Protein AF-A0A150NGZ4-F1 (afdb_monomer_lite)

Structure (mmCIF, N/CA/C/O backbone):
data_AF-A0A150NGZ4-F1
#
_entry.id   AF-A0A150NGZ4-F1
#
loop_
_atom_site.group_PDB
_atom_site.id
_atom_site.type_symbol
_atom_site.label_atom_id
_atom_site.label_alt_id
_atom_site.label_comp_id
_atom_site.label_asym_id
_atom_site.label_entity_id
_atom_site.label_seq_id
_atom_site.pdbx_PDB_ins_code
_atom_site.Cartn_x
_atom_site.Cartn_y
_atom_site.Cartn_z
_atom_site.occupancy
_atom_site.B_iso_or_equiv
_atom_site.auth_seq_id
_atom_site.auth_comp_id
_atom_site.auth_asym_id
_atom_site.auth_atom_id
_atom_site.pdbx_PDB_model_num
ATOM 1 N N . MET A 1 1 ? 56.032 -5.238 21.127 1.00 36.91 1 MET A N 1
ATOM 2 C CA . MET A 1 1 ? 55.082 -4.123 21.346 1.00 36.91 1 MET A CA 1
ATOM 3 C C . MET A 1 1 ? 53.674 -4.587 21.000 1.00 36.91 1 MET A C 1
ATOM 5 O O . MET A 1 1 ? 53.521 -5.477 20.177 1.00 36.91 1 MET A O 1
ATOM 9 N N . HIS A 1 2 ? 52.697 -4.085 21.748 1.00 31.81 2 HIS A N 1
ATOM 10 C CA . HIS A 1 2 ? 51.497 -4.788 22.205 1.00 31.81 2 HIS A CA 1
ATOM 11 C C . HIS A 1 2 ? 50.479 -5.238 21.144 1.00 31.81 2 HIS A C 1
ATOM 13 O O . HIS A 1 2 ? 49.986 -4.450 20.345 1.00 31.81 2 HIS A O 1
ATOM 19 N N . LYS A 1 3 ? 50.081 -6.513 21.259 1.00 32.81 3 LYS A N 1
ATOM 20 C CA . LYS A 1 3 ? 48.838 -7.089 20.729 1.00 32.81 3 LYS A CA 1
ATOM 21 C C . LYS A 1 3 ? 47.707 -6.685 21.684 1.00 32.81 3 LYS A C 1
ATOM 23 O O . LYS A 1 3 ? 47.708 -7.111 22.837 1.00 32.81 3 LYS A O 1
ATOM 28 N N . ALA A 1 4 ? 46.778 -5.843 21.239 1.00 34.00 4 ALA A N 1
ATOM 29 C CA . ALA A 1 4 ? 45.606 -5.480 22.031 1.00 34.00 4 ALA A CA 1
ATOM 30 C C . ALA A 1 4 ? 44.537 -6.576 21.902 1.00 34.00 4 ALA A C 1
ATOM 32 O O . ALA A 1 4 ? 43.885 -6.721 20.869 1.00 34.00 4 ALA A O 1
ATOM 33 N N . VAL A 1 5 ? 44.396 -7.364 22.966 1.00 34.28 5 VAL A N 1
ATOM 34 C CA . VAL A 1 5 ? 43.283 -8.287 23.204 1.00 34.28 5 VAL A CA 1
ATOM 35 C C . VAL A 1 5 ? 42.033 -7.447 23.478 1.00 34.28 5 VAL A C 1
ATOM 37 O O . VAL A 1 5 ? 42.026 -6.642 24.409 1.00 34.28 5 VAL A O 1
ATOM 40 N N . LYS A 1 6 ? 40.973 -7.602 22.675 1.00 34.97 6 LYS A N 1
ATOM 41 C CA . LYS A 1 6 ? 39.661 -7.034 23.010 1.00 34.97 6 LYS A CA 1
ATOM 42 C C . LYS A 1 6 ? 39.039 -7.881 24.120 1.00 34.97 6 LYS A C 1
ATOM 44 O O . LYS A 1 6 ? 38.775 -9.060 23.921 1.00 34.97 6 LYS A O 1
ATOM 49 N N . GLN A 1 7 ? 38.837 -7.256 25.277 1.00 33.19 7 GLN A N 1
ATOM 50 C CA . GLN A 1 7 ? 38.049 -7.783 26.386 1.00 33.19 7 GLN A CA 1
ATOM 51 C C . GLN A 1 7 ? 36.609 -8.047 25.933 1.00 33.19 7 GLN A C 1
ATOM 53 O O . GLN A 1 7 ? 35.908 -7.130 25.501 1.00 33.19 7 GLN A O 1
ATOM 58 N N . GLU A 1 8 ? 36.164 -9.290 26.089 1.00 33.44 8 GLU A N 1
ATOM 59 C CA . GLU A 1 8 ? 34.751 -9.646 26.136 1.00 33.44 8 GLU A CA 1
ATOM 60 C C . GLU A 1 8 ? 34.102 -8.935 27.331 1.00 33.44 8 GLU A C 1
ATOM 62 O O . GLU A 1 8 ? 34.470 -9.152 28.487 1.00 33.44 8 GLU A O 1
ATOM 67 N N . LYS A 1 9 ? 33.130 -8.060 27.062 1.00 32.12 9 LYS A N 1
ATOM 68 C CA . LYS A 1 9 ? 32.269 -7.486 28.099 1.00 32.12 9 LYS A CA 1
ATOM 69 C C . LYS A 1 9 ? 30.989 -8.312 28.208 1.00 32.12 9 LYS A C 1
ATOM 71 O O . LYS A 1 9 ? 30.039 -8.099 27.468 1.00 32.12 9 LYS A O 1
ATOM 76 N N . GLY A 1 10 ? 31.028 -9.244 29.159 1.00 28.92 10 GLY A N 1
ATOM 77 C CA . GLY A 1 10 ? 29.951 -9.619 30.079 1.00 28.92 10 GLY A CA 1
ATOM 78 C C . GLY A 1 10 ? 28.541 -9.810 29.521 1.00 28.92 10 GLY A C 1
ATOM 79 O O . GLY A 1 10 ? 27.763 -8.863 29.425 1.00 28.92 10 GLY A O 1
ATOM 80 N N . HIS A 1 11 ? 28.163 -11.074 29.326 1.00 36.06 11 HIS A N 1
ATOM 81 C CA . HIS A 1 11 ? 26.771 -11.513 29.296 1.00 36.06 11 HIS A CA 1
ATOM 82 C C . HIS A 1 11 ? 26.103 -11.297 30.663 1.00 36.06 11 HIS A C 1
ATOM 84 O O . HIS A 1 11 ? 26.305 -12.060 31.607 1.00 36.06 11 HIS A O 1
ATOM 90 N N . GLY A 1 12 ? 25.280 -10.254 30.755 1.00 27.25 12 GLY A N 1
ATOM 91 C CA . GLY A 1 12 ? 24.364 -10.028 31.868 1.00 27.25 12 GLY A CA 1
ATOM 92 C C . GLY A 1 12 ? 23.060 -10.794 31.665 1.00 27.25 12 GLY A C 1
ATOM 93 O O . GLY A 1 12 ? 22.142 -10.306 31.013 1.00 27.25 12 GLY A O 1
ATOM 94 N N . TYR A 1 13 ? 22.983 -11.994 32.238 1.00 30.89 13 TYR A N 1
ATOM 95 C CA . TYR A 1 13 ? 21.742 -12.743 32.443 1.00 30.89 13 TYR A CA 1
ATOM 96 C C . TYR A 1 13 ? 20.863 -11.970 33.443 1.00 30.89 13 TYR A C 1
ATOM 98 O O . TYR A 1 13 ? 21.121 -11.987 34.648 1.00 30.89 13 TYR A O 1
ATOM 106 N N . LEU A 1 14 ? 19.824 -11.279 32.967 1.00 34.59 14 LEU A N 1
ATOM 107 C CA . LEU A 1 14 ? 18.794 -10.736 33.852 1.00 34.59 14 LEU A CA 1
ATOM 108 C C . LEU A 1 14 ? 17.794 -11.841 34.196 1.00 34.59 14 LEU A C 1
ATOM 110 O O . LEU A 1 14 ? 17.188 -12.480 33.335 1.00 34.59 14 LEU A O 1
ATOM 114 N N . ARG A 1 15 ? 17.697 -12.098 35.501 1.00 35.44 15 ARG A N 1
ATOM 115 C CA . ARG A 1 15 ? 16.850 -13.110 36.129 1.00 35.44 15 ARG A CA 1
ATOM 116 C C . ARG A 1 15 ? 15.384 -12.907 35.746 1.00 35.44 15 ARG A C 1
ATOM 118 O O . ARG A 1 15 ? 14.846 -11.813 35.877 1.00 35.44 15 ARG A O 1
ATOM 125 N N . LYS A 1 16 ? 14.737 -14.011 35.365 1.00 32.66 16 LYS A N 1
ATOM 126 C CA . LYS A 1 16 ? 13.282 -14.153 35.263 1.00 32.66 16 LYS A CA 1
ATOM 127 C C . LYS A 1 16 ? 12.617 -13.673 36.558 1.00 32.66 16 LYS A C 1
ATOM 129 O O . LYS A 1 16 ? 12.785 -14.306 37.599 1.00 32.66 16 LYS A O 1
ATOM 134 N N . THR A 1 17 ? 11.816 -12.619 36.489 1.00 31.05 17 THR A N 1
ATOM 135 C CA . THR A 1 17 ? 10.779 -12.354 37.487 1.00 31.05 17 THR A CA 1
ATOM 136 C C . THR A 1 17 ? 9.543 -13.163 37.104 1.00 31.05 17 THR A C 1
ATOM 138 O O . THR A 1 17 ? 8.916 -12.949 36.070 1.00 31.05 17 THR A O 1
ATOM 141 N N . LYS A 1 18 ? 9.229 -14.166 37.929 1.00 33.97 18 LYS A N 1
ATOM 142 C CA . LYS A 1 18 ? 7.945 -14.866 37.910 1.00 33.97 18 LYS A CA 1
ATOM 143 C C . LYS A 1 18 ? 6.867 -13.882 38.379 1.00 33.97 18 LYS A C 1
ATOM 145 O O . LYS A 1 18 ? 6.717 -13.697 39.582 1.00 33.97 18 LYS A O 1
ATOM 150 N N . LEU A 1 19 ? 6.119 -13.277 37.459 1.00 30.95 19 LEU A N 1
ATOM 151 C CA . LEU A 1 19 ? 4.767 -12.812 37.763 1.00 30.95 19 LEU A CA 1
ATOM 152 C C . LEU A 1 19 ? 3.815 -13.936 37.358 1.00 30.95 19 LEU A C 1
ATOM 154 O O . LEU A 1 19 ? 3.672 -14.254 36.179 1.00 30.95 19 LEU A O 1
ATOM 158 N N . GLY A 1 20 ? 3.258 -14.606 38.364 1.00 28.58 20 GLY A N 1
ATOM 159 C CA . GLY A 1 20 ? 2.256 -15.642 38.182 1.00 28.58 20 GLY A CA 1
ATOM 160 C C . GLY A 1 20 ? 1.002 -15.043 37.562 1.00 28.58 20 GLY A C 1
ATOM 161 O O . GLY A 1 20 ? 0.298 -14.269 38.203 1.00 28.58 20 GLY A O 1
ATOM 162 N N . LEU A 1 21 ? 0.734 -15.419 36.315 1.00 27.64 21 LEU A N 1
ATOM 163 C CA . LEU A 1 21 ? -0.572 -15.273 35.699 1.00 27.64 21 LEU A CA 1
ATOM 164 C C . LEU A 1 21 ? -1.488 -16.310 36.369 1.00 27.64 21 LEU A C 1
ATOM 166 O O . LEU A 1 21 ? -1.452 -17.492 36.036 1.00 27.64 21 LEU A O 1
ATOM 170 N N . LEU A 1 22 ? -2.243 -15.880 37.378 1.00 28.89 22 LEU A N 1
ATOM 171 C CA . LEU A 1 22 ? -3.355 -16.645 37.934 1.00 28.89 22 LEU A CA 1
ATOM 172 C C . LEU A 1 22 ? -4.478 -16.654 36.893 1.00 28.89 22 LEU A C 1
ATOM 174 O O . LEU A 1 22 ? -5.355 -15.797 36.868 1.00 28.89 22 LEU A O 1
ATOM 178 N N . SER A 1 23 ? -4.416 -17.632 35.996 1.00 29.98 23 SER A N 1
ATOM 179 C CA . SER A 1 23 ? -5.546 -18.101 35.207 1.00 29.98 23 SER A CA 1
ATOM 180 C C . SER A 1 23 ? -6.567 -18.738 36.152 1.00 29.98 23 SER A C 1
ATOM 182 O O . SER A 1 23 ? -6.460 -19.911 36.503 1.00 29.98 23 SER A O 1
ATOM 184 N N . GLY A 1 24 ? -7.541 -17.943 36.591 1.00 27.81 24 GLY A N 1
ATOM 185 C CA . GLY A 1 24 ? -8.750 -18.422 37.251 1.00 27.81 24 GLY A CA 1
ATOM 186 C C . GLY A 1 24 ? -9.751 -18.909 36.209 1.00 27.81 24 GLY A C 1
ATOM 187 O O . GLY A 1 24 ? -10.623 -18.158 35.788 1.00 27.81 24 GLY A O 1
ATOM 188 N N . ILE A 1 25 ? -9.618 -20.164 35.784 1.00 34.53 25 ILE A N 1
ATOM 189 C CA . ILE A 1 25 ? -10.732 -20.903 35.185 1.00 34.53 25 ILE A CA 1
ATOM 190 C C . ILE A 1 25 ? -11.650 -21.273 36.351 1.00 34.53 25 ILE A C 1
ATOM 192 O O . ILE A 1 25 ? -11.352 -22.206 37.095 1.00 34.53 25 ILE A O 1
ATOM 196 N N . ILE A 1 26 ? -12.750 -20.543 36.534 1.00 31.19 26 ILE A N 1
ATOM 197 C CA . ILE A 1 26 ? -13.868 -21.044 37.336 1.00 31.19 26 ILE A CA 1
ATOM 198 C C . ILE A 1 26 ? -14.718 -21.893 36.397 1.00 31.19 26 ILE A C 1
ATOM 200 O O . ILE A 1 26 ? -15.551 -21.403 35.640 1.00 31.19 26 ILE A O 1
ATOM 204 N N . LEU A 1 27 ? -14.434 -23.192 36.423 1.00 33.28 27 LEU A N 1
ATOM 205 C CA . LEU A 1 27 ? -15.319 -24.231 35.930 1.00 33.28 27 LEU A CA 1
ATOM 206 C C . LEU A 1 27 ? -16.271 -24.571 37.085 1.00 33.28 27 LEU A C 1
ATOM 208 O O . LEU A 1 27 ? -15.913 -25.346 37.968 1.00 33.28 27 LEU A O 1
ATOM 212 N N . THR A 1 28 ? -17.469 -23.991 37.109 1.00 33.62 28 THR A N 1
ATOM 213 C CA . THR A 1 28 ? -18.533 -24.446 38.015 1.00 33.62 28 THR A CA 1
ATOM 214 C C . THR A 1 28 ? -19.837 -24.616 37.250 1.00 33.62 28 THR A C 1
ATOM 216 O O . THR A 1 28 ? -20.512 -23.654 36.901 1.00 33.62 28 THR A O 1
ATOM 219 N N . THR A 1 29 ? -20.143 -25.892 37.009 1.00 31.53 29 THR A N 1
ATOM 220 C CA . THR A 1 29 ? -21.485 -26.491 36.968 1.00 31.53 29 THR A CA 1
ATOM 221 C C . THR A 1 29 ? -22.500 -25.905 35.986 1.00 31.53 29 THR A C 1
ATOM 223 O O . THR A 1 29 ? -23.330 -25.065 36.319 1.00 31.53 29 THR A O 1
ATOM 226 N N . ALA A 1 30 ? -22.512 -26.505 34.796 1.00 32.78 30 ALA A N 1
ATOM 227 C CA . ALA A 1 30 ? -23.700 -26.633 33.969 1.00 32.78 30 ALA A CA 1
ATOM 228 C C . ALA A 1 30 ? -24.761 -27.484 34.692 1.00 32.78 30 ALA A C 1
ATOM 230 O O . ALA A 1 30 ? -24.617 -28.697 34.789 1.00 32.78 30 ALA A O 1
ATOM 231 N N . LEU A 1 31 ? -25.833 -26.844 35.155 1.00 30.55 31 LEU A N 1
ATOM 232 C CA . LEU A 1 31 ? -27.172 -27.428 35.272 1.00 30.55 31 LEU A CA 1
ATOM 233 C C . LEU A 1 31 ? -28.177 -26.340 34.868 1.00 30.55 31 LEU A C 1
ATOM 235 O O . LEU A 1 31 ? -28.877 -25.761 35.689 1.00 30.55 31 LEU A O 1
ATOM 239 N N . GLY A 1 32 ? -28.181 -26.025 33.571 1.00 27.70 32 GLY A N 1
ATOM 240 C CA . GLY A 1 32 ? -29.242 -25.261 32.924 1.00 27.70 32 GLY A CA 1
ATOM 241 C C . GLY A 1 32 ? -30.362 -26.214 32.538 1.00 27.70 32 GLY A C 1
ATOM 242 O O . GLY A 1 32 ? -30.306 -26.863 31.495 1.00 27.70 32 GLY A O 1
ATOM 243 N N . SER A 1 33 ? -31.349 -26.324 33.418 1.00 33.25 33 SER A N 1
ATOM 244 C CA . SER A 1 33 ? -32.653 -26.899 33.131 1.00 33.25 33 SER A CA 1
ATOM 245 C C . SER A 1 33 ? -33.321 -26.148 31.979 1.00 33.25 33 SER A C 1
ATOM 247 O O . SER A 1 33 ? -33.451 -24.926 31.976 1.00 33.25 33 SER A O 1
ATOM 249 N N . LEU A 1 34 ? -33.752 -26.944 31.007 1.00 33.00 34 LEU A N 1
ATOM 250 C CA . LEU A 1 34 ? -34.758 -26.651 29.998 1.00 33.00 34 LEU A CA 1
ATOM 251 C C . LEU A 1 34 ? -35.952 -25.906 30.602 1.00 33.00 34 LEU A C 1
ATOM 253 O O . LEU A 1 34 ? -36.667 -26.506 31.391 1.00 33.00 34 LEU A O 1
ATOM 257 N N . PHE A 1 35 ? -36.233 -24.686 30.149 1.00 30.02 35 PHE A N 1
ATOM 258 C CA . PHE A 1 35 ? -37.610 -24.227 29.958 1.00 30.02 35 PHE A CA 1
ATOM 259 C C . PHE A 1 35 ? -37.660 -23.303 28.741 1.00 30.02 35 PHE A C 1
ATOM 261 O O . PHE A 1 35 ? -37.274 -22.138 28.777 1.00 30.02 35 PHE A O 1
ATOM 268 N N . LEU A 1 36 ? -38.126 -23.885 27.635 1.00 33.28 36 LEU A N 1
ATOM 269 C CA . LEU A 1 36 ? -38.756 -23.162 26.541 1.00 33.28 36 LEU A CA 1
ATOM 270 C C . LEU A 1 36 ? -39.989 -22.461 27.113 1.00 33.28 36 LEU A C 1
ATOM 272 O O . LEU A 1 36 ? -40.887 -23.148 27.586 1.00 33.28 36 LEU A O 1
ATOM 276 N N . ASN A 1 37 ? -40.066 -21.138 27.014 1.00 29.95 37 ASN A N 1
ATOM 277 C CA . ASN A 1 37 ? -41.358 -20.473 26.924 1.00 29.95 37 ASN A CA 1
ATOM 278 C C . ASN A 1 37 ? -41.387 -19.663 25.637 1.00 29.95 37 ASN A C 1
ATOM 280 O O . ASN A 1 37 ? -40.569 -18.773 25.402 1.00 29.95 37 ASN A O 1
ATOM 284 N N . GLY A 1 38 ? -42.314 -20.094 24.786 1.00 29.11 38 GLY A N 1
ATOM 285 C CA . GLY A 1 38 ? -42.644 -19.491 23.518 1.00 29.11 38 GLY A CA 1
ATOM 286 C C . GLY A 1 38 ? -43.181 -18.076 23.677 1.00 29.11 38 GLY A C 1
ATOM 287 O O . GLY A 1 38 ? -43.637 -17.630 24.727 1.00 29.11 38 GLY A O 1
ATOM 288 N N . ILE A 1 39 ? -43.070 -17.400 22.555 1.00 31.09 39 ILE A N 1
ATOM 289 C CA . 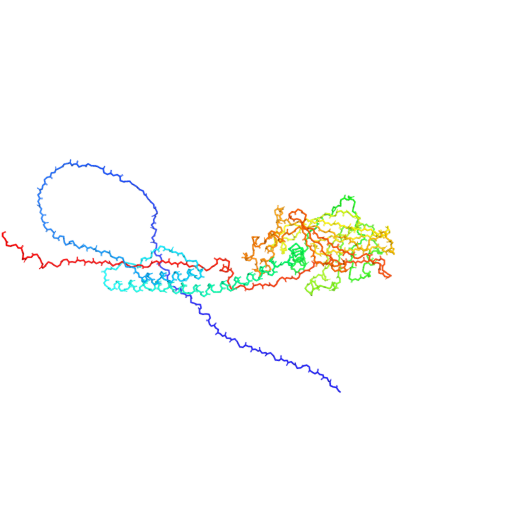ILE A 1 39 ? -43.347 -16.007 22.275 1.00 31.09 39 ILE A CA 1
ATOM 290 C C . ILE A 1 39 ? -44.808 -15.876 21.812 1.00 31.09 39 ILE A C 1
ATOM 292 O O . ILE A 1 39 ? -45.273 -16.761 21.098 1.00 31.09 39 ILE A O 1
ATOM 296 N N . VAL A 1 40 ? -45.410 -14.705 22.096 1.00 29.27 40 VAL A N 1
ATOM 297 C CA . VAL A 1 40 ? -46.467 -14.010 21.308 1.00 29.27 40 VAL A CA 1
ATOM 298 C C . VAL A 1 40 ? -47.882 -14.621 21.392 1.00 29.27 40 VAL A C 1
ATOM 300 O O . VAL A 1 40 ? -48.032 -15.831 21.357 1.00 29.27 40 VAL A O 1
ATOM 303 N N . SER A 1 41 ? -49.011 -13.901 21.391 1.00 29.39 41 SER A N 1
ATOM 304 C CA . SER A 1 41 ? -49.455 -12.500 21.578 1.00 29.39 41 SER A CA 1
ATOM 305 C C . SER A 1 41 ? -50.963 -12.488 21.226 1.00 29.39 41 SER A C 1
ATOM 307 O O . SER A 1 41 ? -51.409 -13.402 20.536 1.00 29.39 41 SER A O 1
ATOM 309 N N . ALA A 1 42 ? -51.656 -11.389 21.565 1.00 28.64 42 ALA A N 1
ATOM 310 C CA . ALA A 1 42 ? -52.917 -10.884 20.983 1.00 28.64 42 ALA A CA 1
ATOM 311 C C . ALA A 1 42 ? -54.234 -11.534 21.464 1.00 28.64 42 ALA A C 1
ATOM 313 O O . ALA A 1 42 ? -54.302 -12.743 21.632 1.00 28.64 42 ALA A O 1
ATOM 314 N N . ASP A 1 43 ? -55.355 -10.831 21.640 1.00 26.86 43 ASP A N 1
ATOM 315 C CA . ASP A 1 43 ? -55.718 -9.406 21.760 1.00 26.86 43 ASP A CA 1
ATOM 316 C C . ASP A 1 43 ? -57.229 -9.373 22.132 1.00 26.86 43 ASP A C 1
ATOM 318 O O . ASP A 1 43 ? -57.909 -10.395 22.045 1.00 26.86 43 ASP A O 1
ATOM 322 N N . GLU A 1 44 ? -57.720 -8.187 22.494 1.00 27.91 44 GLU A N 1
ATOM 323 C CA . GLU A 1 44 ? -59.110 -7.692 22.459 1.00 27.91 44 GLU A CA 1
ATOM 324 C C . GLU A 1 44 ? -60.123 -8.018 23.596 1.00 27.91 44 GLU A C 1
ATOM 326 O O . GLU A 1 44 ? -60.679 -9.101 23.759 1.00 27.91 44 GLU A O 1
ATOM 331 N N . GLN A 1 45 ? -60.431 -6.942 24.339 1.00 26.58 45 GLN A N 1
ATOM 332 C CA . GLN A 1 45 ? -61.703 -6.576 25.011 1.00 26.58 45 GLN A CA 1
ATOM 333 C C . GLN A 1 45 ? -62.889 -6.478 23.999 1.00 26.58 45 GLN A C 1
ATOM 335 O O . GLN A 1 45 ? -62.602 -6.505 22.806 1.00 26.58 45 GLN A O 1
ATOM 340 N N . PRO A 1 46 ? -64.170 -6.151 24.352 1.00 37.31 46 PRO A N 1
ATOM 341 C CA . PRO A 1 46 ? -64.877 -6.057 25.648 1.00 37.31 46 PRO A CA 1
ATOM 342 C C . PRO A 1 46 ? -66.329 -6.654 25.688 1.00 37.31 46 PRO A C 1
ATOM 344 O O . PRO A 1 46 ? -66.981 -6.859 24.675 1.00 37.31 46 PRO A O 1
ATOM 347 N N . ASN A 1 47 ? -66.855 -6.825 26.913 1.00 25.83 47 ASN A N 1
ATOM 348 C CA . ASN A 1 47 ? -68.254 -6.725 27.410 1.00 25.83 47 ASN A CA 1
ATOM 349 C C . ASN A 1 47 ? -69.482 -7.059 26.518 1.00 25.83 47 ASN A C 1
ATOM 351 O O . ASN A 1 47 ? -69.756 -6.364 25.546 1.00 25.83 47 ASN A O 1
ATOM 355 N N . SER A 1 48 ? -70.410 -7.889 27.034 1.00 24.08 48 SER A N 1
ATOM 356 C CA . SER A 1 48 ? -71.755 -7.420 27.465 1.00 24.08 48 SER A CA 1
ATOM 357 C C . SER A 1 48 ? -72.709 -8.521 27.984 1.00 24.08 48 SER A C 1
ATOM 359 O O . SER A 1 48 ? -72.734 -9.645 27.495 1.00 24.08 48 SER A O 1
ATOM 361 N N . SER A 1 49 ? -73.588 -8.078 28.895 1.00 26.05 49 SER A N 1
ATOM 362 C CA . SER A 1 49 ? -74.959 -8.537 29.206 1.00 26.05 49 SER A CA 1
ATOM 363 C C . SER A 1 49 ? -75.219 -9.583 30.316 1.00 26.05 49 SER A C 1
ATOM 365 O O . SER A 1 49 ? -74.725 -10.703 30.330 1.00 26.05 49 SER A O 1
ATOM 367 N N . THR A 1 50 ? -76.062 -9.134 31.250 1.00 27.12 50 THR A N 1
ATOM 368 C CA . THR A 1 50 ? -76.626 -9.723 32.486 1.00 27.12 50 THR A CA 1
ATOM 369 C C . THR A 1 50 ? -78.098 -10.167 32.217 1.00 27.12 50 THR A C 1
ATOM 371 O O . THR A 1 50 ? -78.634 -9.748 31.191 1.00 27.12 50 THR A O 1
ATOM 374 N N . PRO A 1 51 ? -78.890 -10.692 33.188 1.00 48.88 51 PRO A N 1
ATOM 375 C CA . PRO A 1 51 ? -79.001 -12.026 33.833 1.00 48.88 51 PRO A CA 1
ATOM 376 C C . PRO A 1 51 ? -80.364 -12.741 33.496 1.00 48.88 51 PRO A C 1
ATOM 378 O O . PRO A 1 51 ? -81.051 -12.273 32.588 1.00 48.88 51 PRO A O 1
ATOM 381 N N . PRO A 1 52 ? -80.826 -13.827 34.187 1.00 33.62 52 PRO A N 1
ATOM 382 C CA . PRO A 1 52 ? -81.605 -13.655 35.438 1.00 33.62 52 PRO A CA 1
ATOM 383 C C . PRO A 1 52 ? -81.527 -14.777 36.517 1.00 33.62 52 PRO A C 1
ATOM 385 O O . PRO A 1 52 ? -81.281 -15.945 36.243 1.00 33.62 52 PRO A O 1
ATOM 388 N N . ASN A 1 53 ? -81.798 -14.343 37.758 1.00 30.06 53 ASN A N 1
ATOM 389 C CA . ASN A 1 53 ? -82.244 -15.017 38.996 1.00 30.06 53 ASN A CA 1
ATOM 390 C C . ASN A 1 53 ? -82.537 -16.534 39.025 1.00 30.06 53 ASN A C 1
ATOM 392 O O . ASN A 1 53 ? -83.406 -16.996 38.292 1.00 30.06 53 ASN A O 1
ATOM 396 N N . ALA A 1 54 ? -82.064 -17.206 40.091 1.00 27.34 54 ALA A N 1
ATOM 397 C CA . ALA A 1 54 ? -82.933 -17.928 41.040 1.00 27.34 54 ALA A CA 1
ATOM 398 C C . ALA A 1 54 ? -82.211 -18.354 42.346 1.00 27.34 54 ALA A C 1
ATOM 400 O O . ALA A 1 54 ? -81.215 -19.063 42.311 1.00 27.34 54 ALA A O 1
ATOM 401 N N . ALA A 1 55 ? -82.821 -17.951 43.469 1.00 27.78 55 ALA A N 1
ATOM 402 C CA . ALA A 1 55 ? -82.940 -18.612 44.778 1.00 27.78 55 ALA A CA 1
ATOM 403 C C . ALA A 1 55 ? -81.700 -18.966 45.640 1.00 27.78 55 ALA A C 1
ATOM 405 O O . ALA A 1 55 ? -80.864 -19.799 45.312 1.00 27.78 55 ALA A O 1
ATOM 406 N N . GLN A 1 56 ? -81.709 -18.389 46.848 1.00 33.81 56 GLN A N 1
ATOM 407 C CA . GLN A 1 56 ? -80.907 -18.740 48.024 1.00 33.81 56 GLN A CA 1
ATOM 408 C C . GLN A 1 56 ? -81.422 -20.014 48.717 1.00 33.81 56 GLN A C 1
ATOM 410 O O . GLN A 1 56 ? -82.627 -20.146 48.929 1.00 33.81 56 GLN A O 1
ATOM 415 N N . THR A 1 57 ? -80.517 -20.860 49.226 1.00 27.36 57 THR A N 1
ATOM 416 C CA . THR A 1 57 ? -80.629 -21.517 50.552 1.00 27.36 57 THR A CA 1
ATOM 417 C C . THR A 1 57 ? -79.221 -21.975 51.004 1.00 27.36 57 THR A C 1
ATOM 419 O O . THR A 1 57 ? -78.478 -22.477 50.162 1.00 27.36 57 THR A O 1
ATOM 422 N N . PRO A 1 58 ? -78.799 -21.761 52.270 1.00 39.97 58 PRO A N 1
ATOM 423 C CA . PRO A 1 58 ? -77.412 -21.952 52.726 1.00 39.97 58 PRO A CA 1
ATOM 424 C C . PRO A 1 58 ? -77.161 -23.415 53.153 1.00 39.97 58 PRO A C 1
ATOM 426 O O . PRO A 1 58 ? -78.130 -24.133 53.414 1.00 39.97 58 PRO A O 1
ATOM 429 N N . PRO A 1 59 ? -75.899 -23.885 53.254 1.00 31.94 59 PRO A N 1
ATOM 430 C CA . PRO A 1 59 ? -75.265 -23.862 54.578 1.00 31.94 59 PRO A CA 1
ATOM 431 C C . PRO A 1 59 ? -73.724 -23.765 54.600 1.00 31.94 59 PRO A C 1
ATOM 433 O O . PRO A 1 59 ? -73.027 -23.999 53.617 1.00 31.94 59 PRO A O 1
ATOM 436 N N . SER A 1 60 ? -73.250 -23.524 55.823 1.00 28.12 60 SER A N 1
ATOM 437 C CA . SER A 1 60 ? -71.911 -23.792 56.357 1.00 28.12 60 SER A CA 1
ATOM 438 C C . SER A 1 60 ? -70.847 -22.727 56.113 1.00 28.12 60 SER A C 1
ATOM 440 O O . SER A 1 60 ? -70.113 -22.731 55.127 1.00 28.12 60 SER A O 1
ATOM 442 N N . GLU A 1 61 ? -70.723 -21.862 57.124 1.00 36.31 61 GLU A N 1
ATOM 443 C CA . GLU A 1 61 ? -69.492 -21.159 57.471 1.00 36.31 61 GLU A CA 1
ATOM 444 C C . GLU A 1 61 ? -68.304 -22.124 57.389 1.00 36.31 61 GLU A C 1
ATOM 446 O O . GLU A 1 61 ? -68.069 -22.951 58.268 1.00 36.31 61 GLU A O 1
ATOM 451 N N . THR A 1 62 ? -67.537 -22.003 56.313 1.00 29.55 62 THR A N 1
ATOM 452 C CA . THR A 1 62 ? -66.115 -22.311 56.369 1.00 29.55 62 THR A CA 1
ATOM 453 C C . THR A 1 62 ? -65.456 -20.952 56.497 1.00 29.55 62 THR A C 1
ATOM 455 O O . THR A 1 62 ? -65.529 -20.144 55.572 1.00 29.55 62 THR A O 1
ATOM 458 N N . VAL A 1 63 ? -64.896 -20.659 57.670 1.00 34.12 63 VAL A N 1
ATOM 459 C CA . VAL A 1 63 ? -64.048 -19.483 57.870 1.00 34.12 63 VAL A CA 1
ATOM 460 C C . VAL A 1 63 ? -62.869 -19.632 56.913 1.00 34.12 63 VAL A C 1
ATOM 462 O O . VAL A 1 63 ? -61.921 -20.367 57.181 1.00 34.12 63 VAL A O 1
ATOM 465 N N . VAL A 1 64 ? -62.950 -18.979 55.755 1.00 36.31 64 VAL A N 1
ATOM 466 C CA . VAL A 1 64 ? -61.790 -18.765 54.899 1.00 36.31 64 VAL A CA 1
ATOM 467 C C . VAL A 1 64 ? -60.960 -17.718 55.625 1.00 36.31 64 VAL A C 1
ATOM 469 O O . VAL A 1 64 ? -61.268 -16.529 55.578 1.00 36.31 64 VAL A O 1
ATOM 472 N N . GLN A 1 65 ? -59.922 -18.160 56.336 1.00 38.44 65 GLN A N 1
ATOM 473 C CA . GLN A 1 65 ? -58.798 -17.283 56.639 1.00 38.44 65 GLN A CA 1
ATOM 474 C C . GLN A 1 65 ? -58.243 -16.815 55.294 1.00 38.44 65 GLN A C 1
ATOM 476 O O . GLN A 1 65 ? -57.542 -17.557 54.608 1.00 38.44 65 GLN A O 1
ATOM 481 N N . SER A 1 66 ? -58.601 -15.607 54.874 1.00 40.78 66 SER A N 1
ATOM 482 C CA . SER A 1 66 ? -57.941 -14.955 53.755 1.00 40.78 66 SER A CA 1
ATOM 483 C C . SER A 1 66 ? -56.536 -14.568 54.218 1.00 40.78 66 SER A C 1
ATOM 485 O O . SER A 1 66 ? -56.352 -13.500 54.799 1.00 40.78 66 SER A O 1
ATOM 487 N N . GLU A 1 67 ? -55.550 -15.448 54.020 1.00 53.28 67 GLU A N 1
ATOM 488 C CA . GLU A 1 67 ? -54.148 -15.023 53.972 1.00 53.28 67 GLU A CA 1
ATOM 489 C C . GLU A 1 67 ? -54.021 -14.116 52.743 1.00 53.28 67 GLU A C 1
ATOM 491 O O . GLU A 1 67 ? -54.212 -14.555 51.611 1.00 53.28 67 GLU A O 1
ATOM 496 N N . TYR A 1 68 ? -53.765 -12.831 52.960 1.00 59.78 68 TYR A N 1
ATOM 497 C CA . TYR A 1 68 ? -53.413 -11.915 51.885 1.00 59.78 68 TYR A CA 1
ATOM 498 C C . TYR A 1 68 ? -51.889 -11.779 51.857 1.00 59.78 68 TYR A C 1
ATOM 500 O O . TYR A 1 68 ? -51.246 -11.477 52.866 1.00 59.78 68 TYR A O 1
ATOM 508 N N . GLU A 1 69 ? -51.315 -12.068 50.692 1.00 73.62 69 GLU A N 1
ATOM 509 C CA . GLU A 1 69 ? -49.884 -11.970 50.427 1.00 73.62 69 GLU A CA 1
ATOM 510 C C . GLU A 1 69 ? -49.595 -10.617 49.777 1.00 73.62 69 GLU A C 1
ATOM 512 O O . GLU A 1 69 ? -50.086 -10.312 48.689 1.00 73.62 69 GLU A O 1
ATOM 517 N N . THR A 1 70 ? -48.795 -9.786 50.444 1.00 82.38 70 THR A N 1
ATOM 518 C CA . THR A 1 70 ? -48.259 -8.556 49.849 1.00 82.38 70 THR A CA 1
ATOM 519 C C . THR A 1 70 ? -46.822 -8.793 49.420 1.00 82.38 70 THR A C 1
ATOM 521 O O . THR A 1 70 ? -45.989 -9.180 50.236 1.00 82.38 70 THR A O 1
ATOM 524 N N . SER A 1 71 ? -46.539 -8.553 48.142 1.00 86.38 71 SER A N 1
ATOM 525 C CA . SER A 1 71 ? -45.220 -8.730 47.539 1.00 86.38 71 SER A CA 1
ATOM 526 C C . SER A 1 71 ? -44.563 -7.370 47.302 1.00 86.38 71 SER A C 1
ATOM 528 O O . SER A 1 71 ? -45.167 -6.494 46.682 1.00 86.38 71 SER A O 1
ATOM 530 N N . THR A 1 72 ? -43.342 -7.183 47.804 1.00 91.12 72 THR A N 1
ATOM 531 C CA . THR A 1 72 ? -42.567 -5.943 47.656 1.00 91.12 72 THR A CA 1
ATOM 532 C C . THR A 1 72 ? -41.242 -6.237 46.968 1.00 91.12 72 THR A C 1
ATOM 534 O O . THR A 1 72 ? -40.475 -7.081 47.421 1.00 91.12 72 THR A O 1
ATOM 537 N N . THR A 1 73 ? -40.945 -5.529 45.879 1.00 93.81 73 THR A N 1
ATOM 538 C CA . THR A 1 73 ? -39.647 -5.624 45.201 1.00 93.81 73 THR A CA 1
ATOM 539 C C . THR A 1 73 ? -38.689 -4.583 45.765 1.00 93.81 73 THR A C 1
ATOM 541 O O . THR A 1 73 ? -38.993 -3.391 45.794 1.00 93.81 73 THR A O 1
ATOM 544 N N . HIS A 1 74 ? -37.515 -5.036 46.185 1.00 93.81 74 HIS A N 1
ATOM 545 C CA . HIS A 1 74 ? -36.453 -4.214 46.736 1.00 93.81 74 HIS A CA 1
ATOM 546 C C . HIS A 1 74 ? -35.295 -4.120 45.755 1.00 93.81 74 HIS A C 1
ATOM 548 O O . HIS A 1 74 ? -34.735 -5.137 45.343 1.00 93.81 74 HIS A O 1
ATOM 554 N N . THR A 1 75 ? -34.901 -2.893 45.431 1.00 94.75 75 THR A N 1
ATOM 555 C CA . THR A 1 75 ? -33.688 -2.623 44.663 1.00 94.75 75 THR A CA 1
ATOM 556 C C . THR A 1 75 ? -32.479 -2.506 45.581 1.00 94.75 75 THR A C 1
ATOM 558 O O . THR A 1 75 ? -32.557 -1.912 46.657 1.00 94.75 75 THR A O 1
ATOM 561 N N . VAL A 1 76 ? -31.346 -3.052 45.147 1.00 96.00 76 VAL A N 1
ATOM 562 C CA . VAL A 1 76 ? -30.118 -3.110 45.941 1.00 96.00 76 VAL A CA 1
ATOM 563 C C . VAL A 1 76 ? -29.053 -2.177 45.374 1.00 96.00 76 VAL A C 1
ATOM 565 O O . VAL A 1 76 ? -28.783 -2.203 44.177 1.00 96.00 76 VAL A O 1
ATOM 568 N N . LYS A 1 77 ? -28.446 -1.353 46.246 1.00 95.00 77 LYS A N 1
ATOM 569 C CA . LYS A 1 77 ? -27.287 -0.482 45.947 1.00 95.00 77 LYS A CA 1
ATOM 570 C C . LYS A 1 77 ? -27.423 0.357 44.659 1.00 95.00 77 LYS A C 1
ATOM 572 O O . LYS A 1 77 ? -26.436 0.702 44.015 1.00 95.00 77 LYS A O 1
ATOM 577 N N . GLU A 1 78 ? -28.650 0.725 44.287 1.00 94.69 78 GLU A N 1
ATOM 578 C CA . GLU A 1 78 ? -28.937 1.381 43.004 1.00 94.69 78 GLU A CA 1
ATOM 579 C C . GLU A 1 78 ? -28.218 2.723 42.855 1.00 94.69 78 GLU A C 1
ATOM 581 O O . GLU A 1 78 ? -27.662 3.030 41.803 1.00 94.69 78 GLU A O 1
ATOM 586 N N . THR A 1 79 ? -28.217 3.522 43.922 1.00 94.94 79 THR A N 1
ATOM 587 C CA . THR A 1 79 ? -27.578 4.840 43.949 1.00 94.94 79 THR A CA 1
ATOM 588 C C . THR A 1 79 ? -26.070 4.739 43.746 1.00 94.94 79 THR A C 1
ATOM 590 O O . THR A 1 79 ? -25.507 5.528 42.991 1.00 94.94 79 THR A O 1
ATOM 593 N N . GLU A 1 80 ? -25.425 3.748 44.364 1.00 96.44 80 GLU A N 1
ATOM 594 C CA . GLU A 1 80 ? -23.991 3.487 44.227 1.00 96.44 80 GLU A CA 1
ATOM 595 C C . GLU A 1 80 ? -23.639 3.012 42.812 1.00 96.44 80 GLU A C 1
ATOM 597 O O . GLU A 1 80 ? -22.741 3.572 42.177 1.00 96.44 80 GLU A O 1
ATOM 602 N N . LEU A 1 81 ? -24.394 2.044 42.276 1.00 97.31 81 LEU A N 1
ATOM 603 C CA . LEU A 1 81 ? -24.205 1.545 40.915 1.00 97.31 81 LEU A CA 1
ATOM 604 C C . LEU A 1 81 ? -24.383 2.665 39.882 1.00 97.31 81 LEU A C 1
ATOM 6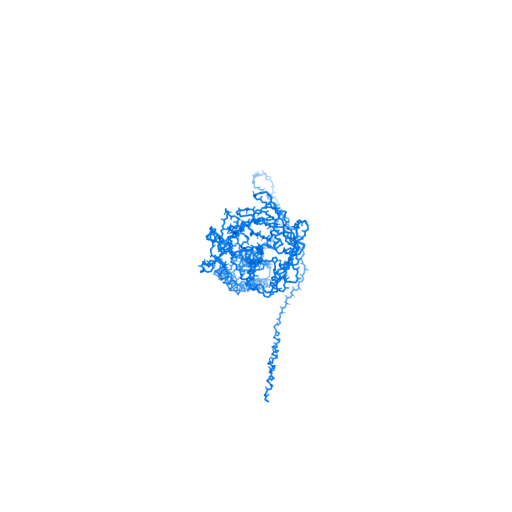06 O O . LEU A 1 81 ? -23.522 2.851 39.022 1.00 97.31 81 LEU A O 1
ATOM 610 N N . LYS A 1 82 ? -25.456 3.462 39.987 1.00 96.44 82 LYS A N 1
ATOM 611 C CA . LYS A 1 82 ? -25.711 4.589 39.076 1.00 96.44 82 LYS A CA 1
ATOM 612 C C . LYS A 1 82 ? -24.640 5.673 39.185 1.00 96.44 82 LYS A C 1
ATOM 614 O O . LYS A 1 82 ? -24.185 6.164 38.155 1.00 96.44 82 LYS A O 1
ATOM 619 N N . ALA A 1 83 ? -24.181 6.007 40.393 1.00 96.88 83 ALA A N 1
ATOM 620 C CA . ALA A 1 83 ? -23.074 6.948 40.571 1.00 96.88 83 ALA A CA 1
ATOM 621 C C . ALA A 1 83 ? -21.795 6.452 39.877 1.00 96.88 83 ALA A C 1
ATOM 623 O O . ALA A 1 83 ? -21.121 7.225 39.195 1.00 96.88 83 ALA A O 1
ATOM 624 N N . LYS A 1 84 ? -21.493 5.150 39.983 1.00 97.25 84 LYS A N 1
ATOM 625 C CA . LYS A 1 84 ? -20.341 4.535 39.314 1.00 97.25 84 LYS A CA 1
ATOM 626 C C . LYS A 1 84 ? -20.475 4.541 37.790 1.00 97.25 84 LYS A C 1
ATOM 628 O O . LYS A 1 84 ? -19.502 4.826 37.095 1.00 97.25 84 LYS A O 1
ATOM 633 N N . VAL A 1 85 ? -21.670 4.258 37.269 1.00 97.50 85 VAL A N 1
ATOM 634 C CA . VAL A 1 85 ? -21.972 4.322 35.831 1.00 97.50 85 VAL A CA 1
ATOM 635 C C . VAL A 1 85 ? -21.711 5.724 35.280 1.00 97.50 85 VAL A C 1
ATOM 637 O O . VAL A 1 85 ? -21.034 5.860 34.260 1.00 97.50 85 VAL A O 1
ATOM 640 N N . GLU A 1 86 ? -22.204 6.764 35.951 1.00 97.12 86 GLU A N 1
A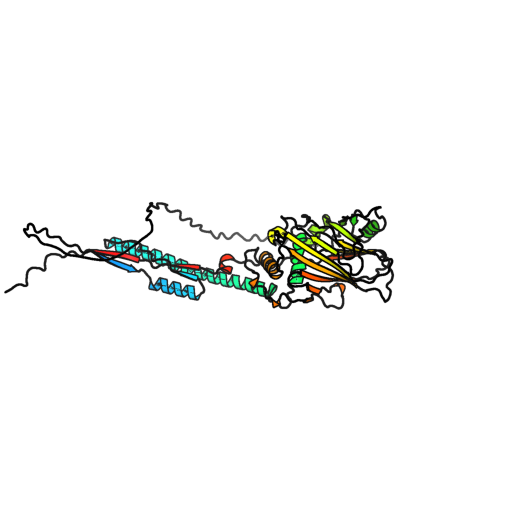TOM 641 C CA . GLU A 1 86 ? -21.987 8.146 35.512 1.00 97.12 86 GLU A CA 1
ATOM 642 C C . GLU A 1 86 ? -20.511 8.556 35.610 1.00 97.12 86 GLU A C 1
ATOM 644 O O . GLU A 1 86 ? -19.989 9.199 34.697 1.00 97.12 86 GLU A O 1
ATOM 649 N N . GLU A 1 87 ? -19.798 8.102 36.647 1.00 96.62 87 GLU A N 1
ATOM 650 C CA . GLU A 1 87 ? -18.356 8.322 36.786 1.00 96.62 87 GLU A CA 1
ATOM 651 C C . GLU A 1 87 ? -17.570 7.766 35.585 1.00 96.62 87 GLU A C 1
ATOM 653 O O . GLU A 1 87 ? -16.746 8.468 34.996 1.00 96.62 87 GLU A O 1
ATOM 658 N N . VAL A 1 88 ? -17.823 6.518 35.175 1.00 96.88 88 VAL A N 1
ATOM 659 C CA . VAL A 1 88 ? -17.072 5.909 34.062 1.00 96.88 88 VAL A CA 1
ATOM 660 C C . VAL A 1 88 ? -17.511 6.440 32.695 1.00 96.88 88 VAL A C 1
ATOM 662 O O . VAL A 1 88 ? -16.673 6.576 31.798 1.00 96.88 88 VAL A O 1
ATOM 665 N N . LYS A 1 89 ? -18.787 6.820 32.530 1.00 96.62 89 LYS A N 1
ATOM 666 C CA . LYS A 1 89 ? -19.262 7.524 31.326 1.00 96.62 89 LYS A CA 1
ATOM 667 C C . LYS A 1 89 ? -18.541 8.855 31.143 1.00 96.62 89 LYS A C 1
ATOM 669 O O . LYS A 1 89 ? -18.128 9.165 30.027 1.00 96.62 89 LYS A O 1
ATOM 674 N N . ALA A 1 90 ? -18.324 9.607 32.225 1.00 95.94 90 ALA A N 1
ATOM 675 C CA . ALA A 1 90 ? -17.586 10.870 32.185 1.00 95.94 90 ALA A CA 1
ATOM 676 C C . ALA A 1 90 ? -16.125 10.697 31.720 1.00 95.94 90 ALA A C 1
ATOM 678 O O . ALA A 1 90 ? -15.546 11.611 31.135 1.00 95.94 90 ALA A O 1
ATOM 679 N N . LEU A 1 91 ? -15.540 9.509 31.907 1.00 94.75 91 LEU A N 1
ATOM 680 C CA . LEU A 1 91 ? -14.205 9.157 31.407 1.00 94.75 91 LEU A CA 1
ATOM 681 C C . LEU A 1 91 ? -14.200 8.699 29.935 1.00 94.75 91 LEU A C 1
ATOM 683 O O . LEU A 1 91 ? -13.132 8.457 29.361 1.00 94.75 91 LEU A O 1
ATOM 687 N N . GLY A 1 92 ? -15.374 8.604 29.307 1.00 93.69 92 GLY A N 1
ATOM 688 C CA . GLY A 1 92 ? -15.555 8.192 27.917 1.00 93.69 92 GLY A CA 1
ATOM 689 C C . GLY A 1 92 ? -15.757 6.688 27.718 1.00 93.69 92 GLY A C 1
ATOM 690 O O . GLY A 1 92 ? -15.605 6.218 26.590 1.00 93.69 92 GLY A O 1
ATOM 691 N N . VAL A 1 93 ? -16.081 5.933 28.776 1.00 96.94 93 VAL A N 1
ATOM 692 C CA . VAL A 1 93 ? -16.500 4.526 28.661 1.00 96.94 93 VAL A CA 1
ATOM 693 C C . VAL A 1 93 ? -17.947 4.474 28.170 1.00 96.94 93 VAL A C 1
ATOM 695 O O . VAL A 1 93 ? -18.835 5.111 28.739 1.00 96.94 93 VAL A O 1
ATOM 698 N N . LYS A 1 94 ? -18.219 3.688 27.125 1.00 96.62 94 LYS A N 1
ATOM 699 C CA . LYS A 1 94 ? -19.584 3.470 26.638 1.00 96.62 94 LYS A CA 1
ATOM 700 C C . LYS A 1 94 ? -20.304 2.485 27.557 1.00 96.62 94 LYS A C 1
ATOM 702 O O . LYS A 1 94 ? -20.004 1.295 27.537 1.00 96.62 94 LYS A O 1
ATOM 707 N N . VAL A 1 95 ? -21.284 2.955 28.322 1.00 97.19 95 VAL A N 1
ATOM 708 C CA . VAL A 1 95 ? -22.070 2.098 29.222 1.00 97.19 95 VAL A CA 1
ATOM 709 C C . VAL A 1 95 ? -23.495 1.923 28.703 1.00 97.19 95 VAL A C 1
ATOM 711 O O . VAL A 1 95 ? -24.158 2.912 28.395 1.00 97.19 95 VAL A O 1
ATOM 714 N N . THR A 1 96 ? -23.962 0.675 28.615 1.00 96.88 96 THR A N 1
ATOM 715 C CA . THR A 1 96 ? -25.322 0.325 28.162 1.00 96.88 96 THR A CA 1
ATOM 716 C C . THR A 1 96 ? -26.096 -0.369 29.282 1.00 96.88 96 THR A C 1
ATOM 718 O O . THR A 1 96 ? -25.598 -1.322 29.875 1.00 96.88 96 THR A O 1
ATOM 721 N N . GLU A 1 97 ? -27.306 0.101 29.578 1.00 96.88 97 GLU A N 1
ATOM 722 C CA . GLU A 1 97 ? -28.189 -0.553 30.548 1.00 96.88 97 GLU A CA 1
ATOM 723 C C . GLU A 1 97 ? -28.873 -1.771 29.914 1.00 96.88 97 GLU A C 1
ATOM 725 O O . GLU A 1 97 ? -29.315 -1.731 28.766 1.00 96.88 97 GLU A O 1
ATOM 730 N N . THR A 1 98 ? -28.935 -2.863 30.664 1.00 96.44 98 THR A N 1
ATOM 731 C CA . THR A 1 98 ? -29.592 -4.126 30.313 1.00 96.44 98 THR A CA 1
ATOM 732 C C . THR A 1 98 ? -30.779 -4.362 31.255 1.00 96.44 98 THR A C 1
ATOM 734 O O . THR A 1 98 ? -30.862 -3.694 32.289 1.00 96.44 98 THR A O 1
ATOM 737 N N . PRO A 1 99 ? -31.734 -5.250 30.911 1.00 97.38 99 PRO A N 1
ATOM 738 C CA . PRO A 1 99 ? -32.935 -5.453 31.719 1.00 97.38 99 PRO A CA 1
ATOM 739 C C . PRO A 1 99 ? -32.627 -5.783 33.183 1.00 97.38 99 PRO A C 1
ATOM 741 O O . PRO A 1 99 ? -31.678 -6.509 33.470 1.00 97.38 99 PRO A O 1
ATOM 744 N N . THR A 1 100 ? -33.455 -5.262 34.092 1.00 96.00 100 THR A N 1
ATOM 745 C CA . THR A 1 100 ? -33.357 -5.517 35.534 1.00 96.00 100 THR A CA 1
ATOM 746 C C . THR A 1 100 ? -33.331 -7.013 35.832 1.00 96.00 100 THR A C 1
ATOM 748 O O . THR A 1 100 ? -34.168 -7.769 35.338 1.00 96.00 100 THR A O 1
ATOM 751 N N . GLU A 1 101 ? -32.404 -7.426 36.690 1.00 96.94 101 GLU A N 1
ATOM 752 C CA . GLU A 1 101 ? -32.309 -8.798 37.170 1.00 96.94 101 GLU A CA 1
ATOM 753 C C . GLU A 1 101 ? -33.017 -8.930 38.525 1.00 96.94 101 GLU A C 1
ATOM 755 O O . GLU A 1 101 ? -32.769 -8.154 39.451 1.00 96.94 101 GLU A O 1
ATOM 760 N N . ASN A 1 102 ? -33.898 -9.921 38.661 1.00 95.31 102 ASN A N 1
ATOM 761 C CA . ASN A 1 102 ? -34.475 -10.306 39.947 1.00 95.31 102 ASN A CA 1
ATOM 762 C C . ASN A 1 102 ? -33.817 -11.608 40.419 1.00 95.31 102 ASN A C 1
ATOM 764 O O . ASN A 1 102 ? -33.832 -12.603 39.697 1.00 95.31 102 ASN A O 1
ATOM 768 N N . VAL A 1 103 ? -33.225 -11.601 41.616 1.00 95.94 103 VAL A N 1
ATOM 769 C CA . VAL A 1 103 ? -32.503 -12.764 42.159 1.00 95.94 103 VAL A CA 1
ATOM 770 C C . VAL A 1 103 ? -33.409 -13.793 42.836 1.00 95.94 103 VAL A C 1
ATOM 772 O O . VAL A 1 103 ? -32.938 -14.879 43.164 1.00 95.94 103 VAL A O 1
ATOM 775 N N . GLY A 1 104 ? -34.692 -13.483 43.042 1.00 94.56 104 GLY A N 1
ATOM 776 C CA . GLY A 1 104 ? -35.681 -14.418 43.567 1.00 94.56 104 GLY A CA 1
ATOM 777 C C . GLY A 1 104 ? -36.770 -13.770 44.423 1.00 94.56 104 GLY A C 1
ATOM 778 O O . GLY A 1 104 ? -36.760 -12.570 44.705 1.00 94.56 104 GLY A O 1
ATOM 779 N N . VAL A 1 105 ? -37.696 -14.616 44.877 1.00 94.44 105 VAL A N 1
ATOM 780 C CA . VAL A 1 105 ? -38.798 -14.257 45.776 1.00 94.44 105 VAL A CA 1
ATOM 781 C C . VAL A 1 105 ? -38.582 -14.955 47.121 1.00 94.44 105 VAL A C 1
ATOM 783 O O . VAL A 1 105 ? -38.494 -16.180 47.163 1.00 94.44 105 VAL A O 1
ATOM 786 N N . ALA A 1 106 ? -38.484 -14.190 48.206 1.00 92.00 106 ALA A N 1
ATOM 787 C CA . ALA A 1 106 ? -38.359 -14.680 49.574 1.00 92.00 106 ALA A CA 1
ATOM 788 C C . ALA A 1 106 ? -39.728 -14.767 50.257 1.00 92.00 106 ALA A C 1
ATOM 790 O O . ALA A 1 106 ? -40.487 -13.798 50.258 1.00 92.00 106 ALA A O 1
ATOM 791 N N . ASN A 1 107 ? -39.998 -15.900 50.904 1.00 91.12 107 ASN A N 1
ATOM 792 C CA . ASN A 1 107 ? -41.199 -16.153 51.710 1.00 91.12 107 ASN A CA 1
ATOM 793 C C . ASN A 1 107 ? -40.901 -16.200 53.219 1.00 91.12 107 ASN A C 1
ATOM 795 O O . ASN A 1 107 ? -41.804 -16.381 54.036 1.00 91.12 107 ASN A O 1
ATOM 799 N N . SER A 1 108 ? -39.627 -16.071 53.599 1.00 86.56 108 SER A N 1
ATOM 800 C CA . SER A 1 108 ? -39.162 -16.081 54.984 1.00 86.56 108 SER A CA 1
ATOM 801 C C . SER A 1 108 ? -38.071 -15.031 55.215 1.00 86.56 108 SER A C 1
ATOM 803 O O . SER A 1 108 ? -37.334 -14.656 54.304 1.00 86.56 108 SER A O 1
ATOM 805 N N . SER A 1 109 ? -37.915 -14.571 56.459 1.00 85.00 109 SER A N 1
ATOM 806 C CA . SER A 1 109 ? -36.891 -13.573 56.816 1.00 85.00 109 SER A CA 1
ATOM 807 C C . SER A 1 109 ? -35.451 -14.062 56.560 1.00 85.00 109 SER A C 1
ATOM 809 O O . SER A 1 109 ? -34.578 -13.282 56.166 1.00 85.00 109 SER A O 1
ATOM 811 N N . SER A 1 110 ? -35.195 -15.368 56.707 1.00 86.25 110 SER A N 1
ATOM 812 C CA . SER A 1 110 ? -33.908 -15.977 56.346 1.00 86.25 110 SER A CA 1
ATOM 813 C C . SER A 1 110 ? -33.639 -15.924 54.840 1.00 86.25 110 SER A C 1
ATOM 815 O O . SER A 1 110 ? -32.516 -15.628 54.434 1.00 86.25 110 SER A O 1
ATOM 817 N N . GLU A 1 111 ? -34.663 -16.145 54.008 1.00 91.69 111 GLU A N 1
ATOM 818 C CA . GLU A 1 111 ? -34.546 -16.026 52.548 1.00 91.69 111 GLU A CA 1
ATOM 819 C C . GLU A 1 111 ? -34.309 -14.577 52.116 1.00 91.69 111 GLU A C 1
ATOM 821 O O . GLU A 1 111 ? -33.478 -14.344 51.241 1.00 91.69 111 GLU A O 1
ATOM 826 N N . VAL A 1 112 ? -34.949 -13.596 52.768 1.00 91.44 112 VAL A N 1
ATOM 827 C CA . VAL A 1 112 ? -34.702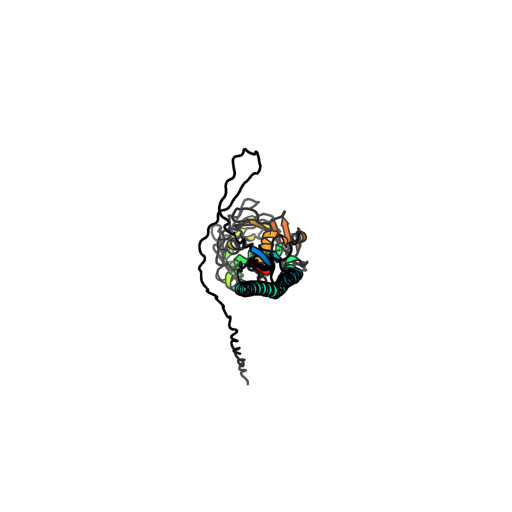 -12.163 52.509 1.00 91.44 112 VAL A CA 1
ATOM 828 C C . VAL A 1 112 ? -33.226 -11.824 52.705 1.00 91.44 112 VAL A C 1
ATOM 830 O O . VAL A 1 112 ? -32.622 -11.159 51.865 1.00 91.44 112 VAL A O 1
ATOM 833 N N . THR A 1 113 ? -32.621 -12.313 53.791 1.00 92.62 113 THR A N 1
ATOM 834 C CA . THR A 1 113 ? -31.205 -12.053 54.093 1.00 92.62 113 THR A CA 1
ATOM 835 C C . THR A 1 113 ? -30.289 -12.664 53.029 1.00 92.62 113 THR A C 1
ATOM 837 O O . THR A 1 113 ? -29.360 -12.006 52.562 1.00 92.62 113 THR A O 1
ATOM 840 N N . HIS A 1 114 ? -30.578 -13.894 52.594 1.00 94.38 114 HIS A N 1
ATOM 841 C CA . HIS A 1 114 ? -29.797 -14.579 51.563 1.00 94.38 114 HIS A CA 1
ATOM 842 C C . HIS A 1 114 ? -29.935 -13.923 50.178 1.00 94.38 114 HIS A C 1
ATOM 844 O O . HIS A 1 114 ? -28.933 -13.687 49.499 1.00 94.38 114 HIS A O 1
ATOM 850 N N . LEU A 1 115 ? -31.161 -13.597 49.750 1.00 96.31 115 LEU A N 1
ATOM 851 C CA . LEU A 1 115 ? -31.407 -12.936 48.465 1.00 96.31 115 LEU A CA 1
ATOM 852 C C . LEU A 1 115 ? -30.826 -11.523 48.435 1.00 96.31 115 LEU A C 1
ATOM 854 O O . LEU A 1 115 ? -30.234 -11.139 47.430 1.00 96.31 115 LEU A O 1
ATOM 858 N N . ARG A 1 116 ? -30.912 -10.774 49.542 1.00 95.50 116 ARG A N 1
ATOM 859 C CA . ARG A 1 116 ? -30.255 -9.468 49.659 1.00 95.50 116 ARG A CA 1
ATOM 860 C C . ARG A 1 116 ? -28.745 -9.590 49.479 1.00 95.50 116 ARG A C 1
ATOM 862 O O . ARG A 1 116 ? -28.199 -8.876 48.648 1.00 95.50 116 ARG A O 1
ATOM 869 N N . ALA A 1 117 ? -28.091 -10.512 50.188 1.00 95.44 117 ALA A N 1
ATOM 870 C CA . ALA A 1 117 ? -26.649 -10.727 50.053 1.00 95.44 117 ALA A CA 1
ATOM 871 C C . ALA A 1 117 ? -26.257 -11.130 48.619 1.00 95.44 117 ALA A C 1
ATOM 873 O O . ALA A 1 117 ? -25.296 -10.601 48.068 1.00 95.44 117 ALA A O 1
ATOM 874 N N . THR A 1 118 ? -27.050 -11.998 47.982 1.00 96.50 118 THR A N 1
ATOM 875 C CA . THR A 1 118 ? -26.841 -12.410 46.582 1.00 96.50 118 THR A CA 1
ATOM 876 C C . THR A 1 118 ? -26.974 -11.225 45.620 1.00 96.50 118 THR A C 1
ATOM 878 O O . THR A 1 118 ? -26.162 -11.056 44.711 1.00 96.50 118 THR A O 1
ATOM 881 N N . ALA A 1 119 ? -27.994 -10.385 45.810 1.00 96.62 119 ALA A N 1
ATOM 882 C CA . ALA A 1 119 ? -28.190 -9.183 45.009 1.00 96.62 119 ALA A CA 1
ATOM 883 C C . ALA A 1 119 ? -27.059 -8.163 45.220 1.00 96.62 119 ALA A C 1
ATOM 885 O O . ALA A 1 119 ? -26.568 -7.592 44.247 1.00 96.62 119 ALA A O 1
ATOM 886 N N . GLU A 1 120 ? -26.608 -7.964 46.462 1.00 97.44 120 GLU A N 1
ATOM 887 C CA . GLU A 1 120 ? -25.482 -7.082 46.793 1.00 97.44 120 GLU A CA 1
ATOM 888 C C . GLU A 1 120 ? -24.185 -7.558 46.137 1.00 97.44 120 GLU A C 1
ATOM 890 O O . GLU A 1 120 ? -23.504 -6.751 45.511 1.00 97.44 120 GLU A O 1
ATOM 895 N N . GLU A 1 121 ? -23.880 -8.858 46.194 1.00 97.62 121 GLU A N 1
ATOM 896 C CA . GLU A 1 121 ? -22.687 -9.431 45.562 1.00 97.62 121 GLU A CA 1
ATOM 897 C C . GLU A 1 121 ? -22.683 -9.216 44.041 1.00 97.62 121 GLU A C 1
ATOM 899 O O . GLU A 1 121 ? -21.651 -8.859 43.461 1.00 97.62 121 GLU A O 1
ATOM 904 N N . LYS A 1 122 ? -23.844 -9.374 43.387 1.00 97.25 122 LYS A N 1
ATOM 905 C CA . LYS A 1 122 ? -23.993 -9.095 41.951 1.00 97.25 122 LYS A CA 1
ATOM 906 C C . LYS A 1 122 ? -23.776 -7.621 41.623 1.00 97.25 122 LYS A C 1
ATOM 908 O O . LYS A 1 122 ? -23.075 -7.319 40.658 1.00 97.25 122 LYS A O 1
ATOM 913 N N . VAL A 1 123 ? -24.329 -6.700 42.416 1.00 97.88 123 VAL A N 1
ATOM 914 C CA . VAL A 1 123 ? -24.092 -5.259 42.219 1.00 97.88 123 VAL A CA 1
ATOM 915 C C . VAL A 1 123 ? -22.620 -4.910 42.460 1.00 97.88 123 VAL A C 1
ATOM 917 O O . VAL A 1 123 ? -22.025 -4.199 41.653 1.00 97.88 123 VAL A O 1
ATOM 920 N N . ASP A 1 124 ? -21.985 -5.474 43.487 1.00 97.69 124 ASP A N 1
ATOM 921 C CA . ASP A 1 124 ? -20.564 -5.251 43.779 1.00 97.69 124 ASP A CA 1
ATOM 922 C C . ASP A 1 124 ? -19.649 -5.807 42.679 1.00 97.69 124 ASP A C 1
ATOM 924 O O . ASP A 1 124 ? -18.583 -5.252 42.400 1.00 97.69 124 ASP A O 1
ATOM 928 N N . ALA A 1 125 ? -20.040 -6.905 42.027 1.00 97.00 125 ALA A N 1
ATOM 929 C CA . ALA A 1 125 ? -19.348 -7.413 40.846 1.00 97.00 125 ALA A CA 1
ATOM 930 C C . ALA A 1 125 ? -19.455 -6.439 39.661 1.00 97.00 125 ALA A C 1
ATOM 932 O O . ALA A 1 125 ? -18.434 -6.141 39.039 1.00 97.00 125 ALA A O 1
ATOM 933 N N . GLN A 1 126 ? -20.646 -5.888 39.397 1.00 98.06 126 GLN A N 1
ATOM 934 C CA . GLN A 1 126 ? -20.837 -4.864 38.363 1.00 98.06 126 GLN A CA 1
ATOM 935 C C . GLN A 1 126 ? -20.027 -3.594 38.660 1.00 98.06 126 GLN A C 1
ATOM 937 O O . GLN A 1 126 ? -19.363 -3.064 37.772 1.00 98.06 126 GLN A O 1
ATOM 942 N N . ILE A 1 127 ? -20.010 -3.129 39.913 1.00 97.44 127 ILE A N 1
ATOM 943 C CA . ILE A 1 127 ? -19.215 -1.965 40.332 1.00 97.44 127 ILE A CA 1
ATOM 944 C C . ILE A 1 127 ? -17.719 -2.214 40.108 1.00 97.44 127 ILE A C 1
ATOM 946 O O . ILE A 1 127 ? -17.032 -1.342 39.577 1.00 97.44 127 ILE A O 1
ATOM 950 N N . ARG A 1 128 ? -17.203 -3.401 40.459 1.00 97.06 128 ARG A N 1
ATOM 951 C CA . ARG A 1 128 ? -15.795 -3.768 40.216 1.00 97.06 128 ARG A CA 1
ATOM 952 C C . ARG A 1 128 ? -15.450 -3.816 38.730 1.00 97.06 128 ARG A C 1
ATOM 954 O O . ARG A 1 128 ? -14.375 -3.356 38.348 1.00 97.06 128 ARG A O 1
ATOM 961 N N . ASP A 1 129 ? -16.340 -4.348 37.897 1.00 96.56 129 ASP A N 1
ATOM 962 C CA . ASP A 1 129 ? -16.140 -4.373 36.447 1.00 96.56 129 ASP A CA 1
ATOM 963 C C . ASP A 1 129 ? -16.121 -2.953 35.853 1.00 96.56 129 ASP A C 1
ATOM 965 O O . ASP A 1 129 ? -15.197 -2.607 35.111 1.00 96.56 129 ASP A O 1
ATOM 969 N N . LEU A 1 130 ? -17.056 -2.087 36.262 1.00 97.06 130 LEU A N 1
ATOM 970 C CA . LEU A 1 130 ? -17.055 -0.669 35.887 1.00 97.06 130 LEU A CA 1
ATOM 971 C C . LEU A 1 130 ? -15.770 0.035 36.352 1.00 97.06 130 LEU A C 1
ATOM 973 O O . LEU A 1 130 ? -15.166 0.784 35.587 1.00 97.06 130 LEU A O 1
ATOM 977 N N . GLU A 1 131 ? -15.298 -0.235 37.569 1.00 95.44 131 GLU A N 1
ATOM 978 C CA . GLU A 1 131 ? -14.048 0.337 38.080 1.00 95.44 131 GLU A CA 1
ATOM 979 C C . GLU A 1 131 ? -12.834 -0.113 37.247 1.00 95.44 131 GLU A C 1
ATOM 981 O O . GLU A 1 131 ? -11.973 0.703 36.914 1.00 95.44 131 GLU A O 1
ATOM 986 N N . SER A 1 132 ? -12.790 -1.382 36.824 1.00 95.19 132 SER A N 1
ATOM 987 C CA . SER A 1 132 ? -11.723 -1.898 35.954 1.00 95.19 132 SER A CA 1
ATOM 988 C C . SER A 1 132 ? -11.674 -1.196 34.589 1.00 95.19 132 SER A C 1
ATOM 990 O O . SER A 1 132 ? -10.590 -0.973 34.041 1.00 95.19 132 SER A O 1
ATOM 992 N N . ALA A 1 133 ? -12.831 -0.757 34.075 1.00 96.00 133 ALA A N 1
ATOM 993 C CA . ALA A 1 133 ? -12.933 -0.055 32.800 1.00 96.00 133 ALA A CA 1
ATOM 994 C C . ALA A 1 133 ? -12.178 1.286 32.800 1.00 96.00 133 ALA A C 1
ATOM 996 O O . ALA A 1 133 ? -11.766 1.748 31.737 1.00 96.00 133 ALA A O 1
ATOM 997 N N . LYS A 1 134 ? -11.931 1.893 33.970 1.00 94.44 134 LYS A N 1
ATOM 998 C CA . LYS A 1 134 ? -11.136 3.127 34.077 1.00 94.44 134 LYS A CA 1
ATOM 999 C C . LYS A 1 134 ? -9.689 2.910 33.646 1.00 94.44 134 LYS A C 1
ATOM 1001 O O . LYS A 1 134 ? -9.161 3.690 32.857 1.00 94.44 134 LYS A O 1
ATOM 1006 N N . ALA A 1 135 ? -9.062 1.834 34.121 1.00 93.81 135 ALA A N 1
ATOM 1007 C CA . ALA A 1 135 ? -7.686 1.502 33.757 1.00 93.81 135 ALA A CA 1
ATOM 1008 C C . ALA A 1 135 ? -7.570 1.166 32.261 1.00 93.81 135 ALA A C 1
ATOM 1010 O O . ALA A 1 135 ? -6.639 1.610 31.590 1.00 93.81 135 ALA A O 1
ATOM 1011 N N . GLU A 1 136 ? -8.551 0.439 31.719 1.00 95.62 136 GLU A N 1
ATOM 1012 C CA . GLU A 1 136 ? -8.629 0.165 30.281 1.00 95.62 136 GLU A CA 1
ATOM 1013 C C . GLU A 1 136 ? -8.770 1.451 29.462 1.00 95.62 136 GLU A C 1
ATOM 1015 O O . GLU A 1 136 ? -8.122 1.602 28.429 1.00 95.62 136 GLU A O 1
ATOM 1020 N N . GLN A 1 137 ? -9.587 2.395 29.931 1.00 96.25 137 GLN A N 1
ATOM 1021 C CA . GLN A 1 137 ? -9.826 3.656 29.240 1.00 96.25 137 GLN A CA 1
ATOM 1022 C C . GLN A 1 137 ? -8.574 4.540 29.207 1.00 96.25 137 GLN A C 1
ATOM 1024 O O . GLN A 1 137 ? -8.289 5.157 28.180 1.00 96.25 137 GLN A O 1
ATOM 1029 N N . GLU A 1 138 ? -7.790 4.574 30.286 1.00 95.00 138 GLU A N 1
ATOM 1030 C CA . GLU A 1 138 ? -6.490 5.256 30.284 1.00 95.00 138 GLU A CA 1
ATOM 1031 C C . GLU A 1 138 ? -5.507 4.608 29.298 1.00 95.00 138 GLU A C 1
ATOM 1033 O O . GLU A 1 138 ? -4.827 5.306 28.541 1.00 95.00 138 GLU A O 1
ATOM 1038 N N . GLN A 1 139 ? -5.495 3.274 29.208 1.00 95.81 139 GLN A N 1
ATOM 1039 C CA . GLN A 1 139 ? -4.687 2.572 28.211 1.00 95.81 139 GLN A CA 1
ATOM 1040 C C . GLN A 1 139 ? -5.136 2.885 26.772 1.00 95.81 139 GLN A C 1
ATOM 1042 O O . GLN A 1 139 ? -4.291 3.101 25.900 1.00 95.81 139 GLN A O 1
ATOM 1047 N N . VAL A 1 140 ? -6.447 2.965 26.519 1.00 96.69 140 VAL A N 1
ATOM 1048 C CA . VAL A 1 140 ? -7.010 3.359 25.216 1.00 96.69 140 VAL A CA 1
ATOM 1049 C C . VAL A 1 140 ? -6.587 4.773 24.832 1.00 96.69 140 VAL A C 1
ATOM 1051 O O . VAL A 1 140 ? -6.214 5.002 23.681 1.00 96.69 140 VAL A O 1
ATOM 1054 N N . LYS A 1 141 ? -6.595 5.726 25.773 1.00 95.88 141 LYS A N 1
ATOM 1055 C CA . LYS A 1 141 ? -6.097 7.089 25.521 1.00 95.88 141 LYS A CA 1
ATOM 1056 C C . LYS A 1 141 ? -4.623 7.071 25.114 1.00 95.88 141 LYS A C 1
ATOM 1058 O O . LYS A 1 141 ? -4.270 7.696 24.117 1.00 95.88 141 LYS A O 1
ATOM 1063 N N . ALA A 1 142 ? -3.781 6.320 25.826 1.00 96.50 142 ALA A N 1
ATOM 1064 C CA . ALA A 1 142 ? -2.360 6.198 25.499 1.00 96.50 142 ALA A CA 1
ATOM 1065 C C . ALA A 1 142 ? -2.126 5.580 24.107 1.00 96.50 142 ALA A C 1
ATOM 1067 O O . ALA A 1 142 ? -1.277 6.051 23.351 1.00 96.50 142 ALA A O 1
ATOM 1068 N N . ASP A 1 143 ? -2.895 4.556 23.735 1.00 97.38 143 ASP A N 1
ATOM 1069 C CA . ASP A 1 143 ? -2.805 3.948 22.405 1.00 97.38 143 ASP A CA 1
ATOM 1070 C C . ASP A 1 143 ? -3.303 4.893 21.299 1.00 97.38 143 ASP A C 1
ATOM 1072 O O . ASP A 1 143 ? -2.693 4.956 20.231 1.00 97.38 143 ASP A O 1
ATOM 1076 N N . ARG A 1 144 ? -4.343 5.696 21.558 1.00 96.31 144 ARG A N 1
ATOM 1077 C CA . ARG A 1 144 ? -4.813 6.731 20.621 1.00 96.31 144 ARG A CA 1
ATOM 1078 C C . ARG A 1 144 ? -3.776 7.822 20.375 1.00 96.31 144 ARG A C 1
ATOM 1080 O O . ARG A 1 144 ? -3.599 8.208 19.226 1.00 96.31 144 ARG A O 1
ATOM 1087 N N . VAL A 1 145 ? -3.021 8.235 21.394 1.00 97.00 145 VAL A N 1
ATOM 1088 C CA . VAL A 1 145 ? -1.903 9.179 21.212 1.00 97.00 145 VAL A CA 1
ATOM 1089 C C . VAL A 1 145 ? -0.880 8.633 20.210 1.00 97.00 145 VAL A C 1
ATOM 1091 O O . VAL A 1 145 ? -0.495 9.347 19.288 1.00 97.00 145 VAL A O 1
ATOM 1094 N N . LYS A 1 146 ? -0.508 7.349 20.303 1.00 97.25 146 LYS A N 1
ATOM 1095 C CA . LYS A 1 146 ? 0.411 6.720 19.333 1.00 97.25 146 LYS A CA 1
ATOM 1096 C C . LYS A 1 146 ? -0.166 6.708 17.912 1.00 97.25 146 LYS A C 1
ATOM 1098 O O . LYS A 1 146 ? 0.567 6.897 16.940 1.00 97.25 146 LYS A O 1
ATOM 1103 N N . ILE A 1 147 ? -1.474 6.467 17.779 1.00 97.00 147 ILE A N 1
ATOM 1104 C CA . ILE A 1 147 ? -2.171 6.517 16.486 1.00 97.00 147 ILE A CA 1
ATOM 1105 C C . ILE A 1 147 ? -2.105 7.937 15.914 1.00 97.00 147 ILE A C 1
ATOM 1107 O O . ILE A 1 147 ? -1.751 8.111 14.747 1.00 97.00 147 ILE A O 1
ATOM 1111 N N . ASP A 1 148 ? -2.392 8.952 16.724 1.00 96.12 148 ASP A N 1
ATOM 1112 C CA . ASP A 1 148 ? -2.387 10.350 16.298 1.00 96.12 148 ASP A CA 1
ATOM 1113 C C . ASP A 1 148 ? -0.980 10.835 15.925 1.00 96.12 148 ASP A C 1
ATOM 1115 O O . ASP A 1 148 ? -0.806 11.501 14.903 1.00 96.12 148 ASP A O 1
ATOM 1119 N N . GLU A 1 149 ? 0.051 10.445 16.674 1.00 96.31 149 GLU A N 1
ATOM 1120 C CA . GLU A 1 149 ? 1.456 10.701 16.331 1.00 96.31 149 GLU A CA 1
ATOM 1121 C C . GLU A 1 149 ? 1.839 10.081 14.981 1.00 96.31 149 GLU A C 1
ATOM 1123 O O . GLU A 1 149 ? 2.477 10.731 14.138 1.00 96.31 149 GLU A O 1
ATOM 1128 N N . PHE A 1 150 ? 1.400 8.846 14.729 1.00 96.12 150 PHE A N 1
ATOM 1129 C CA . PHE A 1 150 ? 1.603 8.182 13.446 1.00 96.12 150 PHE A CA 1
ATOM 1130 C C . PHE A 1 150 ? 0.895 8.935 12.309 1.00 96.12 150 PHE A C 1
ATOM 1132 O O . PHE A 1 150 ? 1.516 9.226 11.281 1.00 96.12 150 PHE A O 1
ATOM 1139 N N . LYS A 1 151 ? -0.377 9.320 12.492 1.00 95.25 151 LYS A N 1
ATOM 1140 C CA . LYS A 1 151 ? -1.131 10.120 11.509 1.00 95.25 151 LYS A CA 1
ATOM 1141 C C . LYS A 1 151 ? -0.447 11.463 11.254 1.00 95.25 151 LYS A C 1
ATOM 1143 O O . LYS A 1 151 ? -0.279 11.866 10.102 1.00 95.25 151 LYS A O 1
ATOM 1148 N N . ASN A 1 152 ? 0.034 12.131 12.296 1.00 93.94 152 ASN A N 1
ATOM 1149 C CA . ASN A 1 152 ? 0.751 13.394 12.162 1.00 93.94 152 ASN A CA 1
ATOM 1150 C C . ASN A 1 152 ? 2.032 13.249 11.342 1.00 93.94 152 ASN A C 1
ATOM 1152 O O . ASN A 1 152 ? 2.296 14.069 10.461 1.00 93.94 152 ASN A O 1
ATOM 1156 N N . THR A 1 153 ? 2.770 12.164 11.556 1.00 92.31 153 THR A N 1
ATOM 1157 C CA . THR A 1 153 ? 4.031 11.896 10.861 1.00 92.31 153 THR A CA 1
ATOM 1158 C C . THR A 1 153 ? 3.822 11.489 9.404 1.00 92.31 153 THR A C 1
ATOM 1160 O O . THR A 1 153 ? 4.535 11.970 8.527 1.00 92.31 153 THR A O 1
ATOM 1163 N N . PHE A 1 154 ? 2.855 10.612 9.116 1.00 91.94 154 PHE A N 1
ATOM 1164 C CA . PHE A 1 154 ? 2.739 9.958 7.806 1.00 91.94 154 PHE A CA 1
ATOM 1165 C C . PHE A 1 154 ? 1.571 10.440 6.942 1.00 91.94 154 PHE A C 1
ATOM 1167 O O . PHE A 1 154 ? 1.514 10.089 5.761 1.00 91.94 154 PHE A O 1
ATOM 1174 N N . ILE A 1 155 ? 0.680 11.268 7.486 1.00 92.38 155 ILE A N 1
ATOM 1175 C CA . ILE A 1 155 ? -0.478 11.818 6.775 1.00 92.38 155 ILE A CA 1
ATOM 1176 C C . ILE A 1 155 ? -0.460 13.347 6.838 1.00 92.38 155 ILE A C 1
ATOM 1178 O O . ILE A 1 155 ? -0.408 14.002 5.796 1.00 92.38 155 ILE A O 1
ATOM 1182 N N . ASN A 1 156 ? -0.467 13.933 8.039 1.00 90.44 156 ASN A N 1
ATOM 1183 C CA . ASN A 1 156 ? -0.751 15.364 8.196 1.00 90.44 156 ASN A CA 1
ATOM 1184 C C . ASN A 1 156 ? 0.457 16.261 7.920 1.00 90.44 156 ASN A C 1
ATOM 1186 O O . ASN A 1 156 ? 0.275 17.380 7.435 1.00 90.44 156 ASN A O 1
ATOM 1190 N N . ALA A 1 157 ? 1.684 15.790 8.147 1.00 87.56 157 ALA A N 1
ATOM 1191 C CA . ALA A 1 157 ? 2.879 16.595 7.919 1.00 87.56 157 ALA A CA 1
ATOM 1192 C C . ALA A 1 157 ? 2.965 17.136 6.475 1.00 87.56 157 ALA A C 1
ATOM 1194 O O . ALA A 1 157 ? 2.676 16.449 5.491 1.00 87.56 157 ALA A O 1
ATOM 1195 N N . ASN A 1 158 ? 3.350 18.408 6.329 1.00 83.56 158 ASN A N 1
ATOM 1196 C CA . ASN A 1 158 ? 3.313 19.128 5.045 1.00 83.56 158 ASN A CA 1
ATOM 1197 C C . ASN A 1 158 ? 4.280 18.572 3.992 1.00 83.56 158 ASN A C 1
ATOM 1199 O O . ASN A 1 158 ? 4.032 18.691 2.793 1.00 83.56 158 ASN A O 1
ATOM 1203 N N . TYR A 1 159 ? 5.368 17.942 4.429 1.00 78.50 159 TYR A N 1
ATOM 1204 C CA . TYR A 1 159 ? 6.353 17.335 3.537 1.00 78.50 159 TYR A CA 1
ATOM 1205 C C . TYR A 1 159 ? 5.916 15.967 2.992 1.00 78.50 159 TYR A C 1
ATOM 1207 O O . TYR A 1 159 ? 6.602 15.421 2.129 1.00 78.50 159 TYR A O 1
ATOM 1215 N N . ILE A 1 160 ? 4.797 15.402 3.463 1.00 82.75 160 ILE A N 1
ATOM 1216 C CA . ILE A 1 160 ? 4.308 14.111 2.980 1.00 82.75 160 ILE A CA 1
ATOM 1217 C C . ILE A 1 160 ? 3.885 14.206 1.519 1.00 82.75 160 ILE A C 1
ATOM 1219 O O . ILE A 1 160 ? 3.056 15.031 1.143 1.00 82.75 160 ILE A O 1
ATOM 1223 N N . LYS A 1 161 ? 4.484 13.328 0.712 1.00 86.44 161 LYS A N 1
ATOM 1224 C CA . LYS A 1 161 ? 4.226 13.144 -0.716 1.00 86.44 161 LYS A CA 1
ATOM 1225 C C . LYS A 1 161 ? 3.593 11.764 -0.903 1.00 86.44 161 LYS A C 1
ATOM 1227 O O . LYS A 1 161 ? 4.309 10.761 -0.939 1.00 86.44 161 LYS A O 1
ATOM 1232 N N . VAL A 1 162 ? 2.261 11.710 -0.901 1.00 88.25 162 VAL A N 1
ATOM 1233 C CA . VAL A 1 162 ? 1.466 10.471 -0.902 1.00 88.25 162 VAL A CA 1
ATOM 1234 C C . VAL A 1 162 ? 1.810 9.608 -2.111 1.00 88.25 162 VAL A C 1
ATOM 1236 O O . VAL A 1 162 ? 2.104 8.422 -1.960 1.00 88.25 162 VAL A O 1
ATOM 1239 N N . LYS A 1 163 ? 1.840 10.200 -3.308 1.00 88.62 163 LYS A N 1
ATOM 1240 C CA . LYS A 1 163 ? 2.016 9.453 -4.563 1.00 88.62 163 LYS A CA 1
ATOM 1241 C C . LYS A 1 163 ? 3.439 8.951 -4.706 1.00 88.62 163 LYS A C 1
ATOM 1243 O O . LYS A 1 163 ? 3.655 7.778 -5.003 1.00 88.62 163 LYS A O 1
ATOM 1248 N N . ALA A 1 164 ? 4.414 9.820 -4.437 1.00 85.44 164 ALA A N 1
ATOM 1249 C CA . ALA A 1 164 ? 5.820 9.439 -4.461 1.00 85.44 164 ALA A CA 1
ATOM 1250 C C . ALA A 1 164 ? 6.104 8.315 -3.453 1.00 85.44 164 ALA A C 1
ATOM 1252 O O . ALA A 1 164 ? 6.838 7.372 -3.758 1.00 85.44 164 ALA A O 1
ATOM 1253 N N . ARG A 1 165 ? 5.494 8.382 -2.260 1.00 86.69 165 ARG A N 1
ATOM 1254 C CA . ARG A 1 165 ? 5.620 7.330 -1.253 1.00 86.69 165 ARG A CA 1
ATOM 1255 C C . ARG A 1 165 ? 4.986 6.029 -1.728 1.00 86.69 165 ARG A C 1
ATOM 1257 O O . ARG A 1 165 ? 5.676 5.020 -1.685 1.00 86.69 165 ARG A O 1
ATOM 1264 N N . LEU A 1 166 ? 3.764 6.056 -2.255 1.00 89.31 166 LEU A N 1
ATOM 1265 C CA . LEU A 1 166 ? 3.089 4.870 -2.786 1.00 89.31 166 LEU A CA 1
ATOM 1266 C C . LEU A 1 166 ? 3.934 4.181 -3.871 1.00 89.31 166 LEU A C 1
ATOM 1268 O O . LEU A 1 166 ? 4.265 3.006 -3.726 1.00 89.31 166 LEU A O 1
ATOM 1272 N N . VAL A 1 167 ? 4.402 4.927 -4.879 1.00 87.50 167 VAL A N 1
ATOM 1273 C CA . VAL A 1 167 ? 5.259 4.383 -5.952 1.00 87.50 167 VAL A CA 1
ATOM 1274 C C . VAL A 1 167 ? 6.601 3.859 -5.430 1.00 87.50 167 VAL A C 1
ATOM 1276 O O . VAL A 1 167 ? 7.165 2.963 -6.038 1.00 87.50 167 VAL A O 1
ATOM 1279 N N . SER A 1 168 ? 7.143 4.386 -4.328 1.00 83.06 168 SER A N 1
ATOM 1280 C CA . SER A 1 168 ? 8.433 3.917 -3.782 1.00 83.06 168 SER A CA 1
ATOM 1281 C C . SER A 1 168 ? 8.323 2.810 -2.728 1.00 83.06 168 SER A C 1
ATOM 1283 O O . SER A 1 168 ? 9.249 2.017 -2.582 1.00 83.06 168 SER A O 1
ATOM 1285 N N . GLN A 1 169 ? 7.223 2.749 -1.971 1.00 84.50 169 GLN A N 1
ATOM 1286 C CA . GLN A 1 169 ? 7.061 1.845 -0.825 1.00 84.50 169 GLN A CA 1
ATOM 1287 C C . GLN A 1 169 ? 6.104 0.689 -1.099 1.00 84.50 169 GLN A C 1
ATOM 1289 O O . GLN A 1 169 ? 6.379 -0.413 -0.638 1.00 84.50 169 GLN A O 1
ATOM 1294 N N . VAL A 1 170 ? 5.016 0.901 -1.851 1.00 87.62 170 VAL A N 1
ATOM 1295 C CA . VAL A 1 170 ? 4.114 -0.197 -2.240 1.00 87.62 170 VAL A CA 1
ATOM 1296 C C . VAL A 1 170 ? 4.777 -1.025 -3.328 1.00 87.62 170 VAL A C 1
ATOM 1298 O O . VAL A 1 170 ? 4.961 -2.224 -3.163 1.00 87.62 170 VAL A O 1
ATOM 1301 N N . ASN A 1 171 ? 5.236 -0.380 -4.398 1.00 86.50 171 ASN A N 1
ATOM 1302 C CA . ASN A 1 171 ? 5.866 -1.079 -5.516 1.00 86.50 171 AS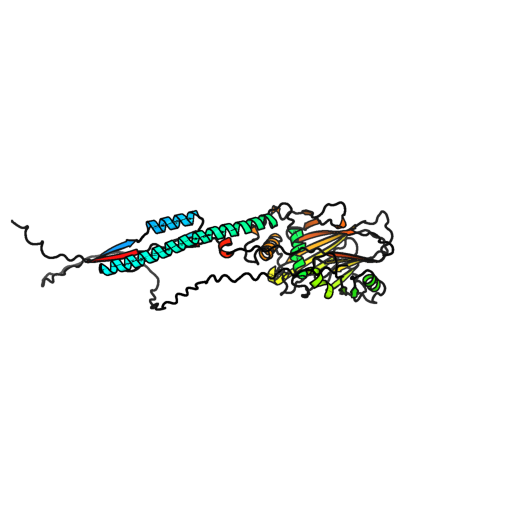N A CA 1
ATOM 1303 C C . ASN A 1 171 ? 7.222 -1.716 -5.174 1.00 86.50 171 ASN A C 1
ATOM 1305 O O . ASN A 1 171 ? 7.732 -2.411 -6.030 1.00 86.50 171 ASN A O 1
ATOM 1309 N N . SER A 1 172 ? 7.823 -1.455 -4.005 1.00 80.56 172 SER A N 1
ATOM 1310 C CA . SER A 1 172 ? 9.071 -2.108 -3.564 1.00 80.56 172 SER A CA 1
ATOM 1311 C C . SER A 1 172 ? 8.843 -3.356 -2.711 1.00 80.56 172 SER A C 1
ATOM 1313 O O . SER A 1 172 ? 9.799 -4.050 -2.369 1.00 80.56 172 SER A O 1
ATOM 1315 N N . ARG A 1 173 ? 7.592 -3.661 -2.339 1.00 80.38 173 ARG A N 1
ATOM 1316 C CA . ARG A 1 173 ? 7.269 -4.854 -1.535 1.00 80.38 173 ARG A CA 1
ATOM 1317 C C . ARG A 1 173 ? 7.599 -6.143 -2.276 1.00 80.38 173 ARG A C 1
ATOM 1319 O O . ARG A 1 173 ? 8.016 -7.116 -1.659 1.00 80.38 173 ARG A O 1
ATOM 1326 N N . ASP A 1 174 ? 7.490 -6.112 -3.597 1.00 73.75 174 ASP A N 1
ATOM 1327 C CA . ASP A 1 174 ? 7.885 -7.205 -4.482 1.00 73.75 174 ASP A CA 1
ATOM 1328 C C . ASP A 1 174 ? 9.397 -7.520 -4.454 1.00 73.75 174 ASP A C 1
ATOM 1330 O O . ASP A 1 174 ? 9.819 -8.590 -4.896 1.00 73.75 174 ASP A O 1
ATOM 1334 N N . ILE A 1 175 ? 10.209 -6.587 -3.952 1.00 72.62 175 ILE A N 1
ATOM 1335 C CA . ILE A 1 175 ? 11.665 -6.678 -3.813 1.00 72.62 175 ILE A CA 1
ATOM 1336 C C . ILE A 1 175 ? 12.100 -6.903 -2.360 1.00 72.62 175 ILE A C 1
ATOM 1338 O O . ILE A 1 175 ? 13.205 -7.371 -2.114 1.00 72.62 175 ILE A O 1
ATOM 1342 N N . ASP A 1 176 ? 11.258 -6.620 -1.377 1.00 72.62 176 ASP A N 1
ATOM 1343 C CA . ASP A 1 176 ? 11.594 -6.928 0.017 1.00 72.62 176 ASP A CA 1
ATOM 1344 C C . ASP A 1 176 ? 11.052 -8.283 0.461 1.00 72.62 176 ASP A C 1
ATOM 1346 O O . ASP A 1 176 ? 11.715 -9.007 1.203 1.00 72.62 176 ASP A O 1
ATOM 1350 N N . GLU A 1 177 ? 9.832 -8.606 0.039 1.00 77.19 177 GLU A N 1
ATOM 1351 C CA . GLU A 1 177 ? 9.035 -9.691 0.615 1.00 77.19 177 GLU A CA 1
ATOM 1352 C C . GLU A 1 177 ? 8.740 -10.801 -0.407 1.00 77.19 177 GLU A C 1
ATOM 1354 O O . GLU A 1 177 ? 8.488 -11.941 -0.019 1.00 77.19 177 GLU A O 1
ATOM 1359 N N . ASP A 1 178 ? 8.842 -10.506 -1.708 1.00 77.88 178 ASP A N 1
ATOM 1360 C CA . ASP A 1 178 ? 8.476 -11.425 -2.796 1.00 77.88 178 ASP A CA 1
ATOM 1361 C C . ASP A 1 178 ? 9.567 -11.566 -3.867 1.00 77.88 178 ASP A C 1
ATOM 1363 O O . ASP A 1 178 ? 9.283 -11.728 -5.054 1.00 77.88 178 ASP A O 1
ATOM 1367 N N . VAL A 1 179 ? 10.836 -11.499 -3.472 1.00 74.06 179 VAL A N 1
ATOM 1368 C CA . VAL A 1 179 ? 11.935 -11.357 -4.441 1.00 74.06 179 VAL A CA 1
ATOM 1369 C C . VAL A 1 179 ? 11.996 -12.485 -5.456 1.00 74.06 179 VAL A C 1
ATOM 1371 O O . VAL A 1 179 ? 12.138 -12.219 -6.644 1.00 74.06 179 VAL A O 1
ATOM 1374 N N . SER A 1 180 ? 11.825 -13.720 -4.990 1.00 73.06 180 SER A N 1
ATOM 1375 C CA . SER A 1 180 ? 11.813 -14.927 -5.818 1.00 73.06 180 SER A CA 1
ATOM 1376 C C . SER A 1 180 ? 10.467 -15.204 -6.493 1.00 73.06 180 SER A C 1
ATOM 1378 O O . SER A 1 180 ? 10.339 -16.163 -7.253 1.00 73.06 180 SER A O 1
ATOM 1380 N N . LYS A 1 181 ? 9.433 -14.407 -6.203 1.00 79.94 181 LYS A N 1
ATOM 1381 C CA . LYS A 1 181 ? 8.100 -14.573 -6.778 1.00 79.94 181 LYS A CA 1
ATOM 1382 C C . LYS A 1 181 ? 7.995 -13.686 -8.016 1.00 79.94 181 LYS A C 1
ATOM 1384 O O . LYS A 1 181 ? 7.739 -12.485 -7.930 1.00 79.94 181 LYS A O 1
ATOM 1389 N N . GLU A 1 182 ? 8.173 -14.301 -9.178 1.00 76.81 182 GLU A N 1
ATOM 1390 C CA . GLU A 1 182 ? 8.095 -13.593 -10.456 1.00 76.81 182 GLU A CA 1
ATOM 1391 C C . GLU A 1 182 ? 6.648 -13.308 -10.859 1.00 76.81 182 GLU A C 1
ATOM 1393 O O . GLU A 1 182 ? 5.821 -14.212 -10.981 1.00 76.81 182 GLU A O 1
ATOM 1398 N N . ALA A 1 183 ? 6.344 -12.030 -11.056 1.00 87.12 183 ALA A N 1
ATOM 1399 C CA . ALA A 1 183 ? 5.072 -11.573 -11.595 1.00 87.12 183 ALA A CA 1
ATOM 1400 C C . ALA A 1 183 ? 5.109 -11.625 -13.130 1.00 87.12 183 ALA A C 1
ATOM 1402 O O . ALA A 1 183 ? 6.180 -11.628 -13.732 1.00 87.12 183 ALA A O 1
ATOM 1403 N N . SER A 1 184 ? 3.948 -11.671 -13.784 1.00 90.69 184 SER A N 1
ATOM 1404 C CA . SER A 1 184 ? 3.916 -11.679 -15.249 1.00 90.69 184 SER A CA 1
ATOM 1405 C C . SER A 1 184 ? 3.858 -10.262 -15.812 1.00 90.69 184 SER A C 1
ATOM 1407 O O . SER A 1 184 ? 3.337 -9.335 -15.185 1.00 90.69 184 SER A O 1
ATOM 1409 N N . VAL A 1 185 ? 4.399 -10.097 -17.017 1.00 93.31 185 VAL A N 1
ATOM 1410 C CA . VAL A 1 185 ? 4.379 -8.838 -17.768 1.00 93.31 185 VAL A CA 1
ATOM 1411 C C . VAL A 1 185 ? 3.676 -9.097 -19.094 1.00 93.31 185 VAL A C 1
ATOM 1413 O O . VAL A 1 185 ? 4.093 -9.982 -19.841 1.00 93.31 185 VAL A O 1
ATOM 1416 N N . SER A 1 186 ? 2.632 -8.340 -19.429 1.00 94.69 186 SER A N 1
ATOM 1417 C CA . SER A 1 186 ? 1.988 -8.427 -20.751 1.00 94.69 186 SER A CA 1
ATOM 1418 C C . SER A 1 186 ? 2.966 -8.034 -21.862 1.00 94.69 186 SER A C 1
ATOM 1420 O O . SER A 1 186 ? 3.914 -7.303 -21.570 1.00 94.69 186 SER A O 1
ATOM 1422 N N . PRO A 1 187 ? 2.751 -8.427 -23.131 1.00 93.50 187 PRO A N 1
ATOM 1423 C CA . PRO A 1 187 ? 3.503 -7.865 -24.253 1.00 93.50 187 PRO A CA 1
ATOM 1424 C C . PRO A 1 187 ? 3.556 -6.332 -24.192 1.00 93.50 187 PRO A C 1
ATOM 1426 O O . PRO A 1 187 ? 2.592 -5.691 -23.759 1.00 93.50 187 PRO A O 1
ATOM 1429 N N . ILE A 1 188 ? 4.695 -5.760 -24.589 1.00 95.38 188 ILE A N 1
ATOM 1430 C CA . ILE A 1 188 ? 4.852 -4.305 -24.671 1.00 95.38 188 ILE A CA 1
ATOM 1431 C C . ILE A 1 188 ? 4.159 -3.835 -25.944 1.00 95.38 188 ILE A C 1
ATOM 1433 O O . ILE A 1 188 ? 4.257 -4.485 -26.981 1.00 95.38 188 ILE A O 1
ATOM 1437 N N . THR A 1 189 ? 3.479 -2.701 -25.866 1.00 95.50 189 THR A N 1
ATOM 1438 C CA . THR A 1 189 ? 2.919 -2.004 -27.028 1.00 95.50 189 THR A CA 1
ATOM 1439 C C . THR A 1 189 ? 3.582 -0.641 -27.169 1.00 95.50 189 THR A C 1
ATOM 1441 O O . THR A 1 189 ? 3.985 -0.050 -26.168 1.00 95.50 189 THR A O 1
ATOM 1444 N N . SER A 1 190 ? 3.711 -0.154 -28.401 1.00 96.31 190 SER A N 1
ATOM 1445 C CA . SER A 1 190 ? 4.324 1.135 -28.732 1.00 96.31 190 SER A CA 1
ATOM 1446 C C . SER A 1 190 ? 3.303 2.037 -29.412 1.00 96.31 190 SER A C 1
ATOM 1448 O O . SER A 1 190 ? 2.601 1.595 -30.322 1.00 96.31 190 SER A O 1
ATOM 1450 N N . SER A 1 191 ? 3.261 3.317 -29.038 1.00 96.19 191 SER A N 1
ATOM 1451 C CA . SER A 1 191 ? 2.477 4.324 -29.767 1.00 96.19 191 SER A CA 1
ATOM 1452 C C . SER A 1 191 ? 2.947 4.528 -31.213 1.00 96.19 191 SER A C 1
ATOM 1454 O O . SER A 1 191 ? 2.195 5.064 -32.018 1.00 96.19 191 SER A O 1
ATOM 1456 N N . ASN A 1 192 ? 4.172 4.099 -31.539 1.00 92.25 192 ASN A N 1
ATOM 1457 C CA . ASN A 1 192 ? 4.760 4.188 -32.878 1.00 92.25 192 ASN A CA 1
ATOM 1458 C C . ASN A 1 192 ? 4.712 2.849 -33.641 1.00 92.25 192 ASN A C 1
ATOM 1460 O O . ASN A 1 192 ? 5.275 2.739 -34.726 1.00 92.25 192 ASN A O 1
ATOM 1464 N N . GLY A 1 193 ? 4.039 1.832 -33.094 1.00 85.50 193 GLY A N 1
ATOM 1465 C CA . GLY A 1 193 ? 3.843 0.533 -33.736 1.00 85.50 193 GLY A CA 1
ATOM 1466 C C . GLY A 1 193 ? 5.027 -0.418 -33.569 1.00 85.50 193 GLY A C 1
ATOM 1467 O O . GLY A 1 193 ? 4.917 -1.393 -32.829 1.00 85.50 193 GLY A O 1
ATOM 1468 N N . GLU A 1 194 ? 6.143 -0.148 -34.246 1.00 88.81 194 GLU A N 1
ATOM 1469 C CA . GLU A 1 194 ? 7.282 -1.072 -34.291 1.00 88.81 194 GLU A CA 1
ATOM 1470 C C . GLU A 1 194 ? 8.071 -1.089 -32.969 1.00 88.81 194 GLU A C 1
ATOM 1472 O O . GLU A 1 194 ? 8.258 -0.063 -32.305 1.00 88.81 194 GLU A O 1
ATOM 1477 N N . LEU A 1 195 ? 8.503 -2.288 -32.572 1.00 93.12 195 LEU A N 1
ATOM 1478 C CA . LEU A 1 195 ? 9.330 -2.548 -31.399 1.00 93.12 195 LEU A CA 1
ATOM 1479 C C . LEU A 1 195 ? 10.559 -3.331 -31.842 1.00 93.12 195 LEU A C 1
ATOM 1481 O O . LEU A 1 195 ? 10.421 -4.361 -32.494 1.00 93.12 195 LEU A O 1
ATOM 1485 N N . HIS A 1 196 ? 11.732 -2.872 -31.417 1.00 93.06 196 HIS A N 1
ATOM 1486 C CA . HIS A 1 196 ? 12.983 -3.603 -31.583 1.00 93.06 196 HIS A CA 1
ATOM 1487 C C . HIS A 1 196 ? 13.512 -4.010 -30.218 1.00 93.06 196 HIS A C 1
ATOM 1489 O O . HIS A 1 196 ? 13.620 -3.173 -29.317 1.00 93.06 196 HIS A O 1
ATOM 1495 N N . TYR A 1 197 ? 13.855 -5.281 -30.054 1.00 92.81 197 TYR A N 1
ATOM 1496 C CA . TYR A 1 197 ? 14.451 -5.784 -28.823 1.00 92.81 197 TYR A CA 1
ATOM 1497 C C . TYR A 1 197 ? 15.973 -5.884 -28.926 1.00 92.81 197 TYR A C 1
ATOM 1499 O O . TYR A 1 197 ? 16.558 -6.025 -30.003 1.00 92.81 197 TYR A O 1
ATOM 1507 N N . LEU A 1 198 ? 16.644 -5.828 -27.775 1.00 90.31 198 LEU A N 1
ATOM 1508 C CA . LEU A 1 198 ? 18.079 -6.060 -27.713 1.00 90.31 198 LEU A CA 1
ATOM 1509 C C . LEU A 1 198 ? 18.400 -7.481 -28.199 1.00 90.31 198 LEU A C 1
ATOM 1511 O O . LEU A 1 198 ? 17.833 -8.471 -27.742 1.00 90.31 198 LEU A O 1
ATOM 1515 N N . LYS A 1 199 ? 19.377 -7.583 -29.098 1.00 90.12 199 LYS A N 1
ATOM 1516 C CA . LYS A 1 199 ? 19.915 -8.858 -29.581 1.00 90.12 199 LYS A CA 1
ATOM 1517 C C . LYS A 1 199 ? 20.919 -9.446 -28.585 1.00 90.12 199 LYS A C 1
ATOM 1519 O O . LYS A 1 199 ? 22.116 -9.471 -28.864 1.00 90.12 199 LYS A O 1
ATOM 1524 N N . ALA A 1 200 ? 20.451 -9.840 -27.401 1.00 86.06 200 ALA A N 1
ATOM 1525 C CA . ALA A 1 200 ? 21.278 -10.442 -26.355 1.00 86.06 200 ALA A CA 1
ATOM 1526 C C . ALA A 1 200 ? 20.472 -11.438 -25.502 1.00 86.06 200 ALA A C 1
ATOM 1528 O O . ALA A 1 200 ? 19.428 -11.092 -24.951 1.00 86.06 200 ALA A O 1
ATOM 1529 N N . ASN A 1 201 ? 20.991 -12.662 -25.356 1.00 81.56 201 ASN A N 1
ATOM 1530 C CA . ASN A 1 201 ? 20.367 -13.714 -24.535 1.00 81.56 201 ASN A CA 1
ATOM 1531 C C . ASN A 1 201 ? 20.447 -13.418 -23.033 1.00 81.56 201 ASN A C 1
ATOM 1533 O O . ASN A 1 201 ? 19.534 -13.731 -22.274 1.00 81.56 201 ASN A O 1
ATOM 1537 N N . GLU A 1 202 ? 21.548 -12.809 -22.607 1.00 85.62 202 GLU A N 1
ATOM 1538 C CA . GLU A 1 202 ? 21.806 -12.445 -21.222 1.00 85.62 202 GLU A CA 1
ATOM 1539 C C . GLU A 1 202 ? 22.401 -11.042 -21.190 1.00 85.62 202 GLU A C 1
ATOM 1541 O O . GLU A 1 202 ? 23.209 -10.676 -22.052 1.00 85.62 202 GLU A O 1
ATOM 1546 N N . LEU A 1 203 ? 21.998 -10.259 -20.193 1.00 86.75 203 LEU A N 1
ATOM 1547 C CA . LEU A 1 203 ? 22.560 -8.947 -19.939 1.00 86.75 203 LEU A CA 1
ATOM 1548 C C . LEU A 1 203 ? 23.125 -8.893 -18.522 1.00 86.75 203 LEU A C 1
ATOM 1550 O O . LEU A 1 203 ? 22.399 -8.760 -17.536 1.00 86.75 203 LEU A O 1
ATOM 1554 N N . ASP A 1 204 ? 24.447 -8.956 -18.443 1.00 85.31 204 ASP A N 1
ATOM 1555 C CA . ASP A 1 204 ? 25.168 -8.792 -17.192 1.00 85.31 204 ASP A CA 1
ATOM 1556 C C . ASP A 1 204 ? 25.500 -7.310 -16.966 1.00 85.31 204 ASP A C 1
ATOM 1558 O O . ASP A 1 204 ? 26.347 -6.736 -17.652 1.00 85.31 204 ASP A O 1
ATOM 1562 N N . LEU A 1 205 ? 24.795 -6.672 -16.030 1.00 80.38 205 LEU A N 1
ATOM 1563 C CA . LEU A 1 205 ? 25.023 -5.285 -15.619 1.00 80.38 205 LEU A CA 1
ATOM 1564 C C . LEU A 1 205 ? 25.844 -5.187 -14.327 1.00 80.38 205 LEU A C 1
ATOM 1566 O O . LEU A 1 205 ? 25.897 -4.112 -13.732 1.00 80.38 205 LEU A O 1
ATOM 1570 N N . THR A 1 206 ? 26.481 -6.273 -13.871 1.00 77.50 206 THR A N 1
ATOM 1571 C CA . THR A 1 206 ? 27.338 -6.247 -12.672 1.00 77.50 206 THR A CA 1
ATOM 1572 C C . THR A 1 206 ? 28.533 -5.306 -12.839 1.00 77.50 206 THR A C 1
ATOM 1574 O O . THR A 1 206 ? 28.919 -4.608 -11.901 1.00 77.50 206 THR A O 1
ATOM 1577 N N . ASP A 1 207 ? 29.079 -5.206 -14.051 1.00 75.12 207 ASP A N 1
ATOM 1578 C CA . ASP A 1 207 ? 30.139 -4.268 -14.391 1.00 75.12 207 ASP A CA 1
ATOM 1579 C C . ASP A 1 207 ? 30.014 -3.724 -15.830 1.00 75.12 207 ASP A C 1
ATOM 1581 O O . ASP A 1 207 ? 29.110 -4.053 -16.600 1.00 75.12 207 ASP A O 1
ATOM 1585 N N . SER A 1 208 ? 30.925 -2.820 -16.211 1.00 76.06 208 SER A N 1
ATOM 1586 C CA . SER A 1 208 ? 30.942 -2.258 -17.572 1.00 76.06 208 SER A CA 1
ATOM 1587 C C . SER A 1 208 ? 31.342 -3.283 -18.650 1.00 76.06 208 SER A C 1
ATOM 1589 O O . SER A 1 208 ? 31.072 -3.045 -19.829 1.00 76.06 208 SER A O 1
ATOM 1591 N N . GLN A 1 209 ? 31.991 -4.391 -18.277 1.00 81.31 209 GLN A N 1
ATOM 1592 C CA . GLN A 1 209 ? 32.449 -5.434 -19.193 1.00 81.31 209 GLN A CA 1
ATOM 1593 C C . GLN A 1 209 ? 31.308 -6.384 -19.572 1.00 81.31 209 GLN A C 1
ATOM 1595 O O . GLN A 1 209 ? 31.210 -6.759 -20.740 1.00 81.31 209 GLN A O 1
ATOM 1600 N N . GLY A 1 210 ? 30.417 -6.718 -18.637 1.00 82.19 210 GLY A N 1
ATOM 1601 C CA . GLY A 1 210 ? 29.202 -7.491 -18.894 1.00 82.19 210 GLY A CA 1
ATOM 1602 C C . GLY A 1 210 ? 28.319 -6.826 -19.953 1.00 82.19 210 GLY A C 1
ATOM 1603 O O . GLY A 1 210 ? 27.994 -7.444 -20.972 1.00 82.19 210 GLY A O 1
ATOM 1604 N N . LEU A 1 211 ? 28.070 -5.518 -19.805 1.00 82.75 211 LEU A N 1
ATOM 1605 C CA . LEU A 1 211 ? 27.372 -4.727 -20.821 1.00 82.75 211 LEU A CA 1
ATOM 1606 C C . LEU A 1 211 ? 28.110 -4.764 -22.164 1.00 82.75 211 LEU A C 1
ATOM 1608 O O . LEU A 1 211 ? 27.484 -4.973 -23.203 1.00 82.75 211 LEU A O 1
ATOM 1612 N N . TYR A 1 212 ? 29.432 -4.557 -22.160 1.00 82.94 212 TYR A N 1
ATOM 1613 C CA . TYR A 1 212 ? 30.231 -4.588 -23.384 1.00 82.94 212 TYR A CA 1
ATOM 1614 C C . TYR A 1 212 ? 30.112 -5.937 -24.101 1.00 82.94 212 TYR A C 1
ATOM 1616 O O . TYR A 1 212 ? 29.906 -5.968 -25.313 1.00 82.94 212 TYR A O 1
ATOM 1624 N N . ASN A 1 213 ? 30.201 -7.048 -23.372 1.00 83.31 213 ASN A N 1
ATOM 1625 C CA . ASN A 1 213 ? 30.090 -8.394 -23.924 1.00 83.31 213 ASN A CA 1
ATOM 1626 C C . ASN A 1 213 ? 28.715 -8.619 -24.569 1.00 83.31 213 ASN A C 1
ATOM 1628 O O . ASN A 1 213 ? 28.658 -9.076 -25.711 1.00 83.31 213 ASN A O 1
ATOM 1632 N N . ALA A 1 214 ? 27.636 -8.222 -23.887 1.00 81.19 214 ALA A N 1
ATOM 1633 C CA . ALA A 1 214 ? 26.270 -8.362 -24.389 1.00 81.19 214 ALA A CA 1
ATOM 1634 C C . ALA A 1 214 ? 26.033 -7.565 -25.684 1.00 81.19 214 ALA A C 1
ATOM 1636 O O . ALA A 1 214 ? 25.405 -8.060 -26.615 1.00 81.19 214 ALA A O 1
ATOM 1637 N N . VAL A 1 215 ? 26.565 -6.339 -25.786 1.00 81.94 215 VAL A N 1
ATOM 1638 C CA . VAL A 1 215 ? 26.329 -5.479 -26.964 1.00 81.94 215 VAL A CA 1
ATOM 1639 C C . VAL A 1 215 ? 27.339 -5.660 -28.102 1.00 81.94 215 VAL A C 1
ATOM 1641 O O . VAL A 1 215 ? 27.059 -5.212 -29.219 1.00 81.94 215 VAL A O 1
ATOM 1644 N N . SER A 1 216 ? 28.506 -6.260 -27.835 1.00 80.25 216 SER A N 1
ATOM 1645 C CA . SER A 1 216 ? 29.569 -6.507 -28.830 1.00 80.25 216 SER A CA 1
ATOM 1646 C C . SER A 1 216 ? 29.431 -7.845 -29.554 1.00 80.25 216 SER A C 1
ATOM 1648 O O . SER A 1 216 ? 29.979 -7.998 -30.644 1.00 80.25 216 SER A O 1
ATOM 1650 N N . LYS A 1 217 ? 28.684 -8.797 -28.985 1.00 82.25 217 LYS A N 1
ATOM 1651 C CA . LYS A 1 217 ? 28.420 -10.116 -29.574 1.00 82.25 217 LYS A CA 1
ATOM 1652 C C . LYS A 1 217 ? 26.909 -10.354 -29.675 1.00 82.25 217 LYS A C 1
ATOM 1654 O O . LYS A 1 217 ? 26.375 -11.149 -28.904 1.00 82.25 217 LYS A O 1
ATOM 1659 N N . PRO A 1 218 ? 26.209 -9.636 -30.572 1.00 83.06 218 PRO A N 1
ATOM 1660 C CA . PRO A 1 218 ? 24.764 -9.741 -30.657 1.00 83.06 218 PRO A CA 1
ATOM 1661 C C . PRO A 1 218 ? 24.339 -11.123 -31.157 1.00 83.06 218 PRO A C 1
ATOM 1663 O O . PRO A 1 218 ? 25.024 -11.741 -31.975 1.00 83.06 218 PRO A O 1
ATOM 1666 N N . THR A 1 219 ? 23.174 -11.577 -30.709 1.00 84.81 219 THR A N 1
ATOM 1667 C CA . THR A 1 219 ? 22.472 -12.703 -31.333 1.00 84.81 219 THR A CA 1
ATOM 1668 C C . THR A 1 219 ? 22.074 -12.368 -32.774 1.00 84.81 219 THR A C 1
ATOM 1670 O O . THR A 1 219 ? 22.044 -11.204 -33.185 1.00 84.81 219 THR A O 1
ATOM 1673 N N . THR A 1 220 ? 21.764 -13.392 -33.569 1.00 84.00 220 THR A N 1
ATOM 1674 C CA . THR A 1 220 ? 21.262 -13.210 -34.942 1.00 84.00 220 THR A CA 1
ATOM 1675 C C . THR A 1 220 ? 19.866 -12.583 -34.940 1.00 84.00 220 THR A C 1
ATOM 1677 O O . THR A 1 220 ? 19.608 -11.610 -35.659 1.00 84.00 220 THR A O 1
ATOM 1680 N N . GLU A 1 221 ? 18.998 -13.088 -34.066 1.00 86.25 221 GLU A N 1
ATOM 1681 C CA . GLU A 1 221 ? 17.612 -12.653 -33.895 1.00 86.25 221 GLU A CA 1
ATOM 1682 C C . GLU A 1 221 ? 17.434 -11.785 -32.646 1.00 86.25 221 GLU A C 1
ATOM 1684 O O . GLU A 1 221 ? 18.288 -11.752 -31.756 1.00 86.25 221 GLU A O 1
ATOM 1689 N N . GLU A 1 222 ? 16.335 -11.039 -32.606 1.00 86.56 222 GLU A N 1
ATOM 1690 C CA . GLU A 1 222 ? 15.927 -10.282 -31.425 1.00 86.56 222 GLU A CA 1
ATOM 1691 C C . GLU A 1 222 ? 15.474 -11.212 -30.294 1.00 86.56 222 GLU A C 1
ATOM 1693 O O . GLU A 1 222 ? 14.851 -12.243 -30.538 1.00 86.56 222 GLU A O 1
ATOM 1698 N N . VAL A 1 223 ? 15.777 -10.837 -29.049 1.00 83.75 223 VAL A N 1
ATOM 1699 C CA . VAL A 1 223 ? 15.408 -11.612 -27.860 1.00 83.75 223 VAL A CA 1
ATOM 1700 C C . VAL A 1 223 ? 14.317 -10.857 -27.105 1.00 83.75 223 VAL A C 1
ATOM 1702 O O . VAL A 1 223 ? 14.564 -9.807 -26.518 1.00 83.75 223 VAL A O 1
ATOM 1705 N N . THR A 1 224 ? 13.087 -11.374 -27.129 1.00 85.56 224 THR A N 1
ATOM 1706 C CA . THR A 1 224 ? 11.923 -10.695 -26.527 1.00 85.56 224 THR A CA 1
ATOM 1707 C C . THR A 1 224 ? 12.012 -10.597 -25.003 1.00 85.56 224 THR A C 1
ATOM 1709 O O . THR A 1 224 ? 11.468 -9.661 -24.415 1.00 85.56 224 THR A O 1
ATOM 1712 N N . GLU A 1 225 ? 12.694 -11.544 -24.358 1.00 88.81 225 GLU A N 1
ATOM 1713 C CA . GLU A 1 225 ? 12.919 -11.566 -22.914 1.00 88.81 225 GLU A CA 1
ATOM 1714 C C . GLU A 1 225 ? 14.353 -12.001 -22.603 1.00 88.81 225 GLU A C 1
ATOM 1716 O O . GLU A 1 225 ? 14.793 -13.078 -22.998 1.00 88.81 225 GLU A O 1
ATOM 1721 N N . THR A 1 226 ? 15.074 -11.145 -21.887 1.00 86.44 226 THR A N 1
ATOM 1722 C CA . THR A 1 226 ? 16.482 -11.306 -21.530 1.00 86.44 226 THR A CA 1
ATOM 1723 C C . THR A 1 226 ? 16.601 -11.377 -20.015 1.00 86.44 226 THR A C 1
ATOM 1725 O O . THR A 1 226 ? 15.972 -10.605 -19.288 1.00 86.44 226 THR A O 1
ATOM 1728 N N . PHE A 1 227 ? 17.448 -12.275 -19.525 1.00 85.88 227 PHE A N 1
ATOM 1729 C CA . PHE A 1 227 ? 17.760 -12.336 -18.105 1.00 85.88 227 PHE A CA 1
ATOM 1730 C C . PHE A 1 227 ? 18.800 -11.273 -17.729 1.00 85.88 227 PHE A C 1
ATOM 1732 O O . PHE A 1 227 ? 19.841 -11.162 -18.382 1.00 85.88 227 PHE A O 1
ATOM 1739 N N . ILE A 1 228 ? 18.516 -10.494 -16.681 1.00 85.19 228 ILE A N 1
ATOM 1740 C CA . ILE A 1 228 ? 19.369 -9.396 -16.214 1.00 85.19 228 ILE A CA 1
ATOM 1741 C C . ILE A 1 228 ? 20.031 -9.760 -14.889 1.00 85.19 228 ILE A C 1
ATOM 1743 O O . ILE A 1 228 ? 19.345 -10.097 -13.924 1.00 85.19 228 ILE A O 1
ATOM 1747 N N . LYS A 1 229 ? 21.358 -9.614 -14.826 1.00 82.50 229 LYS A N 1
ATOM 1748 C CA . LYS A 1 229 ? 22.146 -9.659 -13.583 1.00 82.50 229 LYS A CA 1
ATOM 1749 C C . LYS A 1 229 ? 22.567 -8.252 -13.178 1.00 82.50 229 LYS A C 1
ATOM 1751 O O . LYS A 1 229 ? 22.902 -7.439 -14.035 1.00 82.50 229 LYS A O 1
ATOM 1756 N N . VAL A 1 230 ? 22.547 -7.959 -11.881 1.00 75.44 230 VAL A N 1
ATOM 1757 C CA . VAL A 1 230 ? 22.831 -6.626 -11.325 1.00 75.44 230 VAL A CA 1
ATOM 1758 C C . VAL A 1 230 ? 23.839 -6.729 -10.171 1.00 75.44 230 VAL A C 1
ATOM 1760 O O . VAL A 1 230 ? 23.869 -7.763 -9.510 1.00 75.44 230 VAL A O 1
ATOM 1763 N N . PRO A 1 231 ? 24.678 -5.703 -9.923 1.00 67.19 231 PRO A N 1
ATOM 1764 C CA . PRO A 1 231 ? 25.775 -5.799 -8.961 1.00 67.19 231 PRO A CA 1
ATOM 1765 C C . PRO A 1 231 ? 25.318 -5.742 -7.504 1.00 67.19 231 PRO A C 1
ATOM 1767 O O . PRO A 1 231 ? 24.312 -5.109 -7.185 1.00 67.19 231 PRO A O 1
ATOM 1770 N N . ASP A 1 232 ? 26.161 -6.288 -6.621 1.00 58.06 232 ASP A N 1
ATOM 1771 C CA . ASP A 1 232 ? 25.987 -6.363 -5.165 1.00 58.06 232 ASP A CA 1
ATOM 1772 C C . ASP A 1 232 ? 25.712 -5.027 -4.479 1.00 58.06 232 ASP A C 1
ATOM 1774 O O . ASP A 1 232 ? 25.121 -5.011 -3.408 1.00 58.06 232 ASP A O 1
ATOM 1778 N N . ARG A 1 233 ? 26.149 -3.908 -5.070 1.00 55.78 233 ARG A N 1
ATOM 1779 C CA . ARG A 1 233 ? 26.115 -2.588 -4.433 1.00 55.78 233 ARG A CA 1
ATOM 1780 C C . ARG A 1 233 ? 25.654 -1.499 -5.384 1.00 55.78 233 ARG A C 1
ATOM 1782 O O . ARG A 1 233 ? 26.467 -0.793 -5.977 1.00 55.78 233 ARG A O 1
ATOM 1789 N N . ILE A 1 234 ? 24.339 -1.317 -5.477 1.00 58.38 234 ILE A N 1
ATOM 1790 C CA . ILE A 1 234 ? 23.728 -0.163 -6.169 1.00 58.38 234 ILE A CA 1
ATOM 1791 C C . ILE A 1 234 ? 23.463 0.995 -5.177 1.00 58.38 234 ILE A C 1
ATOM 1793 O O . ILE A 1 234 ? 22.768 1.958 -5.490 1.00 58.38 234 ILE A O 1
ATOM 1797 N N . GLY A 1 235 ? 24.044 0.942 -3.970 1.00 51.59 235 GLY A N 1
ATOM 1798 C CA . GLY A 1 235 ? 23.900 1.991 -2.953 1.00 51.59 235 GLY A CA 1
ATOM 1799 C C . GLY A 1 235 ? 22.543 1.962 -2.246 1.00 51.59 235 GLY A C 1
ATOM 1800 O O . GLY A 1 235 ? 21.994 3.013 -1.917 1.00 51.59 235 GLY A O 1
ATOM 1801 N N . ILE A 1 236 ? 21.985 0.766 -2.039 1.00 56.72 236 ILE A N 1
ATOM 1802 C CA . ILE A 1 236 ? 20.683 0.535 -1.400 1.00 56.72 236 ILE A CA 1
ATOM 1803 C C . ILE A 1 236 ? 20.909 -0.343 -0.162 1.00 56.72 236 ILE A C 1
ATOM 1805 O O . ILE A 1 236 ? 21.904 -1.041 -0.066 1.00 56.72 236 ILE A O 1
ATOM 1809 N N . THR A 1 237 ? 20.016 -0.274 0.826 1.00 56.09 237 THR A N 1
ATOM 1810 C CA . THR A 1 237 ? 20.139 -1.006 2.100 1.00 56.09 237 THR A CA 1
ATOM 1811 C C . THR A 1 237 ? 20.374 -2.511 1.922 1.00 56.09 237 THR A C 1
ATOM 1813 O O . THR A 1 237 ? 19.745 -3.114 1.051 1.00 56.09 237 THR A O 1
ATOM 1816 N N . ASP A 1 238 ? 21.111 -3.127 2.852 1.00 54.94 238 ASP A N 1
ATOM 1817 C CA . ASP A 1 238 ? 21.492 -4.551 2.889 1.00 54.94 238 ASP A CA 1
ATOM 1818 C C . ASP A 1 238 ? 20.371 -5.557 2.546 1.00 54.94 238 ASP A C 1
ATOM 1820 O O . ASP A 1 238 ? 20.642 -6.611 1.977 1.00 54.94 238 ASP A O 1
ATOM 1824 N N . LYS A 1 239 ? 19.095 -5.265 2.851 1.00 56.22 239 LYS A N 1
ATOM 1825 C CA . LYS A 1 239 ? 17.957 -6.151 2.515 1.00 56.22 239 LYS A CA 1
ATOM 1826 C C . LYS A 1 239 ? 17.701 -6.281 1.009 1.00 56.22 239 LYS A C 1
ATOM 1828 O O . LYS A 1 239 ? 17.440 -7.384 0.538 1.00 56.22 239 LYS A O 1
ATOM 1833 N N . TYR A 1 240 ? 17.806 -5.179 0.267 1.00 59.44 240 TYR A N 1
ATOM 1834 C CA . TYR A 1 240 ? 17.702 -5.179 -1.195 1.00 59.44 240 TYR A CA 1
ATOM 1835 C C . TYR A 1 240 ? 18.860 -5.981 -1.800 1.00 59.44 240 TYR A C 1
ATOM 1837 O O . TYR A 1 240 ? 18.646 -6.850 -2.644 1.00 59.44 240 TYR A O 1
ATOM 1845 N N . GLU A 1 241 ? 20.080 -5.718 -1.316 1.00 55.56 241 GLU A N 1
ATOM 1846 C CA . GLU A 1 241 ? 21.309 -6.361 -1.789 1.00 55.56 241 GLU A CA 1
ATOM 1847 C C . GLU A 1 241 ? 21.272 -7.878 -1.529 1.00 55.56 241 GLU A C 1
ATOM 1849 O O . GLU A 1 241 ? 21.475 -8.669 -2.443 1.00 55.56 241 GLU A O 1
ATOM 1854 N N . THR A 1 242 ? 20.882 -8.313 -0.328 1.00 57.66 242 THR A N 1
ATOM 1855 C CA . THR A 1 242 ? 20.837 -9.746 0.022 1.00 57.66 242 THR A CA 1
ATOM 1856 C C . THR A 1 242 ? 19.809 -10.525 -0.805 1.00 57.66 242 THR A C 1
ATOM 1858 O O . THR A 1 242 ? 20.039 -11.690 -1.135 1.00 57.66 242 THR A O 1
ATOM 1861 N N . ASN A 1 243 ? 18.683 -9.898 -1.163 1.00 59.97 243 ASN A N 1
ATOM 1862 C CA . ASN A 1 243 ? 17.605 -10.597 -1.849 1.00 59.97 243 ASN A CA 1
ATOM 1863 C C . ASN A 1 243 ? 17.724 -10.568 -3.387 1.00 59.97 243 ASN A C 1
ATOM 1865 O O . ASN A 1 243 ? 17.379 -11.560 -4.026 1.00 59.97 243 ASN A O 1
ATOM 1869 N N . ARG A 1 244 ? 18.167 -9.461 -4.009 1.00 64.25 244 ARG A N 1
ATOM 1870 C CA . ARG A 1 244 ? 18.109 -9.284 -5.483 1.00 64.25 244 ARG A CA 1
ATOM 1871 C C . ARG A 1 244 ? 19.390 -9.652 -6.225 1.00 64.25 244 ARG A C 1
ATOM 1873 O O . ARG A 1 244 ? 19.319 -10.109 -7.363 1.00 64.25 244 ARG A O 1
ATOM 1880 N N . VAL A 1 245 ? 20.543 -9.467 -5.596 1.00 58.22 245 VAL A N 1
ATOM 1881 C CA . VAL A 1 245 ? 21.863 -9.512 -6.248 1.00 58.22 245 VAL A CA 1
ATOM 1882 C C . VAL A 1 245 ? 22.208 -10.895 -6.809 1.00 58.22 245 VAL A C 1
ATOM 1884 O O . VAL A 1 245 ? 22.808 -11.003 -7.872 1.00 58.22 245 VAL A O 1
ATOM 1887 N N . ASN A 1 246 ? 21.757 -11.963 -6.150 1.00 56.19 246 ASN A N 1
ATOM 1888 C CA . ASN A 1 246 ? 22.098 -13.335 -6.538 1.00 56.19 246 ASN A CA 1
ATOM 1889 C C . ASN A 1 246 ? 21.093 -13.993 -7.500 1.00 56.19 246 ASN A C 1
ATOM 1891 O O . ASN A 1 246 ? 21.358 -15.090 -7.987 1.00 56.19 246 ASN A O 1
ATOM 1895 N N . ILE A 1 247 ? 19.932 -13.371 -7.745 1.00 67.25 247 ILE A N 1
ATOM 1896 C CA . ILE A 1 247 ? 18.794 -14.031 -8.413 1.00 67.25 247 ILE A CA 1
ATOM 1897 C C . ILE A 1 247 ? 18.563 -13.505 -9.830 1.00 67.25 247 ILE A C 1
ATOM 1899 O O . ILE A 1 247 ? 18.041 -14.250 -10.647 1.00 67.25 247 ILE A O 1
ATOM 1903 N N . GLY A 1 248 ? 18.969 -12.269 -10.149 1.00 76.00 248 GLY A N 1
ATOM 1904 C CA . GLY A 1 248 ? 18.636 -11.639 -11.433 1.00 76.00 248 GLY A CA 1
ATOM 1905 C C . GLY A 1 248 ? 17.121 -11.514 -11.653 1.00 76.00 248 GLY A C 1
ATOM 1906 O O . GLY A 1 248 ? 16.343 -11.639 -10.706 1.00 76.00 248 GLY A O 1
ATOM 1907 N N . TYR A 1 249 ? 16.691 -11.201 -12.878 1.00 80.25 249 TYR A N 1
ATOM 1908 C CA . TYR A 1 249 ? 15.273 -11.253 -13.268 1.00 80.25 249 TYR A CA 1
ATOM 1909 C C . TYR A 1 249 ? 15.068 -11.222 -14.791 1.00 80.25 249 TYR A C 1
ATOM 1911 O O . TYR A 1 249 ? 15.901 -10.661 -15.511 1.00 80.25 249 TYR A O 1
ATOM 1919 N N . PRO A 1 250 ? 13.947 -11.768 -15.295 1.00 86.44 250 PRO A N 1
ATOM 1920 C CA . PRO A 1 250 ? 13.557 -11.621 -16.692 1.00 86.44 250 PRO A CA 1
ATOM 1921 C C . PRO A 1 250 ? 13.058 -10.200 -16.986 1.00 86.44 250 PRO A C 1
ATOM 1923 O O . PRO A 1 250 ? 12.249 -9.625 -16.251 1.00 86.44 250 PRO A O 1
ATOM 1926 N N . ALA A 1 251 ? 13.520 -9.622 -18.090 1.00 89.88 251 ALA A N 1
ATOM 1927 C CA . ALA A 1 251 ? 13.056 -8.328 -18.562 1.00 89.88 251 ALA A CA 1
ATOM 1928 C C . ALA A 1 251 ? 13.044 -8.258 -20.084 1.00 89.88 251 ALA A C 1
ATOM 1930 O O . ALA A 1 251 ? 13.873 -8.849 -20.770 1.00 89.88 251 ALA A O 1
ATOM 1931 N N . ARG A 1 252 ? 12.144 -7.440 -20.619 1.00 92.62 252 ARG A N 1
ATOM 1932 C CA . ARG A 1 252 ? 12.142 -7.096 -22.038 1.00 92.62 252 ARG A CA 1
ATOM 1933 C C . ARG A 1 252 ? 12.981 -5.851 -22.248 1.00 92.62 252 ARG A C 1
ATOM 1935 O O . ARG A 1 252 ? 12.727 -4.829 -21.609 1.00 92.62 252 ARG A O 1
ATOM 1942 N N . ILE A 1 253 ? 13.984 -5.938 -23.111 1.00 93.19 253 ILE A N 1
ATOM 1943 C CA . ILE A 1 253 ? 14.928 -4.845 -23.349 1.00 93.19 253 ILE A CA 1
ATOM 1944 C C . ILE A 1 253 ? 14.603 -4.229 -24.702 1.00 93.19 253 ILE A C 1
ATOM 1946 O O . ILE A 1 253 ? 14.917 -4.810 -25.734 1.00 93.19 253 ILE A O 1
ATOM 1950 N N . VAL A 1 254 ? 13.946 -3.075 -24.685 1.00 94.56 254 VAL A N 1
ATOM 1951 C CA . VAL A 1 254 ? 13.356 -2.455 -25.879 1.00 94.56 254 VAL A CA 1
ATOM 1952 C C . VAL A 1 254 ? 14.190 -1.253 -26.308 1.00 94.56 254 VAL A C 1
ATOM 1954 O O . VAL A 1 254 ? 14.543 -0.427 -25.463 1.00 94.56 254 VAL A O 1
ATOM 1957 N N . GLU A 1 255 ? 14.498 -1.158 -27.603 1.00 94.75 255 GLU A N 1
ATOM 1958 C CA . GLU A 1 255 ? 15.090 0.025 -28.229 1.00 94.75 255 GLU A CA 1
ATOM 1959 C C . GLU A 1 255 ? 14.090 1.178 -28.175 1.00 94.75 255 GLU A C 1
ATOM 1961 O O . GLU A 1 255 ? 12.933 1.060 -28.576 1.00 94.75 255 GLU A O 1
ATOM 1966 N N . LEU A 1 256 ? 14.541 2.305 -27.646 1.00 94.31 256 LEU A N 1
ATOM 1967 C CA . LEU A 1 256 ? 13.719 3.471 -27.432 1.00 94.31 256 LEU A CA 1
ATOM 1968 C C . LEU A 1 256 ? 13.760 4.379 -28.658 1.00 94.31 256 LEU A C 1
ATOM 1970 O O . LEU A 1 256 ? 14.816 4.732 -29.177 1.00 94.31 256 LEU A O 1
ATOM 1974 N N . THR A 1 257 ? 12.572 4.805 -29.057 1.00 93.69 257 THR A N 1
ATOM 1975 C CA . THR A 1 257 ? 12.318 5.963 -29.906 1.00 93.69 257 THR A CA 1
ATOM 1976 C C . THR A 1 257 ? 11.899 7.157 -29.032 1.00 93.69 257 THR A C 1
ATOM 1978 O O . THR A 1 257 ? 11.047 6.989 -28.145 1.00 93.69 257 THR A O 1
ATOM 1981 N N . PRO A 1 258 ? 12.457 8.367 -29.251 1.00 93.19 258 PRO A N 1
ATOM 1982 C CA . PRO A 1 258 ? 12.097 9.558 -28.486 1.00 93.19 258 PRO A CA 1
ATOM 1983 C C . PRO A 1 258 ? 10.592 9.830 -28.508 1.00 93.19 258 PRO A C 1
ATOM 1985 O O . PRO A 1 258 ? 9.926 9.649 -29.525 1.00 93.19 258 PRO A O 1
ATOM 1988 N N . ASN A 1 259 ? 10.055 10.296 -27.382 1.00 93.50 259 ASN A N 1
ATOM 1989 C CA . ASN A 1 259 ? 8.652 10.674 -27.185 1.00 93.50 259 ASN A CA 1
ATOM 1990 C C . ASN A 1 259 ? 7.608 9.568 -27.418 1.00 93.50 259 ASN A C 1
ATOM 1992 O O . ASN A 1 259 ? 6.414 9.841 -27.308 1.00 93.50 259 ASN A O 1
ATOM 1996 N N . THR A 1 260 ? 8.041 8.334 -27.667 1.00 96.00 260 THR A N 1
ATOM 1997 C CA . THR A 1 260 ? 7.162 7.172 -27.832 1.00 96.00 260 THR A CA 1
ATOM 1998 C C . THR A 1 260 ? 6.653 6.698 -26.478 1.00 96.00 260 THR A C 1
ATOM 2000 O O . THR A 1 260 ? 7.404 6.688 -25.497 1.00 96.00 260 THR A O 1
ATOM 2003 N N . VAL A 1 261 ? 5.380 6.306 -26.426 1.00 96.94 261 VAL A N 1
ATOM 2004 C CA . VAL A 1 261 ? 4.755 5.731 -25.233 1.00 96.94 261 VAL A CA 1
ATOM 2005 C C . VAL A 1 261 ? 4.766 4.212 -25.345 1.00 96.94 261 VAL A C 1
ATOM 2007 O O . VAL A 1 261 ? 4.181 3.648 -26.268 1.00 96.94 261 VAL A O 1
ATOM 2010 N N . TYR A 1 262 ? 5.406 3.562 -24.379 1.00 96.88 262 TYR A N 1
ATOM 2011 C CA . TYR A 1 262 ? 5.435 2.110 -24.231 1.00 96.88 262 TYR A CA 1
ATOM 2012 C C . TYR A 1 262 ? 4.446 1.699 -23.149 1.00 96.88 262 TYR A C 1
ATOM 2014 O O . TYR A 1 262 ? 4.577 2.168 -22.018 1.00 96.88 262 TYR A O 1
ATOM 2022 N N . SER A 1 263 ? 3.486 0.830 -23.461 1.00 96.75 263 SER A N 1
ATOM 2023 C CA . SER A 1 263 ? 2.442 0.413 -22.513 1.00 96.75 263 SER A CA 1
ATOM 2024 C C . SER A 1 263 ? 2.490 -1.084 -22.245 1.00 96.75 263 SER A C 1
ATOM 2026 O O . SER A 1 263 ? 2.701 -1.880 -23.163 1.00 96.75 263 SER A O 1
ATOM 2028 N N . TYR A 1 264 ? 2.303 -1.458 -20.980 1.00 96.25 264 TYR A N 1
ATOM 2029 C CA . TYR A 1 264 ? 2.337 -2.838 -20.511 1.00 96.25 264 TYR A CA 1
ATOM 2030 C C . TYR A 1 264 ? 1.638 -2.983 -19.158 1.00 96.25 264 TYR A C 1
ATOM 2032 O O . TYR A 1 264 ? 1.500 -2.025 -18.398 1.00 96.25 264 TYR A O 1
ATOM 2040 N N . THR A 1 265 ? 1.238 -4.206 -18.837 1.00 97.19 265 THR A N 1
ATOM 2041 C CA . THR A 1 265 ? 0.573 -4.544 -17.582 1.00 97.19 265 THR A CA 1
ATOM 2042 C C . THR A 1 265 ? 1.427 -5.516 -16.792 1.00 97.19 265 THR A C 1
ATOM 2044 O O . THR A 1 265 ? 1.869 -6.539 -17.317 1.00 97.19 265 THR A O 1
ATOM 2047 N N . ILE A 1 266 ? 1.634 -5.209 -15.515 1.00 95.00 266 ILE A N 1
ATOM 2048 C CA . ILE A 1 266 ? 2.243 -6.121 -14.549 1.00 95.00 266 ILE A CA 1
ATOM 2049 C C . ILE A 1 266 ? 1.113 -6.836 -13.814 1.00 95.00 266 ILE A C 1
ATOM 2051 O O . ILE A 1 266 ? 0.227 -6.180 -13.267 1.00 95.00 266 ILE A O 1
ATOM 2055 N N . THR A 1 267 ? 1.148 -8.164 -13.774 1.00 95.56 267 THR A N 1
ATOM 2056 C CA . THR A 1 267 ? 0.192 -8.977 -13.010 1.00 95.56 267 THR A CA 1
ATOM 2057 C C . THR A 1 267 ? 0.938 -9.661 -11.868 1.00 95.56 267 THR A C 1
ATOM 2059 O O . THR A 1 267 ? 1.668 -10.631 -12.108 1.00 95.56 267 THR A O 1
ATOM 2062 N N . PRO A 1 268 ? 0.814 -9.157 -10.624 1.00 93.25 268 PRO A N 1
ATOM 2063 C CA . PRO A 1 268 ? 1.432 -9.785 -9.467 1.00 93.25 268 PRO A CA 1
ATOM 2064 C C . PRO A 1 268 ? 0.949 -11.223 -9.285 1.00 93.25 268 PRO A C 1
ATOM 2066 O O . PRO A 1 268 ? -0.214 -11.540 -9.537 1.00 93.25 268 PRO A O 1
ATOM 2069 N N . ARG A 1 269 ? 1.818 -12.100 -8.775 1.00 91.94 269 ARG A N 1
ATOM 2070 C CA . ARG A 1 269 ? 1.384 -13.439 -8.360 1.00 91.94 269 ARG A CA 1
ATOM 2071 C C . ARG A 1 269 ? 0.338 -13.343 -7.257 1.00 91.94 269 ARG A C 1
ATOM 2073 O O . ARG A 1 269 ? 0.424 -12.470 -6.393 1.00 91.94 269 ARG A O 1
ATOM 2080 N N . SER A 1 270 ? -0.610 -14.273 -7.235 1.00 91.88 270 SER A N 1
ATOM 2081 C CA . SER A 1 270 ? -1.708 -14.278 -6.260 1.00 91.88 270 SER A CA 1
ATOM 2082 C C . SER A 1 270 ? -1.245 -14.372 -4.801 1.00 91.88 270 SER A C 1
ATOM 2084 O O . SER A 1 270 ? -1.940 -13.887 -3.910 1.00 91.88 270 SER A O 1
ATOM 2086 N N . ASP A 1 271 ? -0.081 -14.982 -4.565 1.00 91.44 271 ASP A N 1
ATOM 2087 C CA . ASP A 1 271 ? 0.575 -15.160 -3.264 1.00 91.44 271 ASP A CA 1
ATOM 2088 C C . ASP A 1 271 ? 1.603 -14.059 -2.930 1.00 91.44 271 ASP A C 1
ATOM 2090 O O . ASP A 1 271 ? 2.267 -14.133 -1.894 1.00 91.44 271 ASP A O 1
ATOM 2094 N N . SER A 1 272 ? 1.763 -13.050 -3.793 1.00 90.88 272 SER A N 1
ATOM 2095 C CA . SER A 1 272 ? 2.598 -11.874 -3.513 1.00 90.88 272 SER A CA 1
ATOM 2096 C C . SER A 1 272 ? 1.924 -10.952 -2.500 1.00 90.88 272 SER A C 1
ATOM 2098 O O . SER A 1 272 ? 0.698 -10.912 -2.405 1.00 90.88 272 SER A O 1
ATOM 2100 N N . VAL A 1 273 ? 2.695 -10.157 -1.774 1.00 90.56 273 VAL A N 1
ATOM 2101 C CA . VAL A 1 273 ? 2.232 -9.089 -0.885 1.00 90.56 273 VAL A CA 1
ATOM 2102 C C . VAL A 1 273 ? 1.399 -8.061 -1.650 1.00 90.56 273 VAL A C 1
ATOM 2104 O O . VAL A 1 273 ? 0.351 -7.635 -1.161 1.00 90.56 273 VAL A O 1
ATOM 2107 N N . LEU A 1 274 ? 1.789 -7.709 -2.881 1.00 92.44 274 LEU A N 1
ATOM 2108 C CA . LEU A 1 274 ? 0.995 -6.815 -3.733 1.00 92.44 274 LEU A CA 1
ATOM 2109 C C . LEU A 1 274 ? -0.432 -7.350 -3.940 1.00 92.44 274 LEU A C 1
ATOM 2111 O O . LEU A 1 274 ? -1.399 -6.606 -3.775 1.00 92.44 274 LEU A O 1
ATOM 2115 N N . SER A 1 275 ? -0.582 -8.646 -4.229 1.00 94.50 275 SER A N 1
ATOM 2116 C CA . SER A 1 275 ? -1.899 -9.242 -4.487 1.00 94.50 275 SER A CA 1
ATOM 2117 C C . SER A 1 275 ? -2.659 -9.650 -3.226 1.00 94.50 275 SER A C 1
ATOM 2119 O O . SER A 1 275 ? -3.846 -9.357 -3.091 1.00 94.50 275 SER A O 1
ATOM 2121 N N . SER A 1 276 ? -2.000 -10.340 -2.298 1.00 93.75 276 SER A N 1
ATOM 2122 C CA . SER A 1 276 ? -2.622 -10.933 -1.108 1.00 93.75 276 SER A CA 1
ATOM 2123 C C . SER A 1 276 ? -2.889 -9.909 -0.008 1.00 93.75 276 SER A C 1
ATOM 2125 O O . SER A 1 276 ? -3.958 -9.937 0.596 1.00 93.75 276 SER A O 1
ATOM 2127 N N . ILE A 1 277 ? -1.958 -8.977 0.213 1.00 93.31 277 ILE A N 1
ATOM 2128 C CA . ILE A 1 277 ? -2.076 -7.961 1.259 1.00 93.31 277 ILE A CA 1
ATOM 2129 C C . ILE A 1 277 ? -2.697 -6.701 0.681 1.00 93.31 277 ILE A C 1
ATOM 2131 O O . ILE A 1 277 ? -3.738 -6.265 1.166 1.00 93.31 277 ILE A O 1
ATOM 2135 N N . TYR A 1 278 ? -2.132 -6.135 -0.389 1.00 94.44 278 TYR A N 1
ATOM 2136 C CA . TYR A 1 278 ? -2.632 -4.875 -0.950 1.00 94.44 278 TYR A CA 1
ATOM 2137 C C . TYR A 1 278 ? -3.851 -5.038 -1.858 1.00 94.44 278 TYR A C 1
ATOM 2139 O O . TYR A 1 278 ? -4.612 -4.084 -2.002 1.00 94.44 278 TYR A O 1
ATOM 2147 N N . GLY A 1 279 ? -4.159 -6.252 -2.318 1.00 95.50 279 GLY A N 1
ATOM 2148 C CA . GLY A 1 279 ? -5.337 -6.514 -3.150 1.00 95.50 279 GLY A CA 1
ATOM 2149 C C . GLY A 1 279 ? -5.155 -6.111 -4.613 1.00 95.50 279 GLY A C 1
ATOM 2150 O O . GLY A 1 279 ? -6.143 -6.009 -5.331 1.00 95.50 279 GLY A O 1
ATOM 2151 N N . ILE A 1 280 ? -3.917 -5.875 -5.054 1.00 96.62 280 ILE A N 1
ATOM 2152 C CA . ILE A 1 280 ? -3.597 -5.473 -6.425 1.00 96.62 280 ILE A CA 1
ATOM 2153 C C . ILE A 1 280 ? -3.645 -6.714 -7.327 1.00 96.62 280 ILE A C 1
ATOM 2155 O O . ILE A 1 280 ? -2.853 -7.646 -7.175 1.00 96.62 280 ILE A O 1
ATOM 2159 N N . GLY A 1 281 ? -4.588 -6.728 -8.265 1.00 96.69 281 GLY A N 1
ATOM 2160 C CA . GLY A 1 281 ? -4.687 -7.730 -9.325 1.00 96.69 281 GLY A CA 1
ATOM 2161 C C . GLY A 1 281 ? -3.777 -7.413 -10.508 1.00 96.69 281 GLY A C 1
ATOM 2162 O O . GLY A 1 281 ? -3.154 -8.317 -11.056 1.00 96.69 281 GLY A O 1
ATOM 2163 N N . SER A 1 282 ? -3.639 -6.134 -10.865 1.00 97.12 282 SER A N 1
ATOM 2164 C CA . SER A 1 282 ? -2.735 -5.697 -11.932 1.00 97.12 282 SER A CA 1
ATOM 2165 C C . SER A 1 282 ? -2.296 -4.241 -11.780 1.00 97.12 282 SER A C 1
ATOM 2167 O O . SER A 1 282 ? -2.966 -3.438 -11.128 1.00 97.12 282 SER A O 1
ATOM 2169 N N . ILE A 1 283 ? -1.185 -3.891 -12.425 1.00 96.69 283 ILE A N 1
ATOM 2170 C CA . ILE A 1 283 ? -0.662 -2.526 -12.518 1.00 96.69 283 ILE A CA 1
ATOM 2171 C C . ILE A 1 283 ? -0.500 -2.184 -13.998 1.00 96.69 283 ILE A C 1
ATOM 2173 O O . ILE A 1 283 ? 0.403 -2.694 -14.664 1.00 96.69 283 ILE A O 1
ATOM 2177 N N . GLU A 1 284 ? -1.369 -1.323 -14.515 1.00 97.12 284 GLU A N 1
ATOM 2178 C CA . GLU A 1 284 ? -1.227 -0.779 -15.865 1.00 97.12 284 GLU A CA 1
ATOM 2179 C C . GLU A 1 284 ? -0.159 0.307 -15.839 1.00 97.12 284 GLU A C 1
ATOM 2181 O O . GLU A 1 284 ? -0.223 1.248 -15.042 1.00 97.12 284 GLU A O 1
ATOM 2186 N N . THR A 1 285 ? 0.853 0.141 -16.686 1.00 95.50 285 THR A N 1
ATOM 2187 C CA . THR A 1 285 ? 2.042 0.982 -16.688 1.00 95.50 285 THR A CA 1
ATOM 2188 C C . THR A 1 285 ? 2.310 1.524 -18.081 1.00 95.50 285 THR A C 1
ATOM 2190 O O . THR A 1 285 ? 2.246 0.798 -19.073 1.00 95.50 285 THR A O 1
ATOM 2193 N N . THR A 1 286 ? 2.671 2.804 -18.152 1.00 95.81 286 THR A N 1
ATOM 2194 C CA . THR A 1 286 ? 3.268 3.380 -19.361 1.00 95.81 286 THR A CA 1
ATOM 2195 C C . THR A 1 286 ? 4.661 3.909 -19.064 1.00 95.81 286 THR A C 1
ATOM 2197 O O . THR A 1 286 ? 4.976 4.225 -17.915 1.00 95.81 286 THR A O 1
ATOM 2200 N N . ALA A 1 287 ? 5.503 3.996 -20.088 1.00 95.00 287 ALA A N 1
ATOM 2201 C CA . ALA A 1 287 ? 6.798 4.654 -20.040 1.00 95.00 287 ALA A CA 1
ATOM 2202 C C . ALA A 1 287 ? 6.971 5.565 -21.260 1.00 95.00 287 ALA A C 1
ATOM 2204 O O . ALA A 1 287 ? 6.680 5.157 -22.381 1.00 95.00 287 ALA A O 1
ATOM 2205 N N . LYS A 1 288 ? 7.484 6.778 -21.050 1.00 95.69 288 LYS A N 1
ATOM 2206 C CA . LYS A 1 288 ? 7.849 7.732 -22.103 1.00 95.69 288 LYS A CA 1
ATOM 2207 C C . LYS A 1 288 ? 9.244 8.279 -21.827 1.00 95.69 288 LYS A C 1
ATOM 2209 O O . LYS A 1 288 ? 9.524 8.716 -20.709 1.00 95.69 288 LYS A O 1
ATOM 2214 N N . PHE A 1 289 ? 10.093 8.282 -22.849 1.00 94.25 289 PHE A N 1
ATOM 2215 C CA . PHE A 1 289 ? 11.458 8.802 -22.777 1.00 94.25 289 PHE A CA 1
ATOM 2216 C C . PHE A 1 289 ? 11.604 10.024 -23.685 1.00 94.25 289 PHE A C 1
ATOM 2218 O O . PHE A 1 289 ? 11.214 9.995 -24.849 1.00 94.25 289 PHE A O 1
ATOM 2225 N N . GLU A 1 290 ? 12.150 11.107 -23.147 1.00 94.25 290 GLU A N 1
ATOM 2226 C CA . GLU A 1 290 ? 12.267 12.417 -23.784 1.00 94.25 290 GLU A CA 1
ATOM 2227 C C . GLU A 1 290 ? 13.752 12.776 -23.873 1.00 94.25 290 GLU A C 1
ATOM 2229 O O . GLU A 1 290 ? 14.394 13.035 -22.854 1.00 94.25 290 GLU A O 1
ATOM 2234 N N . TYR A 1 291 ? 14.316 12.735 -25.079 1.00 92.00 291 TYR A N 1
ATOM 2235 C CA . TYR A 1 291 ? 15.735 13.000 -25.308 1.00 92.00 291 TYR A CA 1
ATOM 2236 C C . TYR A 1 291 ? 16.016 13.410 -26.753 1.00 92.00 291 TYR A C 1
ATOM 2238 O O . TYR A 1 291 ? 15.250 13.090 -27.662 1.00 92.00 291 TYR A O 1
ATOM 2246 N N . THR A 1 292 ? 17.172 14.045 -26.939 1.00 91.56 292 THR A N 1
ATOM 2247 C CA . THR A 1 292 ? 17.803 14.294 -28.239 1.00 91.56 292 THR A CA 1
ATOM 2248 C C . THR A 1 292 ? 19.262 13.866 -28.128 1.00 91.56 292 THR A C 1
ATOM 2250 O O . THR A 1 292 ? 20.015 14.438 -27.338 1.00 91.56 292 THR A O 1
ATOM 2253 N N . LEU A 1 293 ? 19.659 12.838 -28.875 1.00 88.31 293 LEU A N 1
ATOM 2254 C CA . LEU A 1 293 ? 20.993 12.224 -28.838 1.00 88.31 293 LEU A CA 1
ATOM 2255 C C . LEU A 1 293 ? 21.564 12.115 -30.267 1.00 88.31 293 LEU A C 1
ATOM 2257 O O . LEU A 1 293 ? 20.787 12.245 -31.214 1.00 88.31 293 LEU A O 1
ATOM 2261 N N . PRO A 1 294 ? 22.887 11.890 -30.432 1.00 88.06 294 PRO A N 1
ATOM 2262 C CA . PRO A 1 294 ? 23.482 11.640 -31.746 1.00 88.06 294 PRO A CA 1
ATOM 2263 C C . PRO A 1 294 ? 22.778 10.493 -32.485 1.00 88.06 294 PRO A C 1
ATOM 2265 O O . PRO A 1 294 ? 22.345 9.534 -31.848 1.00 88.06 294 PRO A O 1
ATOM 2268 N N . GLU A 1 295 ? 22.709 10.561 -33.813 1.00 86.38 295 GLU A N 1
ATOM 2269 C CA . GLU A 1 295 ? 21.981 9.596 -34.654 1.00 86.38 295 GLU A CA 1
ATOM 2270 C C . GLU A 1 295 ? 22.484 8.153 -34.482 1.00 86.38 295 GLU A C 1
ATOM 2272 O O . GLU A 1 295 ? 21.708 7.203 -34.433 1.00 86.38 295 GLU A O 1
ATOM 2277 N N . GLU A 1 296 ? 23.791 7.978 -34.309 1.00 87.12 296 GLU A N 1
ATOM 2278 C CA . GLU A 1 296 ? 24.426 6.684 -34.082 1.00 87.12 296 GLU A CA 1
ATOM 2279 C C . GLU A 1 296 ? 24.185 6.110 -32.675 1.00 87.12 296 GLU A C 1
ATOM 2281 O O . GLU A 1 296 ? 24.507 4.941 -32.420 1.00 87.12 296 GLU A O 1
ATOM 2286 N N . THR A 1 297 ? 23.656 6.925 -31.753 1.00 89.19 297 THR A N 1
ATOM 2287 C CA . THR A 1 297 ? 23.394 6.540 -30.365 1.00 89.19 297 THR A CA 1
ATOM 2288 C C . THR A 1 297 ? 22.061 5.812 -30.267 1.00 89.19 297 THR A C 1
ATOM 2290 O O . THR A 1 297 ? 21.003 6.376 -30.530 1.00 89.19 297 THR A O 1
ATOM 2293 N N . LYS A 1 298 ? 22.101 4.566 -29.792 1.00 90.81 298 LYS A N 1
ATOM 2294 C CA . LYS A 1 298 ? 20.897 3.777 -29.510 1.00 90.81 298 LYS A CA 1
ATOM 2295 C C . LYS A 1 298 ? 20.629 3.749 -28.016 1.00 90.81 298 LYS A C 1
ATOM 2297 O O . LYS A 1 298 ? 21.550 3.550 -27.222 1.00 90.81 298 LYS A O 1
ATOM 2302 N N . LEU A 1 299 ? 19.368 3.916 -27.639 1.00 92.25 299 LEU A N 1
ATOM 2303 C CA . LEU A 1 299 ? 18.930 3.869 -26.252 1.00 92.25 299 LEU A CA 1
ATOM 2304 C C . LEU A 1 299 ? 18.038 2.648 -26.053 1.00 92.25 299 LEU A C 1
ATOM 2306 O O . LEU A 1 299 ? 17.175 2.395 -26.878 1.00 92.25 299 LEU A O 1
ATOM 2310 N N . TYR A 1 300 ? 18.229 1.907 -24.968 1.00 92.81 300 TYR A N 1
ATOM 2311 C CA . TYR A 1 300 ? 17.357 0.798 -24.589 1.00 92.81 300 TYR A CA 1
ATOM 2312 C C . TYR A 1 300 ? 16.875 0.976 -23.153 1.00 92.81 300 TYR A C 1
ATOM 2314 O O . TYR A 1 300 ? 17.599 1.534 -22.325 1.00 92.81 300 TYR A O 1
ATOM 2322 N N . ALA A 1 301 ? 15.688 0.460 -22.835 1.00 92.69 301 ALA A N 1
ATOM 2323 C CA . ALA A 1 301 ? 15.226 0.350 -21.455 1.00 92.69 301 ALA A CA 1
ATOM 2324 C C . ALA A 1 301 ? 14.650 -1.025 -21.130 1.00 92.69 301 ALA A C 1
ATOM 2326 O O . ALA A 1 301 ? 14.134 -1.734 -21.994 1.00 92.69 301 ALA A O 1
ATOM 2327 N N . THR A 1 302 ? 14.725 -1.374 -19.849 1.00 90.94 302 THR A N 1
ATOM 2328 C CA . THR A 1 302 ? 14.177 -2.620 -19.313 1.00 90.94 302 THR A CA 1
ATOM 2329 C C . THR A 1 302 ? 12.726 -2.455 -18.878 1.00 90.94 302 THR A C 1
ATOM 2331 O O . THR A 1 302 ? 12.402 -1.578 -18.068 1.00 90.94 302 THR A O 1
ATOM 2334 N N . PHE A 1 303 ? 11.883 -3.370 -19.337 1.00 91.62 303 PHE A N 1
ATOM 2335 C CA . PHE A 1 303 ? 10.490 -3.522 -18.944 1.00 91.62 303 PHE A CA 1
ATOM 2336 C C . PHE A 1 303 ? 10.333 -4.871 -18.248 1.00 91.62 303 PHE A C 1
ATOM 2338 O O . PHE A 1 303 ? 10.463 -5.918 -18.880 1.00 91.62 303 PHE A O 1
ATOM 2345 N N . SER A 1 304 ? 10.100 -4.851 -16.939 1.00 88.44 304 SER A N 1
ATOM 2346 C CA . SER A 1 304 ? 10.033 -6.055 -16.111 1.00 88.44 304 SER A CA 1
ATOM 2347 C C . SER A 1 304 ? 8.829 -6.017 -15.182 1.00 88.44 304 SER A C 1
ATOM 2349 O O . SER A 1 304 ? 8.099 -5.027 -15.102 1.00 88.44 304 SER A O 1
ATOM 2351 N N . SER A 1 305 ? 8.643 -7.105 -14.442 1.00 85.81 305 SER A N 1
ATOM 2352 C CA . SER A 1 305 ? 7.592 -7.214 -13.439 1.00 85.81 305 SER A CA 1
ATOM 2353 C C . SER A 1 305 ? 7.901 -6.433 -12.155 1.00 85.81 305 SER A C 1
ATOM 2355 O O . SER A 1 305 ? 7.170 -6.576 -11.179 1.00 85.81 305 SER A O 1
ATOM 2357 N N . LYS A 1 306 ? 9.005 -5.673 -12.135 1.00 79.56 306 LYS A N 1
ATOM 2358 C CA . LYS A 1 306 ? 9.578 -5.012 -10.961 1.00 79.56 306 LYS A CA 1
ATOM 2359 C C . LYS A 1 306 ? 9.504 -3.493 -11.171 1.00 79.56 306 LYS A C 1
ATOM 2361 O O . LYS A 1 306 ? 10.452 -2.877 -11.664 1.00 79.56 306 LYS A O 1
ATOM 2366 N N . PRO A 1 307 ? 8.357 -2.862 -10.859 1.00 77.44 307 PRO A N 1
ATOM 2367 C CA . PRO A 1 307 ? 8.033 -1.503 -11.295 1.00 77.44 307 PRO A CA 1
ATOM 2368 C C . PRO A 1 307 ? 8.955 -0.415 -10.732 1.00 77.44 307 PRO A C 1
ATOM 2370 O O . PRO A 1 307 ? 9.025 0.676 -11.305 1.00 77.44 307 PRO A O 1
ATOM 2373 N N . VAL A 1 308 ? 9.676 -0.683 -9.639 1.00 77.31 308 VAL A N 1
ATOM 2374 C CA . VAL A 1 308 ? 10.646 0.265 -9.065 1.00 77.31 308 VAL A CA 1
ATOM 2375 C C . VAL A 1 308 ? 12.016 0.237 -9.733 1.00 77.31 308 VAL A C 1
ATOM 2377 O O . VAL A 1 308 ? 12.820 1.123 -9.445 1.00 77.31 308 VAL A O 1
ATOM 2380 N N . GLU A 1 309 ? 12.279 -0.723 -10.623 1.00 78.56 309 GLU A N 1
ATOM 2381 C CA . GLU A 1 309 ? 13.544 -0.844 -11.342 1.00 78.56 309 GLU A CA 1
ATOM 2382 C C . GLU A 1 309 ? 13.393 -0.438 -12.811 1.00 78.56 309 GLU A C 1
ATOM 2384 O O . GLU A 1 309 ? 12.441 -0.780 -13.519 1.00 78.56 309 GLU A O 1
ATOM 2389 N N . THR A 1 310 ? 14.345 0.355 -13.282 1.00 80.62 310 THR A N 1
ATOM 2390 C CA . THR A 1 310 ? 14.549 0.640 -14.701 1.00 80.62 310 THR A CA 1
ATOM 2391 C C . THR A 1 310 ? 16.036 0.697 -14.951 1.00 80.62 310 THR A C 1
ATOM 2393 O O . THR A 1 310 ? 16.726 1.500 -14.332 1.00 80.62 310 THR A O 1
ATOM 2396 N N . HIS A 1 311 ? 16.530 -0.086 -15.892 1.00 84.44 311 HIS A N 1
ATOM 2397 C CA . HIS A 1 311 ? 17.869 0.094 -16.421 1.00 84.44 311 HIS A CA 1
ATOM 2398 C C . HIS A 1 311 ? 17.749 0.755 -17.783 1.00 84.44 311 HIS A C 1
ATOM 2400 O O . HIS A 1 311 ? 16.979 0.301 -18.631 1.00 84.44 311 HIS A O 1
ATOM 2406 N N . VAL A 1 312 ? 18.490 1.843 -17.970 1.00 88.25 312 VAL A N 1
ATOM 2407 C CA . VAL A 1 312 ? 18.634 2.498 -19.269 1.00 88.25 312 VAL A CA 1
ATOM 2408 C C . VAL A 1 312 ? 20.032 2.224 -19.785 1.00 88.25 312 VAL A C 1
ATOM 2410 O O . VAL A 1 312 ? 21.012 2.450 -19.077 1.00 88.25 312 VAL A O 1
ATOM 2413 N N . ILE A 1 313 ? 20.111 1.725 -21.012 1.00 88.38 313 ILE A N 1
ATOM 2414 C CA . ILE A 1 313 ? 21.351 1.359 -21.686 1.00 88.38 313 ILE A CA 1
ATOM 2415 C C . ILE A 1 313 ? 21.546 2.331 -22.839 1.00 88.38 313 ILE A C 1
ATOM 2417 O O . ILE A 1 313 ? 20.674 2.472 -23.691 1.00 88.38 313 ILE A O 1
ATOM 2421 N N . ILE A 1 314 ? 22.700 2.981 -22.874 1.00 88.00 314 ILE A N 1
ATOM 2422 C CA . ILE A 1 314 ? 23.108 3.884 -23.944 1.00 88.00 314 ILE A CA 1
ATOM 2423 C C . ILE A 1 314 ? 24.225 3.197 -24.720 1.00 88.00 314 ILE A C 1
ATOM 2425 O O . ILE A 1 314 ? 25.270 2.877 -24.152 1.00 88.00 314 ILE A O 1
ATOM 2429 N N . LYS A 1 315 ? 24.012 2.959 -26.011 1.00 87.81 315 LYS A N 1
ATOM 2430 C CA . LYS A 1 315 ? 24.979 2.340 -26.919 1.00 87.81 315 LYS A CA 1
ATOM 2431 C C . LYS A 1 315 ? 25.498 3.383 -27.901 1.00 87.81 315 LYS A C 1
ATOM 2433 O O . LYS A 1 315 ? 24.709 4.142 -28.452 1.00 87.81 315 LYS A O 1
ATOM 2438 N N . ASN A 1 316 ? 26.806 3.361 -28.158 1.00 87.12 316 ASN A N 1
ATOM 2439 C CA . ASN A 1 316 ? 27.491 4.257 -29.099 1.00 87.12 316 ASN A CA 1
ATOM 2440 C C . ASN A 1 316 ? 27.365 5.755 -28.774 1.00 87.12 316 ASN A C 1
ATOM 2442 O O . ASN A 1 316 ? 27.353 6.577 -29.684 1.00 87.12 316 ASN A O 1
ATOM 2446 N N . LEU A 1 317 ? 27.322 6.127 -27.494 1.00 85.12 317 LEU A N 1
ATOM 2447 C CA . LEU A 1 317 ? 27.293 7.535 -27.113 1.00 85.12 317 LEU A CA 1
ATOM 2448 C C . LEU A 1 317 ? 28.596 8.232 -27.540 1.00 85.12 317 LEU A C 1
ATOM 2450 O O . LEU A 1 317 ? 29.695 7.840 -27.128 1.00 85.12 317 LEU A O 1
ATOM 2454 N N . THR A 1 318 ? 28.471 9.272 -28.359 1.00 81.25 318 THR A N 1
ATOM 2455 C CA . THR A 1 318 ? 29.582 10.101 -28.849 1.00 81.25 318 THR A CA 1
ATOM 2456 C C . THR A 1 318 ? 29.561 11.497 -28.226 1.00 81.25 318 THR A C 1
ATOM 2458 O O . THR A 1 318 ? 28.719 11.823 -27.387 1.00 81.25 318 THR A O 1
ATOM 2461 N N . ARG A 1 319 ? 30.565 12.320 -28.568 1.00 73.56 319 ARG A N 1
ATOM 2462 C CA . ARG A 1 319 ? 30.736 13.660 -27.996 1.00 73.56 319 ARG A CA 1
ATOM 2463 C C . ARG A 1 319 ? 29.498 14.522 -28.268 1.00 73.56 319 ARG A C 1
ATOM 2465 O O . ARG A 1 319 ? 29.011 14.593 -29.388 1.00 73.56 319 ARG A O 1
ATOM 2472 N N . ARG A 1 320 ? 29.035 15.207 -27.220 1.00 71.44 320 ARG A N 1
ATOM 2473 C CA . ARG A 1 320 ? 27.875 16.106 -27.239 1.00 71.44 320 ARG A CA 1
ATOM 2474 C C . ARG A 1 320 ? 27.995 17.205 -28.310 1.00 71.44 320 ARG A C 1
ATOM 2476 O O . ARG A 1 320 ? 29.055 17.821 -28.427 1.00 71.44 320 ARG A O 1
ATOM 2483 N N . ALA A 1 321 ? 26.871 17.499 -28.968 1.00 73.69 321 ALA A N 1
ATOM 2484 C CA . ALA A 1 321 ? 26.610 18.725 -29.724 1.00 73.69 321 ALA A CA 1
ATOM 2485 C C . ALA A 1 321 ? 25.588 19.615 -28.982 1.00 73.69 321 ALA A C 1
ATOM 2487 O O . ALA A 1 321 ? 24.899 19.156 -28.068 1.00 73.69 321 ALA A O 1
ATOM 2488 N N . GLU A 1 322 ? 25.508 20.896 -29.349 1.00 77.38 322 GLU A N 1
ATOM 2489 C CA . GLU A 1 322 ? 24.701 21.915 -28.652 1.00 77.38 322 GLU A CA 1
ATOM 2490 C C . GLU A 1 322 ? 23.197 21.583 -28.607 1.00 77.38 322 GLU A C 1
ATOM 2492 O O . GLU A 1 322 ? 22.527 21.859 -27.617 1.00 77.38 322 GLU A O 1
ATOM 2497 N N . ASN A 1 323 ? 22.686 20.898 -29.631 1.00 79.81 323 ASN A N 1
ATOM 2498 C CA . ASN A 1 323 ? 21.294 20.463 -29.757 1.00 79.81 323 ASN A CA 1
ATOM 2499 C C . ASN A 1 323 ? 20.957 19.156 -29.004 1.00 79.81 323 ASN A C 1
ATOM 2501 O O . ASN A 1 323 ? 19.801 18.732 -29.019 1.00 79.81 323 ASN A O 1
ATOM 2505 N N . HIS A 1 324 ? 21.930 18.494 -28.367 1.00 84.12 324 HIS A N 1
ATOM 2506 C CA . HIS A 1 324 ? 21.694 17.257 -27.614 1.00 84.12 324 HIS A CA 1
ATOM 2507 C C . HIS A 1 324 ? 21.302 17.546 -26.159 1.00 84.12 324 HIS A C 1
ATOM 2509 O O . HIS A 1 324 ? 21.843 18.449 -25.513 1.00 84.12 324 HIS A O 1
ATOM 2515 N N . THR A 1 325 ? 20.388 16.738 -25.619 1.00 81.81 325 THR A N 1
ATOM 2516 C CA . THR A 1 325 ? 19.913 16.858 -24.236 1.00 81.81 325 THR A CA 1
ATOM 2517 C C . THR A 1 325 ? 20.989 16.442 -23.234 1.00 81.81 325 THR A C 1
ATOM 2519 O O . THR A 1 325 ? 21.631 15.406 -23.409 1.00 81.81 325 THR A O 1
ATOM 2522 N N . ASP A 1 326 ? 21.129 17.201 -22.142 1.00 80.19 326 ASP A N 1
ATOM 2523 C CA . ASP A 1 326 ? 22.006 16.862 -21.005 1.00 80.19 326 ASP A CA 1
ATOM 2524 C C . ASP A 1 326 ? 21.422 15.763 -20.098 1.00 80.19 326 ASP A C 1
ATOM 2526 O O . ASP A 1 326 ? 22.154 15.078 -19.373 1.00 80.19 326 ASP A O 1
ATOM 2530 N N . PHE A 1 327 ? 20.097 15.598 -20.147 1.00 86.06 327 PHE A N 1
ATOM 2531 C CA . PHE A 1 327 ? 19.355 14.591 -19.405 1.00 86.06 327 PHE A CA 1
ATOM 2532 C C . PHE A 1 327 ? 18.289 13.951 -20.288 1.00 86.06 327 PHE A C 1
ATOM 2534 O O . PHE A 1 327 ? 17.553 14.645 -20.988 1.00 86.06 327 PHE A O 1
ATOM 2541 N N . ILE A 1 328 ? 18.163 12.635 -20.182 1.00 88.56 328 ILE A N 1
ATOM 2542 C CA . ILE A 1 328 ? 17.029 11.879 -20.697 1.00 88.56 328 ILE A CA 1
ATOM 2543 C C . ILE A 1 328 ? 15.902 12.026 -19.675 1.00 88.56 328 ILE A C 1
ATOM 2545 O O . ILE A 1 328 ? 16.010 11.539 -18.545 1.00 88.56 328 ILE A O 1
ATOM 2549 N N . GLY A 1 329 ? 14.837 12.726 -20.063 1.00 90.25 329 GLY A N 1
ATOM 2550 C CA . GLY A 1 329 ? 13.601 12.793 -19.297 1.00 90.25 329 GLY A CA 1
ATOM 2551 C C . GLY A 1 329 ? 12.872 11.460 -19.382 1.00 90.25 329 GLY A C 1
ATOM 2552 O O . GLY A 1 329 ? 12.751 10.872 -20.452 1.00 90.25 329 GLY A O 1
ATOM 2553 N N . TYR A 1 330 ? 12.390 10.966 -18.254 1.00 89.81 330 TYR A N 1
ATOM 2554 C CA . TYR A 1 330 ? 11.794 9.646 -18.165 1.00 89.81 330 TYR A CA 1
ATOM 2555 C C . TYR A 1 330 ? 10.525 9.697 -17.329 1.00 89.81 330 TYR A C 1
ATOM 2557 O O . TYR A 1 330 ? 10.589 10.004 -16.144 1.00 89.81 330 TYR A O 1
ATOM 2565 N N . THR A 1 331 ? 9.378 9.396 -17.936 1.00 92.81 331 THR A N 1
ATOM 2566 C CA . THR A 1 331 ? 8.074 9.414 -17.264 1.00 92.81 331 THR A CA 1
ATOM 2567 C C . THR A 1 331 ? 7.471 8.018 -17.241 1.00 92.81 331 THR A C 1
ATOM 2569 O O . THR A 1 331 ? 7.320 7.411 -18.298 1.00 92.81 331 THR A O 1
ATOM 2572 N N . ARG A 1 332 ? 7.089 7.524 -16.058 1.00 92.69 332 ARG A N 1
ATOM 2573 C CA . ARG A 1 332 ? 6.254 6.327 -15.887 1.00 92.69 332 ARG A CA 1
ATOM 2574 C C . ARG A 1 332 ? 4.895 6.684 -15.315 1.00 92.69 332 ARG A C 1
ATOM 2576 O O . ARG A 1 332 ? 4.810 7.549 -14.446 1.00 92.69 332 ARG A O 1
ATOM 2583 N N . THR A 1 333 ? 3.858 5.973 -15.737 1.00 95.00 333 THR A N 1
ATOM 2584 C CA . THR A 1 333 ? 2.532 6.063 -15.114 1.00 95.00 333 THR A CA 1
ATOM 2585 C C . THR A 1 333 ? 2.142 4.747 -14.468 1.00 95.00 333 THR A C 1
ATOM 2587 O O . THR A 1 333 ? 2.526 3.706 -14.981 1.00 95.00 333 THR A O 1
ATOM 2590 N N . TYR A 1 334 ? 1.359 4.787 -13.394 1.00 95.44 334 TYR A N 1
ATOM 2591 C CA . TYR A 1 334 ? 0.871 3.599 -12.696 1.00 95.44 334 TYR A CA 1
ATOM 2592 C C . TYR A 1 334 ? -0.617 3.742 -12.387 1.00 95.44 334 TYR A C 1
ATOM 2594 O O . TYR A 1 334 ? -1.015 4.690 -11.705 1.00 95.44 334 TYR A O 1
ATOM 2602 N N . THR A 1 335 ? -1.408 2.776 -12.845 1.00 97.19 335 THR A N 1
ATOM 2603 C CA . THR A 1 335 ? -2.823 2.622 -12.491 1.00 97.19 335 THR A CA 1
ATOM 2604 C C . THR A 1 335 ? -3.017 1.246 -11.869 1.00 97.19 335 THR A C 1
ATOM 2606 O O . THR A 1 335 ? -2.750 0.220 -12.494 1.00 97.19 335 THR A O 1
ATOM 2609 N N . TYR A 1 336 ? -3.458 1.221 -10.614 1.00 97.38 336 TYR A N 1
ATOM 2610 C CA . TYR A 1 336 ? -3.630 -0.009 -9.847 1.00 97.38 336 TYR A CA 1
ATOM 2611 C C . TYR A 1 336 ? -5.053 -0.525 -10.008 1.00 97.38 336 TYR A C 1
ATOM 2613 O O . TYR A 1 336 ? -6.003 0.239 -9.842 1.00 97.38 336 TYR A O 1
ATOM 2621 N N . LYS A 1 337 ? -5.199 -1.818 -10.297 1.00 98.31 337 LYS A N 1
ATOM 2622 C CA . LYS A 1 337 ? -6.497 -2.487 -10.384 1.00 98.31 337 LYS A CA 1
ATOM 2623 C C . LYS A 1 337 ? -6.581 -3.645 -9.402 1.00 98.31 337 LYS A C 1
ATOM 2625 O O . LYS A 1 337 ? -5.571 -4.295 -9.125 1.00 98.31 337 LYS A O 1
ATOM 2630 N N . ASP A 1 338 ? -7.770 -3.884 -8.866 1.00 97.81 338 ASP A N 1
ATOM 2631 C CA . ASP A 1 338 ? -8.062 -5.029 -8.010 1.00 97.81 338 ASP A CA 1
ATOM 2632 C C . ASP A 1 338 ? -8.135 -6.335 -8.824 1.00 97.81 338 ASP A C 1
ATOM 2634 O O . ASP A 1 338 ? -7.912 -6.361 -10.037 1.00 97.81 338 ASP A O 1
ATOM 2638 N N . LYS A 1 339 ? -8.423 -7.454 -8.153 1.00 95.31 339 LYS A N 1
ATOM 2639 C CA . LYS A 1 339 ? -8.539 -8.775 -8.798 1.00 95.31 339 LYS A CA 1
ATOM 2640 C C . LYS A 1 339 ? -9.738 -8.879 -9.749 1.00 95.31 339 LYS A C 1
ATOM 2642 O O . LYS A 1 339 ? -9.785 -9.801 -10.555 1.00 95.31 339 LYS A O 1
ATOM 2647 N N . GLN A 1 340 ? -10.697 -7.966 -9.638 1.00 97.00 340 GLN A N 1
ATOM 2648 C CA . GLN A 1 340 ? -11.889 -7.867 -10.473 1.00 97.00 340 GLN A CA 1
ATOM 2649 C C . GLN A 1 340 ? -11.674 -6.911 -11.660 1.00 97.00 340 GLN A C 1
ATOM 2651 O O . GLN A 1 340 ? -12.534 -6.820 -12.532 1.00 97.00 340 GLN A O 1
ATOM 2656 N N . GLY A 1 341 ? -10.527 -6.226 -11.719 1.00 97.06 341 GLY A N 1
ATOM 2657 C CA . GLY A 1 341 ? -10.188 -5.258 -12.758 1.00 97.06 341 GLY A CA 1
ATOM 2658 C C . GLY A 1 341 ? -10.674 -3.833 -12.476 1.00 97.06 341 GLY A C 1
ATOM 2659 O O . GLY A 1 341 ? -10.499 -2.963 -13.332 1.00 97.06 341 GLY A O 1
ATOM 2660 N N . ASN A 1 342 ? -11.242 -3.559 -11.298 1.00 98.19 342 ASN A N 1
ATOM 2661 C CA . ASN A 1 342 ? -11.649 -2.207 -10.919 1.00 98.19 342 ASN A CA 1
ATOM 2662 C C . ASN A 1 342 ? -10.435 -1.391 -10.487 1.00 98.19 342 ASN A C 1
ATOM 2664 O O . ASN A 1 342 ? -9.528 -1.903 -9.833 1.00 98.19 342 ASN A O 1
ATOM 2668 N N . ILE A 1 343 ? -10.434 -0.101 -10.810 1.00 97.75 343 ILE A N 1
ATOM 2669 C CA . ILE A 1 343 ? -9.381 0.818 -10.373 1.00 97.75 343 ILE A CA 1
ATOM 2670 C C . ILE A 1 343 ? -9.421 0.950 -8.847 1.00 97.75 343 ILE A C 1
ATOM 2672 O O . ILE A 1 343 ? -10.467 1.252 -8.278 1.00 97.75 343 ILE A O 1
ATOM 2676 N N . ILE A 1 344 ? -8.270 0.775 -8.199 1.00 97.44 344 ILE A N 1
ATOM 2677 C CA . ILE A 1 344 ? -8.097 1.022 -6.767 1.00 97.44 344 ILE A CA 1
ATOM 2678 C C . ILE A 1 344 ? -7.794 2.513 -6.577 1.00 97.44 344 ILE A C 1
ATOM 2680 O O . ILE A 1 344 ? -6.762 2.982 -7.074 1.00 97.44 344 ILE A O 1
ATOM 2684 N N . PRO A 1 345 ? -8.625 3.273 -5.841 1.00 95.19 345 PRO A N 1
ATOM 2685 C CA . PRO A 1 345 ? -8.343 4.676 -5.583 1.00 95.19 345 PRO A CA 1
ATOM 2686 C C . PRO A 1 345 ? -7.024 4.869 -4.828 1.00 95.19 345 PRO A C 1
ATOM 2688 O O . PRO A 1 345 ? -6.731 4.168 -3.855 1.00 95.19 345 PRO A O 1
ATOM 2691 N N . ILE A 1 346 ? -6.234 5.872 -5.225 1.00 93.75 346 ILE A N 1
ATOM 2692 C CA . ILE A 1 346 ? -4.917 6.152 -4.615 1.00 93.75 346 ILE A CA 1
ATOM 2693 C C . ILE A 1 346 ? -5.027 6.405 -3.109 1.00 93.75 346 ILE A C 1
ATOM 2695 O O . ILE A 1 346 ? -4.170 5.979 -2.333 1.00 93.75 346 ILE A O 1
ATOM 2699 N N . LYS A 1 347 ? -6.113 7.061 -2.693 1.00 93.25 347 LYS A N 1
ATOM 2700 C CA . LYS A 1 347 ? -6.445 7.309 -1.288 1.00 93.25 347 LYS A CA 1
ATOM 2701 C C . LYS A 1 347 ? -6.550 6.012 -0.484 1.00 93.25 347 LYS A C 1
ATOM 2703 O O . LYS A 1 347 ? -5.975 5.912 0.598 1.00 93.25 347 LYS A O 1
ATOM 2708 N N . ASP A 1 348 ? -7.260 5.035 -1.038 1.00 95.62 348 ASP A N 1
ATOM 2709 C CA . ASP A 1 348 ? -7.564 3.765 -0.384 1.00 95.62 348 ASP A CA 1
ATOM 2710 C C . ASP A 1 348 ? -6.316 2.896 -0.307 1.00 95.62 348 ASP A C 1
ATOM 2712 O O . ASP A 1 348 ? -5.991 2.350 0.749 1.00 95.62 348 ASP A O 1
ATOM 2716 N N . LEU A 1 349 ? -5.553 2.843 -1.402 1.00 95.81 349 LEU A N 1
ATOM 2717 C CA . LEU A 1 349 ? -4.292 2.114 -1.433 1.00 95.81 349 LEU A CA 1
ATOM 2718 C C . LEU A 1 349 ? -3.269 2.713 -0.457 1.00 95.81 349 LEU A C 1
ATOM 2720 O O . LEU A 1 349 ? -2.568 1.962 0.222 1.00 95.81 349 LEU A O 1
ATOM 2724 N N . TYR A 1 350 ? -3.206 4.043 -0.327 1.00 94.50 350 TYR A N 1
ATOM 2725 C CA . TYR A 1 350 ? -2.317 4.693 0.639 1.00 94.50 350 TYR A CA 1
ATOM 2726 C C . TYR A 1 350 ? -2.737 4.444 2.093 1.00 94.50 350 TYR A C 1
ATOM 2728 O O . TYR A 1 350 ? -1.886 4.123 2.923 1.00 94.50 350 TYR A O 1
ATOM 2736 N N . ALA A 1 351 ? -4.032 4.536 2.411 1.00 96.12 351 ALA A N 1
ATOM 2737 C CA . ALA A 1 351 ? -4.537 4.216 3.746 1.00 96.12 351 ALA A CA 1
ATOM 2738 C C . ALA A 1 351 ? -4.228 2.763 4.128 1.00 96.12 351 ALA A C 1
ATOM 2740 O O . ALA A 1 351 ? -3.657 2.504 5.186 1.00 96.12 351 ALA A O 1
ATOM 2741 N N . LYS A 1 352 ? -4.505 1.826 3.215 1.00 96.75 352 LYS A N 1
ATOM 2742 C CA . LYS A 1 352 ? -4.196 0.404 3.387 1.00 96.75 352 LYS A CA 1
ATOM 2743 C C . LYS A 1 352 ? -2.699 0.156 3.563 1.00 96.75 352 LYS A C 1
ATOM 2745 O O . LYS A 1 352 ? -2.299 -0.637 4.411 1.00 96.75 352 LYS A O 1
ATOM 2750 N N . PHE A 1 353 ? -1.860 0.852 2.795 1.00 94.50 353 PHE A N 1
ATOM 2751 C CA . PHE A 1 353 ? -0.409 0.837 2.964 1.00 94.50 353 PHE A CA 1
ATOM 2752 C C . PHE A 1 353 ? 0.016 1.222 4.384 1.00 94.50 353 PHE A C 1
ATOM 2754 O O . PHE A 1 353 ? 0.746 0.466 5.029 1.00 94.50 353 PHE A O 1
ATOM 2761 N N . LEU A 1 354 ? -0.470 2.360 4.877 1.00 95.56 354 LEU A N 1
ATOM 2762 C CA . LEU A 1 354 ? -0.158 2.844 6.217 1.00 95.56 354 LEU A CA 1
ATOM 2763 C C . LEU A 1 354 ? -0.672 1.904 7.312 1.00 95.56 354 LEU A C 1
ATOM 2765 O O . LEU A 1 354 ? 0.054 1.648 8.270 1.00 95.56 354 LEU A O 1
ATOM 2769 N N . ASP A 1 355 ? -1.874 1.353 7.157 1.00 96.81 355 ASP A N 1
ATOM 2770 C CA . ASP A 1 355 ? -2.465 0.430 8.127 1.00 96.81 355 ASP A CA 1
ATOM 2771 C C . ASP A 1 355 ? -1.698 -0.897 8.219 1.00 96.81 355 ASP A C 1
ATOM 2773 O O . ASP A 1 355 ? -1.390 -1.387 9.306 1.00 96.81 355 ASP A O 1
ATOM 2777 N N . VAL A 1 356 ? -1.314 -1.467 7.074 1.00 94.38 356 VAL A N 1
ATOM 2778 C CA . VAL A 1 356 ? -0.506 -2.693 7.018 1.00 94.38 356 VAL A CA 1
ATOM 2779 C C . VAL A 1 356 ? 0.859 -2.476 7.665 1.00 94.38 356 VAL A C 1
ATOM 2781 O O . VAL A 1 356 ? 1.284 -3.278 8.499 1.00 94.38 356 VAL A O 1
ATOM 2784 N N . GLN A 1 357 ? 1.545 -1.387 7.309 1.00 91.62 357 GLN A N 1
ATOM 2785 C CA . GLN A 1 357 ? 2.904 -1.127 7.782 1.00 91.62 357 GLN A CA 1
ATOM 2786 C C . GLN A 1 357 ? 2.945 -0.670 9.244 1.00 91.62 357 GLN A C 1
ATOM 2788 O O . GLN A 1 357 ? 3.794 -1.136 10.001 1.00 91.62 357 GLN A O 1
ATOM 2793 N N . GLY A 1 358 ? 2.032 0.212 9.652 1.00 94.56 358 GLY A N 1
ATOM 2794 C CA . GLY A 1 358 ? 1.965 0.746 11.011 1.00 94.56 358 GLY A CA 1
ATOM 2795 C C . GLY A 1 358 ? 1.299 -0.210 11.998 1.00 94.56 358 GLY A C 1
ATOM 2796 O O . GLY A 1 358 ? 1.804 -0.387 13.104 1.00 94.56 358 GLY A O 1
ATOM 2797 N N . PHE A 1 359 ? 0.210 -0.870 11.589 1.00 95.81 359 PHE A N 1
ATOM 2798 C CA . PHE A 1 359 ? -0.743 -1.523 12.497 1.00 95.81 359 PHE A CA 1
ATOM 2799 C C . PHE A 1 359 ? -1.133 -2.953 12.094 1.00 95.81 359 PHE A C 1
ATOM 2801 O O . PHE A 1 359 ? -2.085 -3.509 12.640 1.00 95.81 359 PHE A O 1
ATOM 2808 N N . LYS A 1 360 ? -0.378 -3.594 11.190 1.00 92.88 360 LYS A N 1
ATOM 2809 C CA . LYS A 1 360 ? -0.588 -4.988 10.747 1.00 92.88 360 LYS A CA 1
ATOM 2810 C C . LYS A 1 360 ? -1.939 -5.237 10.059 1.00 92.88 360 LYS A C 1
ATOM 2812 O O . LYS A 1 360 ? -2.432 -6.361 10.098 1.00 92.88 360 LYS A O 1
ATOM 2817 N N . GLY A 1 361 ? -2.530 -4.225 9.426 1.00 93.75 361 GLY A N 1
ATOM 2818 C CA . GLY A 1 361 ? -3.771 -4.412 8.669 1.00 93.75 361 GLY A CA 1
ATOM 2819 C C . GLY A 1 361 ? -5.015 -4.534 9.557 1.00 93.75 361 GLY A C 1
ATOM 2820 O O . GLY A 1 361 ? -5.975 -5.195 9.170 1.00 93.75 361 GLY A O 1
ATOM 2821 N N . LYS A 1 362 ? -4.973 -3.982 10.777 1.00 93.94 362 LYS A N 1
ATOM 2822 C CA . LYS A 1 362 ? -6.053 -4.079 11.770 1.00 93.94 362 LYS A CA 1
ATOM 2823 C C . LYS A 1 362 ? -7.162 -3.028 11.598 1.00 93.94 362 LYS A C 1
ATOM 2825 O O . LYS A 1 362 ? -8.061 -2.977 12.430 1.00 93.94 362 LYS A O 1
ATOM 2830 N N . GLY A 1 363 ? -7.109 -2.198 10.558 1.00 94.69 363 GLY A N 1
ATOM 2831 C CA . GLY A 1 363 ? -8.121 -1.177 10.277 1.00 94.69 363 GLY A CA 1
ATOM 2832 C C . GLY A 1 363 ? -8.015 0.069 11.160 1.00 94.69 363 GLY A C 1
ATOM 2833 O O . GLY A 1 363 ? -9.011 0.750 11.376 1.00 94.69 363 GLY A O 1
ATOM 2834 N N . VAL A 1 364 ? -6.822 0.372 11.677 1.00 97.12 364 VAL A N 1
ATOM 2835 C CA . VAL A 1 364 ? -6.548 1.583 12.467 1.00 97.12 364 VAL A CA 1
ATOM 2836 C C . VAL A 1 364 ? -6.498 2.821 11.570 1.00 97.12 364 VAL A C 1
ATOM 2838 O O . VAL A 1 364 ? -6.948 3.896 11.970 1.00 97.12 364 VAL A O 1
ATOM 2841 N N . ILE A 1 365 ? -5.937 2.677 10.365 1.00 97.44 365 ILE A N 1
ATOM 2842 C CA . ILE A 1 365 ? -5.915 3.727 9.344 1.00 97.44 365 ILE A CA 1
ATOM 2843 C C . ILE A 1 365 ? -6.905 3.379 8.239 1.00 97.44 365 ILE A C 1
ATOM 2845 O O . ILE A 1 365 ? -6.890 2.289 7.670 1.00 97.44 365 ILE A O 1
ATOM 2849 N N . THR A 1 366 ? -7.746 4.347 7.907 1.00 96.50 366 THR A N 1
ATOM 2850 C CA . THR A 1 366 ? -8.824 4.227 6.929 1.00 96.50 366 THR A CA 1
ATOM 2851 C C . THR A 1 366 ? -8.685 5.280 5.840 1.00 96.50 366 THR A C 1
ATOM 2853 O O . THR A 1 366 ? -8.001 6.293 5.995 1.00 96.50 366 THR A O 1
ATOM 2856 N N . SER A 1 367 ? -9.387 5.090 4.725 1.00 95.31 367 SER A N 1
ATOM 2857 C CA . SER A 1 367 ? -9.421 6.085 3.655 1.00 95.31 367 SER A CA 1
ATOM 2858 C C . SER A 1 367 ? -9.929 7.442 4.133 1.00 95.31 367 SER A C 1
ATOM 2860 O O . SER A 1 367 ? -9.492 8.464 3.612 1.00 95.31 367 SER A O 1
ATOM 2862 N N . SER A 1 368 ? -10.837 7.504 5.112 1.00 95.00 368 SER A N 1
ATOM 2863 C CA . SER A 1 368 ? -11.309 8.767 5.706 1.00 95.00 368 SER A CA 1
ATOM 2864 C C . SER A 1 368 ? -10.192 9.579 6.353 1.00 95.00 368 SER A C 1
ATOM 2866 O O . SER A 1 368 ? -10.269 10.805 6.325 1.00 95.00 368 SER A O 1
ATOM 2868 N N . ASP A 1 369 ? -9.141 8.926 6.852 1.00 95.06 369 ASP A N 1
ATOM 2869 C CA . ASP A 1 369 ? -8.018 9.603 7.500 1.00 95.06 369 ASP A CA 1
ATOM 2870 C C . ASP A 1 369 ? -7.136 10.373 6.515 1.00 95.06 369 ASP A C 1
ATOM 2872 O O . ASP A 1 369 ? -6.395 11.252 6.938 1.00 95.06 369 ASP A O 1
ATOM 2876 N N . ILE A 1 370 ? -7.194 10.069 5.212 1.00 93.81 370 ILE A N 1
ATOM 2877 C CA . ILE A 1 370 ? -6.368 10.732 4.197 1.00 93.81 370 ILE A CA 1
ATOM 2878 C C . ILE A 1 370 ? -7.093 11.993 3.692 1.00 93.81 370 ILE A C 1
ATOM 2880 O O . ILE A 1 370 ? -8.113 11.886 3.004 1.00 93.81 370 ILE A O 1
ATOM 2884 N N . PRO A 1 371 ? -6.604 13.215 3.963 1.00 90.56 371 PRO A N 1
ATOM 2885 C CA . PRO A 1 371 ? -7.255 14.427 3.478 1.00 90.56 371 PRO A CA 1
ATOM 2886 C C . PRO A 1 371 ? -7.141 14.542 1.955 1.00 90.56 371 PRO A C 1
ATOM 2888 O O . PRO A 1 371 ? -6.082 14.272 1.388 1.00 90.56 371 PRO A O 1
ATOM 2891 N N . LYS A 1 372 ? -8.190 15.035 1.279 1.00 87.12 372 LYS A N 1
ATOM 2892 C CA . LYS A 1 372 ? -8.139 15.301 -0.175 1.00 87.12 372 LYS A CA 1
ATOM 2893 C C . LYS A 1 372 ? -6.995 16.251 -0.550 1.00 87.12 372 LYS A C 1
ATOM 2895 O O . LYS A 1 372 ? -6.364 16.063 -1.580 1.00 87.12 372 LYS A O 1
ATOM 2900 N N . SER A 1 373 ? -6.669 17.212 0.317 1.00 86.12 373 SER A N 1
ATOM 2901 C CA . SER A 1 373 ? -5.549 18.144 0.122 1.00 86.12 373 SER A CA 1
ATOM 2902 C C . SER A 1 373 ? -4.175 17.465 0.043 1.00 86.12 373 SER A C 1
ATOM 2904 O O . SER A 1 373 ? -3.238 18.059 -0.486 1.00 86.12 373 SER A O 1
ATOM 2906 N N . LYS A 1 374 ? -4.037 16.225 0.536 1.00 86.06 374 LYS A N 1
ATOM 2907 C CA . LYS A 1 374 ? -2.810 15.419 0.406 1.00 86.06 374 LYS A CA 1
ATOM 2908 C C . LYS A 1 374 ? -2.711 14.679 -0.926 1.00 86.06 374 LYS A C 1
ATOM 2910 O O . LYS A 1 374 ? -1.638 14.192 -1.261 1.00 86.06 374 LYS A O 1
ATOM 2915 N N . LEU A 1 375 ? -3.793 14.632 -1.696 1.00 84.19 375 LEU A N 1
ATOM 2916 C CA . LEU A 1 375 ? -3.834 14.101 -3.056 1.00 84.19 375 LEU A CA 1
ATOM 2917 C C . LEU A 1 375 ? -3.680 15.249 -4.062 1.00 84.19 375 LEU A C 1
ATOM 2919 O O . LEU A 1 375 ? -4.461 15.363 -5.002 1.00 84.19 375 LEU A O 1
ATOM 2923 N N . SER A 1 376 ? -2.708 16.141 -3.831 1.00 73.56 376 SER A N 1
ATOM 2924 C CA . SER A 1 376 ? -2.441 17.273 -4.727 1.00 73.56 376 SER A CA 1
ATOM 2925 C C . SER A 1 376 ? -2.196 16.788 -6.154 1.00 73.56 376 SER A C 1
ATOM 2927 O O . SER A 1 376 ? -1.759 15.657 -6.361 1.00 73.56 376 SER A O 1
ATOM 2929 N N . GLU A 1 377 ? -2.379 17.646 -7.155 1.00 72.50 377 GLU A N 1
ATOM 2930 C CA . GLU A 1 377 ? -2.056 17.283 -8.541 1.00 72.50 377 GLU A CA 1
ATOM 2931 C C . GLU A 1 377 ? -0.554 17.049 -8.736 1.00 72.50 377 GLU A C 1
ATOM 2933 O O . GLU A 1 377 ? -0.177 16.179 -9.513 1.00 72.50 377 GLU A O 1
ATOM 2938 N N . PHE A 1 378 ? 0.317 17.715 -7.964 1.00 83.50 378 PHE A N 1
ATOM 2939 C CA . PHE A 1 378 ? 1.773 17.695 -8.151 1.00 83.50 378 PHE A CA 1
ATOM 2940 C C . PHE A 1 378 ? 2.568 17.593 -6.834 1.00 83.50 378 PHE A C 1
ATOM 2942 O O . PHE A 1 378 ? 2.214 18.188 -5.814 1.00 83.50 378 PHE A O 1
ATOM 2949 N N . GLU A 1 379 ? 3.664 16.834 -6.867 1.00 82.94 379 GLU A N 1
ATOM 2950 C CA . GLU A 1 379 ? 4.616 16.581 -5.786 1.00 82.94 379 GLU A CA 1
ATOM 2951 C C . GLU A 1 379 ? 6.052 16.664 -6.332 1.00 82.94 379 GLU A C 1
ATOM 2953 O O . GLU A 1 379 ? 6.393 15.996 -7.305 1.00 82.94 379 GLU A O 1
ATOM 2958 N N . LEU A 1 380 ? 6.920 17.442 -5.679 1.00 79.50 380 LEU A N 1
ATOM 2959 C CA . LEU A 1 380 ? 8.347 17.544 -6.007 1.00 79.50 380 LEU A CA 1
ATOM 2960 C C . LEU A 1 380 ? 9.181 17.033 -4.825 1.00 79.50 380 LEU A C 1
ATOM 2962 O O . LEU A 1 380 ? 8.952 17.471 -3.694 1.00 79.50 380 LEU A O 1
ATOM 2966 N N . ARG A 1 381 ? 10.121 16.105 -5.071 1.00 68.31 381 ARG A N 1
ATOM 2967 C CA . ARG A 1 381 ? 10.937 15.461 -4.014 1.00 68.31 381 ARG A CA 1
ATOM 2968 C C . ARG A 1 381 ? 12.397 15.931 -3.954 1.00 68.31 381 ARG A C 1
ATOM 2970 O O . ARG A 1 381 ? 13.020 15.801 -2.909 1.00 68.31 381 ARG A O 1
ATOM 2977 N N . SER A 1 382 ? 12.940 16.512 -5.022 1.00 63.81 382 SER A N 1
ATOM 2978 C CA . SER A 1 382 ? 14.272 17.133 -5.011 1.00 63.81 382 SER A CA 1
ATOM 2979 C C . SER A 1 382 ? 14.331 18.261 -6.037 1.00 63.81 382 SER A C 1
ATOM 2981 O O . SER A 1 382 ? 13.914 18.070 -7.178 1.00 63.81 382 SER A O 1
ATOM 2983 N N . ALA A 1 383 ? 14.820 19.426 -5.611 1.00 51.72 383 ALA A N 1
ATOM 2984 C CA . ALA A 1 383 ? 14.989 20.634 -6.424 1.00 51.72 383 ALA A CA 1
ATOM 2985 C C . ALA A 1 383 ? 16.433 21.176 -6.358 1.00 51.72 383 ALA A C 1
ATOM 2987 O O . ALA A 1 383 ? 16.660 22.363 -6.578 1.00 51.72 383 ALA A O 1
ATOM 2988 N N . GLY A 1 384 ? 17.403 20.330 -5.984 1.00 46.94 384 GLY A N 1
ATOM 2989 C CA . GLY A 1 384 ? 18.818 20.712 -5.937 1.00 46.94 384 GLY A CA 1
ATOM 2990 C C . GLY A 1 384 ? 19.414 20.946 -7.332 1.00 46.94 384 GLY A C 1
ATOM 2991 O O . GLY A 1 384 ? 18.834 20.543 -8.336 1.00 46.94 384 GLY A O 1
ATOM 2992 N N . ALA A 1 385 ? 20.600 21.565 -7.390 1.00 45.91 385 ALA A N 1
ATOM 2993 C CA . ALA A 1 385 ? 21.300 21.878 -8.645 1.00 45.91 385 ALA A CA 1
ATOM 2994 C C . ALA A 1 385 ? 21.661 20.634 -9.490 1.00 45.91 385 ALA A C 1
ATOM 2996 O O . ALA A 1 385 ? 21.874 20.745 -10.697 1.00 45.91 385 ALA A O 1
ATOM 2997 N N . ASP A 1 386 ? 21.706 19.450 -8.872 1.00 54.59 386 ASP A N 1
ATOM 2998 C CA . ASP A 1 386 ? 21.888 18.175 -9.562 1.00 54.59 386 ASP A CA 1
ATOM 2999 C C . ASP A 1 386 ? 20.532 17.570 -9.971 1.00 54.59 386 ASP A C 1
ATOM 3001 O O . ASP A 1 386 ? 19.828 16.932 -9.180 1.00 54.59 386 ASP A O 1
ATOM 3005 N N . TYR A 1 387 ? 20.172 17.770 -11.241 1.00 57.06 387 TYR A N 1
ATOM 3006 C CA . TYR A 1 387 ? 18.929 17.275 -11.841 1.00 57.06 387 TYR A CA 1
ATOM 3007 C C . TYR A 1 387 ? 18.797 15.742 -11.820 1.00 57.06 387 TYR A C 1
ATOM 3009 O O . TYR A 1 387 ? 17.680 15.243 -11.947 1.00 57.06 387 TYR A O 1
ATOM 3017 N N . THR A 1 388 ? 19.875 14.976 -11.601 1.00 60.56 388 THR A N 1
ATOM 3018 C CA . THR A 1 388 ? 19.822 13.497 -11.554 1.00 60.56 388 THR A CA 1
ATOM 3019 C C . THR A 1 388 ? 18.993 12.944 -10.385 1.00 60.56 388 THR A C 1
ATOM 3021 O O . THR A 1 388 ? 18.500 11.810 -10.429 1.00 60.56 388 THR A O 1
ATOM 3024 N N . TYR A 1 389 ? 18.766 13.752 -9.346 1.00 64.81 389 TYR A N 1
ATOM 3025 C CA . TYR A 1 389 ? 17.922 13.393 -8.203 1.00 64.81 389 TYR A CA 1
ATOM 3026 C C . TYR A 1 389 ? 16.518 13.992 -8.278 1.00 64.81 389 TYR A C 1
ATOM 3028 O O . TYR A 1 389 ? 15.683 13.682 -7.425 1.00 64.81 389 TYR A O 1
ATOM 3036 N N . ARG A 1 390 ? 16.232 14.828 -9.285 1.00 77.31 390 ARG A N 1
ATOM 3037 C CA . ARG A 1 390 ? 14.917 15.447 -9.450 1.00 77.31 390 ARG A CA 1
ATOM 3038 C C . ARG A 1 390 ? 13.875 14.368 -9.732 1.00 77.31 390 ARG A C 1
ATOM 3040 O O . ARG A 1 390 ? 14.017 13.555 -10.644 1.00 77.31 390 ARG A O 1
ATOM 3047 N N . GLN A 1 391 ? 12.829 14.373 -8.914 1.00 80.06 391 GLN A N 1
ATOM 3048 C CA . GLN A 1 391 ? 11.666 13.508 -9.058 1.00 80.06 391 GLN A CA 1
ATOM 3049 C C . GLN A 1 391 ? 10.416 14.366 -8.947 1.00 80.06 391 GLN A C 1
ATOM 3051 O O . GLN A 1 391 ? 10.196 15.038 -7.933 1.00 80.06 391 GLN A O 1
ATOM 3056 N N . GLU A 1 392 ? 9.616 14.318 -9.999 1.00 87.56 392 GLU A N 1
ATOM 3057 C CA . GLU A 1 392 ? 8.326 14.980 -10.108 1.00 87.56 392 GLU A CA 1
ATOM 3058 C C . GLU A 1 392 ? 7.260 13.890 -10.108 1.00 87.56 392 GLU A C 1
ATOM 3060 O O . GLU A 1 392 ? 7.381 12.893 -10.816 1.00 87.56 392 GLU A O 1
ATOM 3065 N N . THR A 1 393 ? 6.237 14.012 -9.273 1.00 87.38 393 THR A N 1
ATOM 3066 C CA . THR A 1 393 ? 5.150 13.035 -9.209 1.00 87.38 393 THR A CA 1
ATOM 3067 C C . THR A 1 393 ? 3.819 13.758 -9.264 1.00 87.38 393 THR A C 1
ATOM 3069 O O . THR A 1 393 ? 3.532 14.623 -8.442 1.00 87.38 393 THR A O 1
ATOM 3072 N N . SER A 1 394 ? 2.984 13.412 -10.231 1.00 87.81 394 SER A N 1
ATOM 3073 C CA . SER A 1 394 ? 1.683 14.027 -10.444 1.00 87.81 394 SER A CA 1
ATOM 3074 C C . SER A 1 394 ? 0.563 12.996 -10.527 1.00 87.81 394 SER A C 1
ATOM 3076 O O . SER A 1 394 ? 0.810 11.791 -10.486 1.00 87.81 394 SER A O 1
ATOM 3078 N N . LEU A 1 395 ? -0.681 13.472 -10.563 1.00 87.50 395 LEU A N 1
ATOM 3079 C CA . LEU A 1 395 ? -1.815 12.658 -10.990 1.00 87.50 395 LEU A CA 1
ATOM 3080 C C . LEU A 1 395 ? -2.154 12.976 -12.444 1.00 87.50 395 LEU A C 1
ATOM 3082 O O . LEU A 1 395 ? -2.118 14.132 -12.859 1.00 87.50 395 LEU A O 1
ATOM 3086 N N . LEU A 1 396 ? -2.490 11.938 -13.200 1.00 84.50 396 LEU A N 1
ATOM 3087 C CA . LEU A 1 396 ? -3.187 12.041 -14.474 1.00 84.50 396 LEU A CA 1
ATOM 3088 C C . LEU A 1 396 ? -4.629 11.589 -14.224 1.00 84.50 396 LEU A C 1
ATOM 3090 O O . LEU A 1 396 ? -4.883 10.406 -13.991 1.00 84.50 396 LEU A O 1
ATOM 3094 N N . GLY A 1 397 ? -5.562 12.539 -14.197 1.00 83.44 397 GLY A N 1
ATOM 3095 C CA . GLY A 1 397 ? -6.901 12.294 -13.655 1.00 83.44 397 GLY A CA 1
ATOM 3096 C C . GLY A 1 397 ? -6.850 12.046 -12.144 1.00 83.44 397 GLY A C 1
ATOM 3097 O O . GLY A 1 397 ? -6.068 12.679 -11.442 1.00 83.44 397 GLY A O 1
ATOM 3098 N N . GLU A 1 398 ? -7.667 11.122 -11.636 1.00 82.88 398 GLU A N 1
ATOM 3099 C CA . GLU A 1 398 ? -7.776 10.880 -10.186 1.00 82.88 398 GLU A CA 1
ATOM 3100 C C . GLU A 1 398 ? -6.917 9.711 -9.680 1.00 82.88 398 GLU A C 1
ATOM 3102 O O . GLU A 1 398 ? -6.490 9.710 -8.526 1.00 82.88 398 GLU A O 1
ATOM 3107 N N . ASN A 1 399 ? -6.650 8.715 -10.534 1.00 89.75 399 ASN A N 1
ATOM 3108 C CA . ASN A 1 399 ? -6.165 7.403 -10.082 1.00 89.75 399 ASN A CA 1
ATOM 3109 C C . ASN A 1 399 ? -4.876 6.915 -10.747 1.00 89.75 399 ASN A C 1
ATOM 3111 O O . ASN A 1 399 ? -4.374 5.845 -10.404 1.00 89.75 399 ASN A O 1
ATOM 3115 N N . THR A 1 400 ? -4.326 7.691 -11.676 1.00 93.19 400 THR A N 1
ATOM 3116 C CA . THR A 1 400 ? -3.084 7.336 -12.358 1.00 93.19 400 THR A CA 1
ATOM 3117 C C . THR A 1 400 ? -1.962 8.206 -11.828 1.00 93.19 400 THR A C 1
ATOM 3119 O O . THR A 1 400 ? -1.958 9.420 -12.026 1.00 93.19 400 THR A O 1
ATOM 3122 N N . ILE A 1 401 ? -0.988 7.596 -11.156 1.00 93.88 401 ILE A N 1
ATOM 3123 C CA . ILE A 1 401 ? 0.201 8.317 -10.701 1.00 93.88 401 ILE A CA 1
ATOM 3124 C C . ILE A 1 401 ? 1.160 8.439 -11.876 1.00 93.88 401 ILE A C 1
ATOM 3126 O O . ILE A 1 401 ? 1.573 7.424 -12.422 1.00 93.88 401 ILE A O 1
ATOM 3130 N N . SER A 1 402 ? 1.559 9.657 -12.228 1.00 93.50 402 SER A N 1
ATOM 3131 C CA . SER A 1 402 ? 2.670 9.915 -13.143 1.00 93.50 402 SER A CA 1
ATOM 3132 C C . SER A 1 402 ? 3.914 10.271 -12.349 1.00 93.50 402 SER A C 1
ATOM 3134 O O . SER A 1 402 ? 3.851 11.037 -11.390 1.00 93.50 402 SER A O 1
ATOM 3136 N N . LYS A 1 403 ? 5.057 9.715 -12.730 1.00 90.94 403 LYS A N 1
ATOM 3137 C CA . LYS A 1 403 ? 6.345 9.970 -12.099 1.00 90.94 403 LYS A CA 1
ATOM 3138 C C . LYS A 1 403 ? 7.387 10.248 -13.166 1.00 90.94 403 LYS A C 1
ATOM 3140 O O . LYS A 1 403 ? 7.676 9.370 -13.975 1.00 90.94 403 LYS A O 1
ATOM 3145 N N . LYS A 1 404 ? 7.974 11.440 -13.118 1.00 90.56 404 LYS A N 1
ATOM 3146 C CA . LYS A 1 404 ? 9.048 11.882 -14.000 1.00 90.56 404 LYS A CA 1
ATOM 3147 C C . LYS A 1 404 ? 10.379 11.961 -13.259 1.00 90.56 404 LYS A C 1
ATOM 3149 O O . LYS A 1 404 ? 10.468 12.494 -12.151 1.00 90.56 404 LYS A O 1
ATOM 3154 N N . GLU A 1 405 ? 11.407 11.415 -13.887 1.00 86.88 405 GLU A N 1
ATOM 3155 C CA . GLU A 1 405 ? 12.790 11.372 -13.427 1.00 86.88 405 GLU A CA 1
ATOM 3156 C C . GLU A 1 405 ? 13.733 11.731 -14.576 1.00 86.88 405 GLU A C 1
ATOM 3158 O O . GLU A 1 405 ? 13.315 11.852 -15.729 1.00 86.88 405 GLU A O 1
ATOM 3163 N N . TYR A 1 406 ? 15.013 11.899 -14.254 1.00 86.06 406 TYR A N 1
ATOM 3164 C CA . TYR A 1 406 ? 16.028 12.323 -15.208 1.00 86.06 406 TYR A CA 1
ATOM 3165 C C . TYR A 1 406 ? 17.267 11.441 -15.086 1.00 86.06 406 TYR A C 1
ATOM 3167 O O . TYR A 1 406 ? 17.731 11.151 -13.981 1.00 86.06 406 TYR A O 1
ATOM 3175 N N . ILE A 1 407 ? 17.808 11.029 -16.229 1.00 83.12 407 ILE A N 1
ATOM 3176 C CA . ILE A 1 407 ? 19.041 10.244 -16.331 1.00 83.12 407 ILE A CA 1
ATOM 3177 C C . ILE A 1 407 ? 20.068 11.086 -17.076 1.00 83.12 407 ILE A C 1
ATOM 3179 O O . ILE A 1 407 ? 19.767 11.627 -18.135 1.00 83.12 407 ILE A O 1
ATOM 3183 N N . ALA A 1 408 ? 21.275 11.224 -16.530 1.00 80.25 408 ALA A N 1
ATOM 3184 C CA . ALA A 1 408 ? 22.329 11.980 -17.198 1.00 80.25 408 ALA A CA 1
ATOM 3185 C C . ALA A 1 408 ? 22.777 11.272 -18.486 1.00 80.25 408 ALA A C 1
ATOM 3187 O O . ALA A 1 408 ? 23.091 10.085 -18.468 1.00 80.25 408 ALA A O 1
ATOM 3188 N N . SER A 1 409 ? 22.881 12.019 -19.582 1.00 77.56 409 SER A N 1
ATOM 3189 C CA . SER A 1 409 ? 23.392 11.546 -20.879 1.00 77.56 409 SER A CA 1
ATOM 3190 C C . SER A 1 409 ? 24.813 12.060 -21.141 1.00 77.56 409 SER A C 1
ATOM 3192 O O . SER A 1 409 ? 25.138 12.550 -22.222 1.00 77.56 409 SER A O 1
ATOM 3194 N N . LYS A 1 410 ? 25.685 11.988 -20.126 1.00 75.75 410 LYS A N 1
ATOM 3195 C CA . LYS A 1 410 ? 27.061 12.503 -20.209 1.00 75.75 410 LYS A CA 1
ATOM 3196 C C . LYS A 1 410 ? 28.031 11.437 -20.718 1.00 75.75 410 LYS A C 1
ATOM 3198 O O . LYS A 1 410 ? 28.051 10.303 -20.249 1.00 75.75 410 LYS A O 1
ATOM 3203 N N . VAL A 1 411 ? 28.905 11.826 -21.643 1.00 71.19 411 VAL A N 1
ATOM 3204 C CA . VAL A 1 411 ? 29.994 10.961 -22.113 1.00 71.19 411 VAL A CA 1
ATOM 3205 C C . VAL A 1 411 ? 31.004 10.760 -20.988 1.00 71.19 411 VAL A C 1
ATOM 3207 O O . VAL A 1 411 ? 31.605 11.722 -20.510 1.00 71.19 411 VAL A O 1
ATOM 3210 N N . VAL A 1 412 ? 31.230 9.508 -20.599 1.00 71.94 412 VAL A N 1
ATOM 3211 C CA . VAL A 1 412 ? 32.349 9.129 -19.734 1.00 71.94 412 VAL A CA 1
ATOM 3212 C C . VAL A 1 412 ? 33.548 8.799 -20.634 1.00 71.94 412 VAL A C 1
ATOM 3214 O O . VAL A 1 412 ? 33.380 8.039 -21.595 1.00 71.94 412 VAL A O 1
ATOM 3217 N N . PRO A 1 413 ? 34.753 9.348 -20.372 1.00 69.12 413 PRO A N 1
ATOM 3218 C CA . PRO A 1 413 ? 35.939 9.057 -21.175 1.00 69.12 413 PRO A CA 1
ATOM 3219 C C . PRO A 1 413 ? 36.147 7.550 -21.366 1.00 69.12 413 PRO A C 1
ATOM 3221 O O . PRO A 1 413 ? 36.028 6.776 -20.418 1.00 69.12 413 PRO A O 1
ATOM 3224 N N . ASN A 1 414 ? 36.443 7.137 -22.601 1.00 69.50 414 ASN A N 1
ATOM 3225 C CA . ASN A 1 414 ? 36.658 5.739 -23.000 1.00 69.50 414 ASN A CA 1
ATOM 3226 C C . ASN A 1 414 ? 35.462 4.784 -22.781 1.00 69.50 414 ASN A C 1
ATOM 3228 O O . ASN A 1 414 ? 35.626 3.573 -22.907 1.00 69.50 414 ASN A O 1
ATOM 3232 N N . LYS A 1 415 ? 34.249 5.297 -22.517 1.00 73.75 415 LYS A N 1
ATOM 3233 C CA . LYS A 1 415 ? 33.020 4.494 -22.394 1.00 73.75 415 LYS A CA 1
ATOM 3234 C C . LYS A 1 415 ? 31.939 4.968 -23.368 1.00 73.75 415 LYS A C 1
ATOM 3236 O O . LYS A 1 415 ? 31.128 5.838 -23.049 1.00 73.75 415 LYS A O 1
ATOM 3241 N N . ARG A 1 416 ? 31.916 4.353 -24.558 1.00 77.56 416 ARG A N 1
ATOM 3242 C CA . ARG A 1 416 ? 30.855 4.553 -25.571 1.00 77.56 416 ARG A CA 1
ATOM 3243 C C . ARG A 1 416 ? 29.541 3.861 -25.210 1.00 77.56 416 ARG A C 1
ATOM 3245 O O . ARG A 1 416 ? 28.485 4.310 -25.635 1.00 77.56 416 ARG A O 1
ATOM 3252 N N . ASN A 1 417 ? 29.616 2.777 -24.441 1.00 83.38 417 ASN A N 1
ATOM 3253 C CA . ASN A 1 417 ? 28.453 2.047 -23.955 1.00 83.38 417 ASN A CA 1
ATOM 3254 C C . ASN A 1 417 ? 28.334 2.266 -22.451 1.00 83.38 417 ASN A C 1
ATOM 3256 O O . ASN A 1 417 ? 29.328 2.171 -21.727 1.00 83.38 417 ASN A O 1
ATOM 3260 N N . GLN A 1 418 ? 27.132 2.591 -21.998 1.00 81.06 418 GLN A N 1
ATOM 3261 C CA . GLN A 1 418 ? 26.848 2.937 -20.614 1.00 81.06 418 GLN A CA 1
ATOM 3262 C C . GLN A 1 418 ? 25.524 2.308 -20.197 1.00 81.06 418 GLN A C 1
ATOM 3264 O O . GLN A 1 418 ? 24.617 2.173 -21.015 1.00 81.06 418 GLN A O 1
ATOM 3269 N N . PHE A 1 419 ? 25.392 1.961 -18.922 1.00 82.81 419 PHE A N 1
ATOM 3270 C CA . PHE A 1 419 ? 24.093 1.684 -18.326 1.00 82.81 419 PHE A CA 1
ATOM 3271 C C . PHE A 1 419 ? 23.918 2.558 -17.090 1.00 82.81 419 PHE A C 1
ATOM 3273 O O . PHE A 1 419 ? 24.884 2.856 -16.388 1.00 82.81 419 PHE A O 1
ATOM 3280 N N . THR A 1 420 ? 22.686 2.980 -16.835 1.00 78.88 420 THR A N 1
ATOM 3281 C CA . THR A 1 420 ? 22.311 3.665 -15.599 1.00 78.88 420 THR A CA 1
ATOM 3282 C C . THR A 1 420 ? 21.162 2.904 -14.950 1.00 78.88 420 THR A C 1
ATOM 3284 O O . THR A 1 420 ? 20.078 2.837 -15.541 1.00 78.88 420 THR A O 1
ATOM 3287 N N . PRO A 1 421 ? 21.367 2.323 -13.754 1.00 76.50 421 PRO A N 1
ATOM 3288 C CA . PRO A 1 421 ? 20.270 1.787 -12.972 1.00 76.50 421 PRO A CA 1
ATOM 3289 C C . PRO A 1 421 ? 19.482 2.948 -12.362 1.00 76.50 421 PRO A C 1
ATOM 3291 O O . PRO A 1 421 ? 20.046 3.884 -11.790 1.00 76.50 421 PRO A O 1
ATOM 3294 N N . ARG A 1 422 ? 18.158 2.876 -12.451 1.00 76.31 422 ARG A N 1
ATOM 3295 C CA . ARG A 1 422 ? 17.246 3.736 -11.709 1.00 76.31 422 ARG A CA 1
ATOM 3296 C C . ARG A 1 422 ? 16.351 2.871 -10.846 1.00 76.31 422 ARG A C 1
ATOM 3298 O O . ARG A 1 422 ? 15.490 2.154 -11.349 1.00 76.31 422 ARG A O 1
ATOM 3305 N N . ILE A 1 423 ? 16.579 2.961 -9.541 1.00 74.06 423 ILE A N 1
ATOM 3306 C CA . ILE A 1 423 ? 15.863 2.183 -8.538 1.00 74.06 423 ILE A CA 1
ATOM 3307 C C . ILE A 1 423 ? 15.239 3.153 -7.554 1.00 74.06 423 ILE A C 1
ATOM 3309 O O . ILE A 1 423 ? 15.919 4.019 -7.001 1.00 74.06 423 ILE A O 1
ATOM 3313 N N . VAL A 1 424 ? 13.932 3.030 -7.348 1.00 70.12 424 VAL A N 1
ATOM 3314 C CA . VAL A 1 424 ? 13.205 3.892 -6.414 1.00 70.12 424 VAL A CA 1
ATOM 3315 C C . VAL A 1 424 ? 12.656 3.048 -5.286 1.00 70.12 424 VAL A C 1
ATOM 3317 O O . VAL A 1 424 ? 11.501 2.639 -5.280 1.00 70.12 424 VAL A O 1
ATOM 3320 N N . TYR A 1 425 ? 13.544 2.805 -4.331 1.00 71.75 425 TYR A N 1
ATOM 3321 C CA . TYR A 1 425 ? 13.305 1.992 -3.154 1.00 71.75 425 TYR A CA 1
ATOM 3322 C C . TYR A 1 425 ? 13.136 2.863 -1.905 1.00 71.75 425 TYR A C 1
ATOM 3324 O O . TYR A 1 425 ? 13.759 3.919 -1.767 1.00 71.75 425 TYR A O 1
ATOM 3332 N N . ALA A 1 426 ? 12.294 2.414 -0.980 1.00 72.50 426 ALA A N 1
ATOM 3333 C CA . ALA A 1 426 ? 12.146 3.020 0.332 1.00 72.50 426 ALA A CA 1
ATOM 3334 C C . ALA A 1 426 ? 11.871 1.935 1.377 1.00 72.50 426 ALA A C 1
ATOM 3336 O O . ALA A 1 426 ? 11.078 1.026 1.144 1.00 72.50 426 ALA A O 1
ATOM 3337 N N . SER A 1 427 ? 12.516 2.066 2.538 1.00 69.88 427 SER A N 1
ATOM 3338 C CA . SER A 1 427 ? 12.390 1.125 3.648 1.00 69.88 427 SER A CA 1
ATOM 3339 C C . SER A 1 427 ? 10.988 1.124 4.260 1.00 69.88 427 SER A C 1
ATOM 3341 O O . SER A 1 427 ? 10.241 2.105 4.152 1.00 69.88 427 SER A O 1
ATOM 3343 N N . ASN A 1 428 ? 10.681 0.041 4.977 1.00 77.44 428 ASN A N 1
ATOM 3344 C CA . ASN A 1 428 ? 9.465 -0.090 5.776 1.00 77.44 428 ASN A CA 1
ATOM 3345 C C . ASN A 1 428 ? 9.308 1.028 6.802 1.00 77.44 428 ASN A C 1
ATOM 3347 O O . ASN A 1 428 ? 10.288 1.573 7.319 1.00 77.44 428 ASN A O 1
ATOM 3351 N N . LEU A 1 429 ? 8.048 1.332 7.112 1.00 86.19 429 LEU A N 1
ATOM 3352 C CA . LEU A 1 429 ? 7.720 2.213 8.224 1.00 86.19 429 LEU A CA 1
ATOM 3353 C C . LEU A 1 429 ? 7.932 1.470 9.544 1.00 86.19 429 LEU A C 1
ATOM 3355 O O . LEU A 1 429 ? 7.790 0.247 9.624 1.00 86.19 429 LEU A O 1
ATOM 3359 N N . GLN A 1 430 ? 8.266 2.219 10.591 1.00 86.69 430 GLN A N 1
ATOM 3360 C CA . GLN A 1 430 ? 8.311 1.661 11.932 1.00 86.69 430 GLN A CA 1
ATOM 3361 C C . GLN A 1 430 ? 6.894 1.267 12.363 1.00 86.69 430 GLN A C 1
ATOM 3363 O O . GLN A 1 430 ? 5.953 2.052 12.236 1.00 86.69 430 GLN A O 1
ATOM 3368 N N . ARG A 1 431 ? 6.758 0.039 12.866 1.00 91.88 431 ARG A N 1
ATOM 3369 C CA . ARG A 1 431 ? 5.498 -0.465 13.416 1.00 91.88 431 ARG A CA 1
ATOM 3370 C C . ARG A 1 431 ? 5.157 0.254 14.713 1.00 91.88 431 ARG A C 1
ATOM 3372 O O . ARG A 1 431 ? 6.046 0.556 15.508 1.00 91.88 431 ARG A O 1
ATOM 3379 N N . VAL A 1 432 ? 3.864 0.446 14.935 1.00 95.25 432 VAL A N 1
ATOM 3380 C CA . VAL A 1 432 ? 3.319 0.991 16.174 1.00 95.25 432 VAL A CA 1
ATOM 3381 C C . VAL A 1 432 ? 2.722 -0.154 16.982 1.00 95.25 432 VAL A C 1
ATOM 3383 O O . VAL A 1 432 ? 1.836 -0.874 16.520 1.00 95.25 432 VAL A O 1
ATOM 3386 N N . GLU A 1 433 ? 3.221 -0.336 18.200 1.00 93.75 433 GLU A N 1
ATOM 3387 C CA . GLU A 1 433 ? 2.693 -1.334 19.124 1.00 93.75 433 GLU A CA 1
ATOM 3388 C C . GLU A 1 433 ? 1.607 -0.710 20.004 1.00 93.75 433 GLU A C 1
ATOM 3390 O O . GLU A 1 433 ? 1.867 0.155 20.849 1.00 93.75 433 GLU A O 1
ATOM 3395 N N . LEU A 1 434 ? 0.373 -1.154 19.769 1.00 95.31 434 LEU A N 1
ATOM 3396 C CA . LEU A 1 434 ? -0.793 -0.842 20.590 1.00 95.31 434 LEU A CA 1
ATOM 3397 C C . LEU A 1 434 ? -1.019 -1.981 21.580 1.00 95.31 434 LEU A C 1
ATOM 3399 O O . LEU A 1 434 ? -0.886 -3.150 21.206 1.00 95.31 434 LEU A O 1
ATOM 3403 N N . THR A 1 435 ? -1.380 -1.639 22.811 1.00 94.75 435 THR A N 1
ATOM 3404 C CA . THR A 1 435 ? -1.679 -2.615 23.862 1.00 94.75 435 THR A CA 1
ATOM 3405 C C . THR A 1 435 ? -2.977 -3.353 23.550 1.00 94.75 435 THR A C 1
ATOM 3407 O O . THR A 1 435 ? -3.007 -4.581 23.592 1.00 94.75 435 THR A O 1
ATOM 3410 N N . ASP A 1 436 ? -4.025 -2.621 23.163 1.00 93.38 436 ASP A N 1
ATOM 3411 C CA . ASP A 1 436 ? -5.304 -3.195 22.739 1.00 93.38 436 ASP A CA 1
ATOM 3412 C C . ASP A 1 436 ? -5.829 -2.460 21.501 1.00 93.38 436 ASP A C 1
ATOM 3414 O O . ASP A 1 436 ? -6.390 -1.367 21.576 1.00 93.38 436 ASP A O 1
ATOM 3418 N N . THR A 1 437 ? -5.620 -3.057 20.325 1.00 94.56 437 THR A N 1
ATOM 3419 C CA . THR A 1 437 ? -6.025 -2.430 19.060 1.00 94.56 437 THR A CA 1
ATOM 3420 C C . THR A 1 437 ? -7.541 -2.311 18.928 1.00 94.56 437 THR A C 1
ATOM 3422 O O . THR A 1 437 ? -8.020 -1.314 18.396 1.00 94.56 437 THR A O 1
ATOM 3425 N N . GLU A 1 438 ? -8.296 -3.303 19.398 1.00 94.19 438 GLU A N 1
ATOM 3426 C CA . GLU A 1 438 ? -9.749 -3.306 19.245 1.00 94.19 438 GLU A CA 1
ATOM 3427 C C . GLU A 1 438 ? -10.370 -2.198 20.092 1.00 94.19 438 GLU A C 1
ATOM 3429 O O . GLU A 1 438 ? -11.154 -1.400 19.579 1.00 94.19 438 GLU A O 1
ATOM 3434 N N . LYS A 1 439 ? -9.943 -2.068 21.353 1.00 95.00 439 LYS A N 1
ATOM 3435 C CA . LYS A 1 439 ? -10.403 -0.980 22.224 1.00 95.00 439 LYS A CA 1
ATOM 3436 C C . LYS A 1 439 ? -9.859 0.383 21.799 1.00 95.00 439 LYS A C 1
ATOM 3438 O O . LYS A 1 439 ? -10.555 1.382 21.958 1.00 95.00 439 LYS A O 1
ATOM 3443 N N . ALA A 1 440 ? -8.660 0.465 21.217 1.00 95.12 440 ALA A N 1
ATOM 3444 C CA . ALA A 1 440 ? -8.155 1.727 20.671 1.00 95.12 440 ALA A CA 1
ATOM 3445 C C . ALA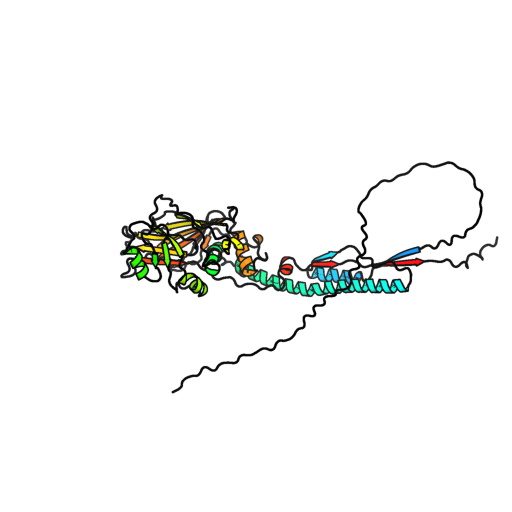 A 1 440 ? -9.066 2.273 19.553 1.00 95.12 440 ALA A C 1
ATOM 3447 O O . ALA A 1 440 ? -9.356 3.476 19.528 1.00 95.12 440 ALA A O 1
ATOM 3448 N N . ILE A 1 441 ? -9.560 1.380 18.684 1.00 93.81 441 ILE A N 1
ATOM 3449 C CA . ILE A 1 441 ? -10.490 1.700 17.592 1.00 93.81 441 ILE A CA 1
ATOM 3450 C C . ILE A 1 441 ? -11.905 1.951 18.140 1.00 93.81 441 ILE A C 1
ATOM 3452 O O . ILE A 1 441 ? -12.465 3.026 17.932 1.00 93.81 441 ILE A O 1
ATOM 3456 N N . ASN A 1 442 ? -12.467 0.993 18.881 1.00 93.75 442 ASN A N 1
ATOM 3457 C CA . ASN A 1 442 ? -13.890 0.965 19.244 1.00 93.75 442 ASN A CA 1
ATOM 3458 C C . ASN A 1 442 ? -14.220 1.661 20.578 1.00 93.75 442 ASN A C 1
ATOM 3460 O O . ASN A 1 442 ? -15.380 1.976 20.842 1.00 93.75 442 ASN A O 1
ATOM 3464 N N . GLY A 1 443 ? -13.214 1.938 21.408 1.00 94.50 443 GLY A N 1
ATOM 3465 C CA . GLY A 1 443 ? -13.376 2.405 22.786 1.00 94.50 443 GLY A CA 1
ATOM 3466 C C . GLY A 1 443 ? -13.633 1.268 23.780 1.00 94.50 443 GLY A C 1
ATOM 3467 O O . GLY A 1 443 ? -13.783 0.104 23.410 1.00 94.50 443 GLY A O 1
ATOM 3468 N N . VAL A 1 444 ? -13.683 1.615 25.067 1.00 96.62 444 VAL A N 1
ATOM 3469 C CA . VAL A 1 444 ? -14.086 0.685 26.130 1.00 96.62 444 VAL A CA 1
ATOM 3470 C C . VAL A 1 444 ? -15.603 0.714 26.267 1.00 96.62 444 VAL A C 1
ATOM 3472 O O . VAL A 1 444 ? -16.200 1.788 26.369 1.00 96.62 444 VAL A O 1
ATOM 3475 N N . SER A 1 445 ? -16.230 -0.460 26.307 1.00 96.06 445 SER A N 1
ATOM 3476 C CA . SER A 1 445 ? -17.662 -0.593 26.569 1.00 96.06 445 SER A CA 1
ATOM 3477 C C . SER A 1 445 ? -17.948 -1.520 27.743 1.00 96.06 445 SER A C 1
ATOM 3479 O O . SER A 1 445 ? -17.234 -2.507 27.928 1.00 96.06 445 SER A O 1
ATOM 3481 N N . ARG A 1 446 ? -19.008 -1.215 28.497 1.00 96.56 446 ARG A N 1
ATOM 3482 C CA . ARG A 1 446 ? -19.550 -2.033 29.590 1.00 96.56 446 ARG A CA 1
ATOM 3483 C C . ARG A 1 446 ? -21.073 -2.061 29.566 1.00 96.56 446 ARG A C 1
ATOM 3485 O O . ARG A 1 446 ? -21.721 -1.188 28.985 1.00 96.56 446 ARG A O 1
ATOM 3492 N N . THR A 1 447 ? -21.635 -3.065 30.220 1.00 96.81 447 THR A N 1
ATOM 3493 C CA . THR A 1 447 ? -23.073 -3.182 30.463 1.00 96.81 447 THR A CA 1
ATOM 3494 C C . THR A 1 447 ? -23.348 -3.178 31.955 1.00 96.81 447 THR A C 1
ATOM 3496 O O . THR A 1 447 ? -22.522 -3.661 32.722 1.00 96.81 447 THR A O 1
ATOM 3499 N N . PHE A 1 448 ? -24.508 -2.674 32.360 1.00 97.38 448 PHE A N 1
ATOM 3500 C CA . PHE A 1 448 ? -24.987 -2.800 33.737 1.00 97.38 448 PHE A CA 1
ATOM 3501 C C . PHE A 1 448 ? -26.487 -3.096 33.754 1.00 97.38 448 PHE A C 1
ATOM 3503 O O . PHE A 1 448 ? -27.172 -2.882 32.755 1.00 97.38 448 PHE A O 1
ATOM 3510 N N . HIS A 1 449 ? -27.001 -3.587 34.870 1.00 97.62 449 HIS A N 1
ATOM 3511 C CA . HIS A 1 449 ? -28.428 -3.721 35.141 1.00 97.62 449 HIS A CA 1
ATOM 3512 C C . HIS A 1 449 ? -28.692 -3.516 36.627 1.00 97.62 449 HIS A C 1
ATOM 3514 O O . HIS A 1 449 ? -27.885 -3.870 37.490 1.00 97.62 449 HIS A O 1
ATOM 3520 N N . THR A 1 450 ? -29.869 -2.985 36.929 1.00 97.19 450 THR A N 1
ATOM 3521 C CA . THR A 1 450 ? -30.386 -2.951 38.293 1.00 97.19 450 THR A CA 1
ATOM 3522 C C . THR A 1 450 ? -30.642 -4.373 38.800 1.00 97.19 450 THR A C 1
ATOM 3524 O O . THR A 1 450 ? -31.148 -5.211 38.054 1.00 97.19 450 THR A O 1
ATOM 3527 N N . VAL A 1 451 ? -30.320 -4.639 40.069 1.00 97.31 451 VAL A N 1
ATOM 3528 C CA . VAL A 1 451 ? -30.564 -5.933 40.723 1.00 97.31 451 VAL A CA 1
ATOM 3529 C C . VAL A 1 451 ? -31.609 -5.766 41.822 1.00 97.31 451 VAL A C 1
ATOM 3531 O O . VAL A 1 451 ? -31.542 -4.836 42.631 1.00 97.31 451 VAL A O 1
ATOM 3534 N N . THR A 1 452 ? -32.582 -6.672 41.840 1.00 97.19 452 THR A N 1
ATOM 3535 C CA . THR A 1 452 ? -33.722 -6.654 42.760 1.00 97.19 452 THR A CA 1
ATOM 3536 C C . THR A 1 452 ? -33.944 -8.016 43.415 1.00 97.19 452 THR A C 1
ATOM 3538 O O . THR A 1 452 ? -33.533 -9.039 42.874 1.00 97.19 452 THR A O 1
ATOM 3541 N N . TYR A 1 453 ? -34.613 -8.038 44.566 1.00 96.31 453 TYR A N 1
ATOM 3542 C CA . TYR A 1 453 ? -35.236 -9.238 45.135 1.00 96.31 453 TYR A CA 1
ATOM 3543 C C . TYR A 1 453 ? -36.662 -8.908 45.570 1.00 96.31 453 TYR A C 1
ATOM 3545 O O . TYR A 1 453 ? -36.982 -7.747 45.822 1.00 96.31 453 TYR A O 1
ATOM 3553 N N . THR A 1 454 ? -37.516 -9.916 45.677 1.00 95.81 454 THR A N 1
ATOM 3554 C CA . THR A 1 454 ? -38.913 -9.734 46.075 1.00 95.81 454 THR A CA 1
ATOM 3555 C C . THR A 1 454 ? -39.162 -10.365 47.443 1.00 95.81 454 THR A C 1
ATOM 3557 O O . THR A 1 454 ? -38.769 -11.500 47.671 1.00 95.81 454 THR A O 1
ATOM 3560 N N . GLU A 1 455 ? -39.800 -9.646 48.361 1.00 93.44 455 GLU A N 1
ATOM 3561 C CA . GLU A 1 455 ? -40.210 -10.135 49.682 1.00 93.44 455 GLU A CA 1
ATOM 3562 C C . GLU A 1 455 ? -41.730 -10.306 49.723 1.00 93.44 455 GLU A C 1
ATOM 3564 O O . GLU A 1 455 ? -42.471 -9.366 49.430 1.00 93.44 455 GLU A O 1
ATOM 3569 N N . VAL A 1 456 ? -42.195 -11.497 50.107 1.00 91.06 456 VAL A N 1
ATOM 3570 C CA . VAL A 1 456 ? -43.611 -11.789 50.344 1.00 91.06 456 VAL A CA 1
ATOM 3571 C C . VAL A 1 456 ? -43.889 -11.725 51.839 1.00 91.06 456 VAL A C 1
ATOM 3573 O O . VAL A 1 456 ? -43.340 -12.497 52.625 1.00 91.06 456 VAL A O 1
ATOM 3576 N N . GLN A 1 457 ? -44.782 -10.823 52.235 1.00 80.81 457 GLN A N 1
ATOM 3577 C CA . GLN A 1 457 ? -45.275 -10.733 53.604 1.00 80.81 457 GLN A CA 1
ATOM 3578 C C . GLN A 1 457 ? -46.640 -11.407 53.708 1.00 80.81 457 GLN A C 1
ATOM 3580 O O . GLN A 1 457 ? -47.595 -11.014 53.035 1.00 80.81 457 GLN A O 1
ATOM 3585 N N . LYS A 1 458 ? -46.727 -12.412 54.586 1.00 74.31 458 LYS A N 1
ATOM 3586 C CA . LYS A 1 458 ? -47.987 -13.046 54.985 1.00 74.31 458 LYS A CA 1
ATOM 3587 C C . LYS A 1 458 ? -48.509 -12.352 56.234 1.00 74.31 458 LYS A C 1
ATOM 3589 O O . LYS A 1 458 ? -47.925 -12.503 57.308 1.00 74.31 458 LYS A O 1
ATOM 3594 N N . GLN A 1 459 ? -49.602 -11.606 56.119 1.00 57.06 459 GLN A N 1
ATOM 3595 C CA . GLN A 1 459 ? -50.314 -11.127 57.302 1.00 57.06 459 GLN A CA 1
ATOM 3596 C C . GLN A 1 459 ? -51.342 -12.177 57.731 1.00 57.06 459 GLN A C 1
ATOM 3598 O O . GLN A 1 459 ? -52.240 -12.534 56.971 1.00 57.06 459 GLN A O 1
ATOM 3603 N N . ARG A 1 460 ? -51.220 -12.662 58.972 1.00 48.28 460 ARG A N 1
ATOM 3604 C CA . ARG A 1 460 ? -52.305 -13.367 59.661 1.00 48.28 460 ARG A CA 1
ATOM 3605 C C . ARG A 1 460 ? -52.958 -12.400 60.634 1.00 48.28 460 ARG A C 1
ATOM 3607 O O . ARG A 1 460 ? -52.288 -11.915 61.543 1.00 48.28 460 ARG A O 1
ATOM 3614 N N . PHE A 1 461 ? -54.258 -12.161 60.485 1.00 42.84 461 PHE A N 1
ATOM 3615 C CA . PHE A 1 461 ? -55.041 -11.629 61.595 1.00 42.84 461 PHE A CA 1
ATOM 3616 C C . PHE A 1 461 ? -55.035 -12.667 62.723 1.00 42.84 461 PHE A C 1
ATOM 3618 O O . PHE A 1 461 ? -55.453 -13.808 62.529 1.00 42.84 461 PHE A O 1
ATOM 3625 N N . SER A 1 462 ? -54.541 -12.288 63.902 1.00 41.97 462 SER A N 1
ATOM 3626 C CA . SER A 1 462 ? -54.888 -12.993 65.131 1.00 41.97 462 SER A CA 1
ATOM 3627 C C . SER A 1 462 ? -56.266 -12.508 65.567 1.00 41.97 462 SER A C 1
ATOM 3629 O O . SER A 1 462 ? -56.432 -11.322 65.861 1.00 41.97 462 SER A O 1
ATOM 3631 N N . ASP A 1 463 ? -57.242 -13.409 65.622 1.00 39.84 463 ASP A N 1
ATOM 3632 C CA . ASP A 1 463 ? -58.550 -13.164 66.229 1.00 39.84 463 ASP A CA 1
ATOM 3633 C C . ASP A 1 463 ? -58.394 -12.834 67.724 1.00 39.84 463 ASP A C 1
ATOM 3635 O O . ASP A 1 463 ? -58.509 -13.695 68.594 1.00 39.84 463 ASP A O 1
ATOM 3639 N N . SER A 1 464 ? -58.114 -11.573 68.054 1.00 39.94 464 SER A N 1
ATOM 3640 C CA . SER A 1 464 ? -58.258 -11.069 69.425 1.00 39.94 464 SER A CA 1
ATOM 3641 C C . SER A 1 464 ? -58.788 -9.637 69.527 1.00 39.94 464 SER A C 1
ATOM 3643 O O . SER A 1 464 ? -58.839 -9.100 70.629 1.00 39.94 464 SER A O 1
ATOM 3645 N N . GLU A 1 465 ? -59.243 -9.020 68.431 1.00 40.00 465 GLU A N 1
ATOM 3646 C CA . GLU A 1 465 ? -59.792 -7.650 68.463 1.00 40.00 465 GLU A CA 1
ATOM 3647 C C . GLU A 1 465 ? -61.200 -7.496 67.863 1.00 40.00 465 GLU A C 1
ATOM 3649 O O . GLU A 1 465 ? -61.652 -6.388 67.587 1.00 40.00 465 GLU A O 1
ATOM 3654 N N . VAL A 1 466 ? -61.963 -8.590 67.763 1.00 39.66 466 VAL A N 1
ATOM 3655 C CA . VAL A 1 466 ? -63.397 -8.553 67.414 1.00 39.66 466 VAL A CA 1
ATOM 3656 C C . VAL A 1 466 ? -64.243 -9.071 68.576 1.00 39.66 466 VAL A C 1
ATOM 3658 O O . VAL A 1 466 ? -65.009 -10.009 68.431 1.00 39.66 466 VAL A O 1
ATOM 3661 N N . CYS A 1 467 ? -64.101 -8.492 69.773 1.00 38.78 467 CYS A N 1
ATOM 3662 C CA . CYS A 1 467 ? -65.162 -8.576 70.786 1.00 38.78 467 CYS A CA 1
ATOM 3663 C C . CYS A 1 467 ? -64.962 -7.563 71.923 1.00 38.78 467 CYS A C 1
ATOM 3665 O O . CYS A 1 467 ? -64.579 -7.952 73.023 1.00 38.78 467 CYS A O 1
ATOM 3667 N N . LYS A 1 468 ? -65.210 -6.263 71.683 1.00 37.41 468 LYS A N 1
ATOM 3668 C CA . LYS A 1 468 ? -65.614 -5.291 72.733 1.00 37.41 468 LYS A CA 1
ATOM 3669 C C . LYS A 1 468 ? -65.947 -3.896 72.180 1.00 37.41 468 LYS A C 1
ATOM 3671 O O . LYS A 1 468 ? -65.466 -2.897 72.695 1.00 37.41 468 LYS A O 1
ATOM 3676 N N . ARG A 1 469 ? -66.810 -3.785 71.166 1.00 39.81 469 ARG A N 1
ATOM 3677 C CA . ARG A 1 469 ? -67.479 -2.504 70.848 1.00 39.81 469 ARG A CA 1
ATOM 3678 C C . ARG A 1 469 ? -68.846 -2.712 70.189 1.00 39.81 469 ARG A C 1
ATOM 3680 O O . ARG A 1 469 ? -69.076 -2.288 69.069 1.00 39.81 469 ARG A O 1
ATOM 3687 N N . THR A 1 470 ? -69.775 -3.295 70.944 1.00 33.41 470 THR A N 1
ATOM 3688 C CA . THR A 1 470 ? -71.210 -3.093 70.692 1.00 33.41 470 THR A CA 1
ATOM 3689 C C . THR A 1 470 ? -71.976 -3.152 72.015 1.00 33.41 470 THR A C 1
ATOM 3691 O O . THR A 1 470 ? -72.336 -4.216 72.508 1.00 33.41 470 THR A O 1
ATOM 3694 N N . ARG A 1 471 ? -72.164 -1.981 72.637 1.00 34.38 471 ARG A N 1
ATOM 3695 C CA . ARG A 1 471 ? -73.362 -1.676 73.429 1.00 34.38 471 ARG A CA 1
ATOM 3696 C C . ARG A 1 471 ? -74.231 -0.792 72.543 1.00 34.38 471 ARG A C 1
ATOM 3698 O O . ARG A 1 471 ? -73.777 0.300 72.205 1.00 34.38 471 ARG A O 1
ATOM 3705 N N . CYS A 1 472 ? -75.395 -1.312 72.177 1.00 34.53 472 CYS A N 1
ATOM 3706 C CA . CYS A 1 472 ? -76.720 -0.686 72.127 1.00 34.53 472 CYS A CA 1
ATOM 3707 C C . CYS A 1 472 ? -77.630 -1.618 71.334 1.00 34.53 472 CYS A C 1
ATOM 3709 O O . CYS A 1 472 ? -77.287 -1.898 70.165 1.00 34.53 472 CYS A O 1
#

Secondary structure (DSSP, 8-state):
----PPPP-----PPP---------------------------------------------------EEEEEEEE-SHHHHHHHHHHHHHTT-EEEE-PPEEEEEESSHHHHHHHHHHHHHHHHHHHHHHHHHHHHHHHHHHHHHHHHHHHIIIIISTT--HHHHHHHHTTTHHHHT-TT-PPEEPPPEETTS---B-S-SEEE-SSHHHHHHHHHS--SS--SSEEEE--S-SS--HHHHHHHTTT-EEEEEEEPPTTPEEEEEEE--TTSHHHHTS---EEEEEEEEE----TT-EEEEEEES-TTEEEEEEES-----TTS-SEEEEEEEEEEE-TTSPBPPHHHHHHHHHHHHHHTTSSSS-GGGS-GGGS-SEEES--SS-GGG-EEEEEETTTEEEEEEEEE-PPBTTBSSEEEEEE---PPPPPP--S-HHHHHH--EEEE--EEEEEEEEEPPPS-SSSS----

Sequence (472 aa):
MHKAVKQEKGHGYLRKTKLGLLSGIILTTALGSLFLNGIVSADEQPNSSTPPNAAQTPPSETVVQSEYETSTTHTVKETELKAKVEEVKALGVKVTETPTENVGVANSSSEVTHLRATAEEKVDAQIRDLESAKAEQEQVKADRVKIDEFKNTFINANYIKVKARLVSQVNSRDIDEDVSKEASVSPITSSNGELHYLKANELDLTDSQGLYNAVSKPTTEEVTETFIKVPDRIGITDKYETNRVNIGYPARIVELTPNTVYSYTITPRSDSVLSSIYGIGSIETTAKFEYTLPEETKLYATFSSKPVETHVIIKNLTRRAENHTDFIGYTRTYTYKDKQGNIIPIKDLYAKFLDVQGFKGKGVITSSDIPKSKLSEFELRSAGADYTYRQETSLLGENTISKKEYIASKVVPNKRNQFTPRIVYASNLQRVELTDTEKAINGVSRTFHTVTYTEVQKQRFSDSEVCKRTRC

InterPro domains:
  IPR041324 Antigen I/II, N-terminal [PF18652] (69-164)

Organism: Streptococcus mitis (NCBI:txid28037)

Radius of gyration: 40.38 Å; chains: 1; bounding box: 138×49×108 Å

pLDDT: mean 78.21, std 22.73, range [24.08, 98.31]

Foldseek 3Di:
DDDDDDDDPDDDDDDDDDPDPPPPPPPDDDPDDDDDDDDDDDDDDDDDDDDDDDDDDDDDDPPPQPFDKDKDKDFACPVVLVVLVVVLVVLVAAEAADAAAAQEEDADPVVVVVSRVVLHVQSVVQSVVSVVQNVVSVLLVVLLVLLVVLLCVAFVPPQHQLLLCCLAALLCLCQQPVLVFFWDKFQKQKPVGDWAFFQFQEQEAQDLVSNVVRNVDGHPDHDQKHWYAHHLCPPDDPSSSVRHRPPTFIWTKIWDDAQMKIKMKTAGDCPGCCCVQLQFRIKIKIKHKHWDADPPKIWIWTDGNRSQKIKIKIAQGDDDDPPTDQKIKMKMKIFTAGNVRHTDFSLQSSQSLSCCQAPVSLPSGGSVSHDVVSLAQKDWDDDDPPQQPTWIWGDDPGGMIMIMGIDGSDDDPPPSMDMDMGGSHDDGDDYDDRPDPVCSVVNHYDYDYIYMYMYMDTDRDDPDPPPDDDDD